Protein 8BAD (pdb70)

Secondary structure (DSSP, 8-state):
--PPTTEEEEEEETTT--EEEEGGG--STTPBEEEE---SS-GGG-EEEEE-GGG-EEEEETTT--EEEEGGG--STTPBEEEE---SS-GGG-EEEEEPTTS-EEEEETTTS-EEEEGGG--STTPBEEEE---SS-GGG-EEEEEEEE---------PPPPPP--SSTT----SBPPPEEEEEEEEEGGG---TTTTT-HHHHHHH-SEEEEEEEEEEEEEEEEEEPTT-EEEEEEEEB--HHHHHHHHHHHSEEEBTTSSEEE-GGGTT-HHHHHHHTT-PBPS-SPBP--EEEEEEEE--SSS-EEEEEEEEEEEEEEE-TTSPBSS--EEEEEEEEEEEEEES--/----TTEEEEEEETTT--EEEEGGG--STTPBEEEE---SS-GGG-EEEEE-GGG-EEEEETTT--EEEEGGG--STTPBEEEE---SS-GGG-EEEEEPTTS-EEEEETTTS-EEEEGGG--STTPBEEEE---SS-GGG-EEEEEEEE---------PPPPPP--SSTT----SBPPPEEEEEEEEEGGG---TTTTT-HHHHHHH-SEEEEEEEEEEEEEEEEEEPTT-EEEEEEEEB--HHHHHHHHHHHSEEEBTTSSEEE-GGGTT-HHHHHHHTT-PBPS-SPBP--EEEEEEEE--SSS-EEEEEEEEEEEEEEE-TTS-EEEEEEEEEEEEEEEEEEES---

Radius of gyration: 28.38 Å; Cα contacts (8 Å, |Δi|>4): 1875; chains: 2; bounding box: 90×85×58 Å

B-factor: mean 39.61, std 12.89, range [19.25, 109.05]

Structure (mmCIF, N/CA/C/O backbone):
data_8BAD
#
_entry.id   8BAD
#
_cell.length_a   133.827
_cell.length_b   63.853
_cell.length_c   107.292
_cell.angle_alpha   90.000
_cell.angle_beta   120.400
_cell.angle_gamma   90.000
#
_symmetry.space_group_name_H-M   'C 1 2 1'
#
loop_
_entity.id
_entity.type
_entity.pdbx_description
1 polymer 'Binary toxin A-like protein'
2 non-polymer 'CALCIUM ION'
3 non-polymer 2-[3-(2-HYDROXY-1,1-DIHYDROXYMETHYL-ETHYLAMINO)-PROPYLAMINO]-2-HYDROXYMETHYL-PROPANE-1,3-DIOL
4 non-polymer 'CITRIC ACID'
5 water water
#
loop_
_atom_site.group_PDB
_atom_site.id
_atom_site.type_symbol
_atom_site.label_atom_id
_atom_site.label_alt_id
_atom_site.label_comp_id
_atom_site.label_asym_id
_atom_site.label_entity_id
_atom_site.label_seq_id
_atom_site.pdbx_PDB_ins_code
_atom_site.Cartn_x
_atom_site.Cartn_y
_atom_site.Cartn_z
_atom_site.occupancy
_atom_site.B_iso_or_equiv
_atom_site.auth_seq_id
_atom_site.auth_comp_id
_atom_site.auth_asym_id
_atom_site.auth_atom_id
_atom_site.pdbx_PDB_model_num
ATOM 1 N N . MET A 1 5 ? 15.499 -33.124 29.107 1.00 93.03 5 MET A N 1
ATOM 2 C CA . MET A 1 5 ? 14.508 -32.251 28.432 1.00 89.28 5 MET A CA 1
ATOM 3 C C . MET A 1 5 ? 15.184 -31.459 27.302 1.00 89.05 5 MET A C 1
ATOM 4 O O . MET A 1 5 ? 14.441 -31.020 26.395 1.00 96.91 5 MET A O 1
ATOM 9 N N . THR A 1 6 ? 16.511 -31.234 27.371 1.00 82.24 6 THR A N 1
ATOM 10 C CA . THR A 1 6 ? 17.338 -30.679 26.250 1.00 73.53 6 THR A CA 1
ATOM 11 C C . THR A 1 6 ? 17.799 -31.843 25.346 1.00 63.40 6 THR A C 1
ATOM 12 O O . THR A 1 6 ? 18.859 -32.472 25.610 1.00 61.07 6 THR A O 1
ATOM 16 N N . PHE A 1 7 ? 16.965 -32.194 24.373 1.00 49.17 7 PHE A N 1
ATOM 17 C CA . PHE A 1 7 ? 17.253 -33.237 23.380 1.00 40.69 7 PHE A CA 1
ATOM 18 C C . PHE A 1 7 ? 18.192 -32.618 22.348 1.00 38.52 7 PHE A C 1
ATOM 19 O O . PHE A 1 7 ? 18.254 -31.392 22.289 1.00 36.05 7 PHE A O 1
ATOM 27 N N . LYS A 1 8 ? 18.883 -33.411 21.550 1.00 33.85 8 LYS A N 1
ATOM 28 C CA . LYS A 1 8 ? 19.938 -32.889 20.662 1.00 33.66 8 LYS A CA 1
ATOM 29 C C . LYS A 1 8 ? 19.398 -32.759 19.229 1.00 31.29 8 LYS A C 1
ATOM 30 O O . LYS A 1 8 ? 18.775 -33.724 18.715 1.00 29.55 8 LYS A O 1
ATOM 36 N N . VAL A 1 9 ? 19.650 -31.619 18.608 1.00 27.37 9 VAL A N 1
ATOM 37 C CA . VAL A 1 9 ? 19.312 -31.406 17.187 1.00 27.82 9 VAL A CA 1
ATOM 38 C C . VAL A 1 9 ? 20.211 -32.343 16.372 1.00 27.90 9 VAL A C 1
ATOM 39 O O . VAL A 1 9 ? 21.426 -32.388 16.643 1.00 27.63 9 VAL A O 1
ATOM 43 N N . GLY A 1 10 ? 19.628 -33.102 15.450 1.00 28.64 10 GLY A N 1
ATOM 44 C CA . GLY A 1 10 ? 20.398 -33.984 14.548 1.00 31.21 10 GLY A CA 1
ATOM 45 C C . GLY A 1 10 ? 20.687 -35.355 15.173 1.00 31.61 10 GLY A C 1
ATOM 46 O O . GLY A 1 10 ? 21.290 -36.169 14.493 1.00 32.63 10 GLY A O 1
ATOM 47 N N . MET A 1 11 ? 20.221 -35.605 16.413 1.00 30.49 11 MET A N 1
ATOM 48 C CA . MET A 1 11 ? 20.303 -36.943 17.051 1.00 30.25 11 MET A CA 1
ATOM 49 C C . MET A 1 11 ? 19.052 -37.740 16.637 1.00 28.64 11 MET A C 1
ATOM 50 O O . MET A 1 11 ? 17.924 -37.214 16.759 1.00 27.50 11 MET A O 1
ATOM 55 N N . LYS A 1 12 ? 19.239 -38.936 16.097 1.00 28.64 12 LYS A N 1
ATOM 56 C CA . LYS A 1 12 ? 18.130 -39.872 15.821 1.00 28.82 12 LYS A CA 1
ATOM 57 C C . LYS A 1 12 ? 17.692 -40.463 17.150 1.00 28.97 12 LYS A C 1
ATOM 58 O O . LYS A 1 12 ? 18.561 -40.829 17.950 1.00 29.49 12 LYS A O 1
ATOM 64 N N . TYR A 1 13 ? 16.400 -40.512 17.384 1.00 28.77 13 TYR A N 1
ATOM 65 C CA . TYR A 1 13 ? 15.830 -41.044 18.634 1.00 28.63 13 TYR A CA 1
ATOM 66 C C . TYR A 1 13 ? 14.863 -42.173 18.308 1.00 28.92 13 TYR A C 1
ATOM 67 O O . TYR A 1 13 ? 14.203 -42.138 17.248 1.00 29.69 13 TYR A O 1
ATOM 76 N N . MET A 1 14 ? 14.755 -43.119 19.238 1.00 30.35 14 MET A N 1
ATOM 77 C CA . MET A 1 14 ? 13.703 -44.161 19.247 1.00 31.06 14 MET A CA 1
ATOM 78 C C . MET A 1 14 ? 12.971 -44.079 20.581 1.00 31.35 14 MET A C 1
ATOM 79 O O . MET A 1 14 ? 13.563 -43.582 21.551 1.00 32.23 14 MET A O 1
ATOM 84 N N . PHE A 1 15 ? 11.705 -44.474 20.605 1.00 31.90 15 PHE A N 1
ATOM 85 C CA . PHE A 1 15 ? 10.825 -44.318 21.783 1.00 32.05 15 PHE A CA 1
ATOM 86 C C . PHE A 1 15 ? 10.352 -45.704 22.206 1.00 33.29 15 PHE A C 1
ATOM 87 O O . PHE A 1 15 ? 9.542 -46.303 21.490 1.00 33.17 15 PHE A O 1
ATOM 95 N N . LYS A 1 16 ? 10.929 -46.220 23.282 1.00 34.13 16 LYS A N 1
ATOM 96 C CA . LYS A 1 16 ? 10.696 -47.597 23.772 1.00 35.22 16 LYS A CA 1
ATOM 97 C C . LYS A 1 16 ? 9.629 -47.560 24.869 1.00 36.01 16 LYS A C 1
ATOM 98 O O . LYS A 1 16 ? 9.875 -46.951 25.926 1.00 35.87 16 LYS A O 1
ATOM 104 N N . ASN A 1 17 ? 8.498 -48.215 24.637 1.00 36.90 17 ASN A N 1
ATOM 105 C CA . ASN A 1 17 ? 7.370 -48.197 25.603 1.00 37.43 17 ASN A CA 1
ATOM 106 C C . ASN A 1 17 ? 7.782 -49.016 26.820 1.00 39.29 17 ASN A C 1
ATOM 107 O O . ASN A 1 17 ? 8.313 -50.109 26.646 1.00 41.48 17 ASN A O 1
ATOM 112 N N . LYS A 1 18 ? 7.568 -48.485 28.010 1.00 39.60 18 LYS A N 1
ATOM 113 C CA . LYS A 1 18 ? 7.963 -49.141 29.269 1.00 41.71 18 LYS A CA 1
ATOM 114 C C . LYS A 1 18 ? 7.232 -50.481 29.413 1.00 43.57 18 LYS A C 1
ATOM 115 O O . LYS A 1 18 ? 7.853 -51.443 29.882 1.00 44.23 18 LYS A O 1
ATOM 121 N N . ASN A 1 19 ? 5.943 -50.521 29.088 1.00 43.63 19 ASN A N 1
ATOM 122 C CA . ASN A 1 19 ? 5.102 -51.724 29.283 1.00 46.52 19 ASN A CA 1
ATOM 123 C C . ASN A 1 19 ? 5.465 -52.786 28.238 1.00 46.75 19 ASN A C 1
ATOM 124 O O . ASN A 1 19 ? 5.751 -53.912 28.641 1.00 47.77 19 ASN A O 1
ATOM 129 N N . SER A 1 20 ? 5.450 -52.437 26.956 1.00 44.49 20 SER A N 1
ATOM 130 C CA . SER A 1 20 ? 5.599 -53.391 25.829 1.00 46.00 20 SER A CA 1
ATOM 131 C C . SER A 1 20 ? 7.076 -53.636 25.497 1.00 46.49 20 SER A C 1
ATOM 132 O O . SER A 1 20 ? 7.358 -54.676 24.910 1.00 44.55 20 SER A O 1
ATOM 135 N N . ARG A 1 21 ? 7.963 -52.678 25.791 1.00 45.28 21 ARG A N 1
ATOM 136 C CA . ARG A 1 21 ? 9.390 -52.702 25.364 1.00 47.45 21 ARG A CA 1
ATOM 137 C C . ARG A 1 21 ? 9.460 -52.718 23.830 1.00 45.55 21 ARG A C 1
ATOM 138 O O . ARG A 1 21 ? 10.511 -53.083 23.285 1.00 46.04 21 ARG A O 1
ATOM 146 N N . LYS A 1 22 ? 8.418 -52.212 23.170 1.00 42.80 22 LYS A N 1
ATOM 147 C CA . LYS A 1 22 ? 8.386 -52.026 21.704 1.00 41.39 22 LYS A CA 1
ATOM 148 C C . LYS A 1 22 ? 8.402 -50.526 21.388 1.00 38.50 22 LYS A C 1
ATOM 149 O O . LYS A 1 22 ? 8.301 -49.718 22.328 1.00 38.75 22 LYS A O 1
ATOM 155 N N . TYR A 1 23 ? 8.610 -50.185 20.122 1.00 37.13 23 TYR A N 1
ATOM 156 C CA . TYR A 1 23 ? 9.054 -48.843 19.666 1.00 35.26 23 TYR A CA 1
ATOM 157 C C . TYR A 1 23 ? 7.950 -48.146 18.875 1.00 35.66 23 TYR A C 1
ATOM 158 O O . TYR A 1 23 ? 7.261 -48.782 18.096 1.00 36.68 23 TYR A O 1
ATOM 167 N N . LEU A 1 24 ? 7.822 -46.832 19.066 1.00 33.78 24 LEU A N 1
ATOM 168 C CA . LEU A 1 24 ? 7.013 -45.970 18.191 1.00 33.82 24 LEU A CA 1
ATOM 169 C C . LEU A 1 24 ? 7.471 -46.180 16.747 1.00 33.58 24 LEU A C 1
ATOM 170 O O . LEU A 1 24 ? 8.714 -46.209 16.475 1.00 30.21 24 LEU A O 1
ATOM 175 N N . ASP A 1 25 ? 6.497 -46.362 15.868 1.00 34.52 25 ASP A N 1
ATOM 176 C CA . ASP A 1 25 ? 6.742 -46.772 14.472 1.00 35.50 25 ASP A CA 1
ATOM 177 C C . ASP A 1 25 ? 5.585 -46.284 13.598 1.00 35.64 25 ASP A C 1
ATOM 178 O O . ASP A 1 25 ? 4.472 -46.037 14.122 1.00 35.24 25 ASP A O 1
ATOM 183 N N . ILE A 1 26 ? 5.858 -46.072 12.327 1.00 37.64 26 ILE A N 1
ATOM 184 C CA . ILE A 1 26 ? 4.816 -45.737 11.324 1.00 39.93 26 ILE A CA 1
ATOM 185 C C . ILE A 1 26 ? 4.407 -47.033 10.631 1.00 43.31 26 ILE A C 1
ATOM 186 O O . ILE A 1 26 ? 5.277 -47.702 10.014 1.00 42.74 26 ILE A O 1
ATOM 191 N N . SER A 1 27 ? 3.130 -47.387 10.756 1.00 44.19 27 SER A N 1
ATOM 192 C CA . SER A 1 27 ? 2.503 -48.534 10.062 1.00 47.39 27 SER A CA 1
ATOM 193 C C . SER A 1 27 ? 2.991 -48.585 8.609 1.00 48.81 27 SER A C 1
ATOM 194 O O . SER A 1 27 ? 2.895 -47.534 7.915 1.00 48.53 27 SER A O 1
ATOM 197 N N . GLY A 1 28 ? 3.537 -49.734 8.190 1.00 48.94 28 GLY A N 1
ATOM 198 C CA . GLY A 1 28 ? 3.815 -50.076 6.785 1.00 51.11 28 GLY A CA 1
ATOM 199 C C . GLY A 1 28 ? 4.894 -49.215 6.159 1.00 51.10 28 GLY A C 1
ATOM 200 O O . GLY A 1 28 ? 4.954 -49.195 4.926 1.00 55.79 28 GLY A O 1
ATOM 201 N N . ASN A 1 29 ? 5.741 -48.566 6.958 1.00 49.95 29 ASN A N 1
ATOM 202 C CA . ASN A 1 29 ? 6.769 -47.602 6.466 1.00 49.77 29 ASN A CA 1
ATOM 203 C C . ASN A 1 29 ? 6.103 -46.524 5.591 1.00 47.97 29 ASN A C 1
ATOM 204 O O . ASN A 1 29 ? 6.730 -46.084 4.605 1.00 45.22 29 ASN A O 1
ATOM 209 N N . GLN A 1 30 ? 4.877 -46.127 5.913 1.00 47.23 30 GLN A N 1
ATOM 210 C CA . GLN A 1 30 ? 4.099 -45.211 5.059 1.00 47.82 30 GLN A CA 1
ATOM 211 C C . GLN A 1 30 ? 4.687 -43.796 5.153 1.00 45.79 30 GLN A C 1
ATOM 212 O O . GLN A 1 30 ? 5.207 -43.404 6.209 1.00 41.57 30 GLN A O 1
ATOM 218 N N . THR A 1 31 ? 4.483 -43.047 4.087 1.00 47.42 31 THR A N 1
ATOM 219 C CA . THR A 1 31 ? 5.118 -41.756 3.763 1.00 46.79 31 THR A CA 1
ATOM 220 C C . THR A 1 31 ? 4.054 -40.648 3.869 1.00 45.85 31 THR A C 1
ATOM 221 O O . THR A 1 31 ? 4.425 -39.504 4.079 1.00 43.98 31 THR A O 1
ATOM 225 N N . GLY A 1 32 ? 2.771 -41.010 3.758 1.00 46.52 32 GLY A N 1
ATOM 226 C CA . GLY A 1 32 ? 1.666 -40.073 3.529 1.00 48.27 32 GLY A CA 1
ATOM 227 C C . GLY A 1 32 ? 1.073 -39.540 4.824 1.00 47.00 32 GLY A C 1
ATOM 228 O O . GLY A 1 32 ? 1.274 -40.152 5.918 1.00 45.60 32 GLY A O 1
ATOM 229 N N . ASN A 1 33 ? 0.327 -38.452 4.698 1.00 46.21 33 ASN A N 1
ATOM 230 C CA . ASN A 1 33 ? -0.528 -37.879 5.767 1.00 45.53 33 ASN A CA 1
ATOM 231 C C . ASN A 1 33 ? -1.491 -38.953 6.283 1.00 46.36 33 ASN A C 1
ATOM 232 O O . ASN A 1 33 ? -1.992 -39.745 5.472 1.00 46.42 33 ASN A O 1
ATOM 237 N N . ASN A 1 34 ? -1.701 -38.978 7.595 1.00 45.26 34 ASN A N 1
ATOM 238 C CA . ASN A 1 34 ? -2.738 -39.774 8.299 1.00 47.03 34 ASN A CA 1
ATOM 239 C C . ASN A 1 34 ? -2.288 -41.231 8.452 1.00 46.77 34 ASN A C 1
ATOM 240 O O . ASN A 1 34 ? -3.085 -42.002 8.977 1.00 47.38 34 ASN A O 1
ATOM 245 N N . ALA A 1 35 ? -1.049 -41.586 8.077 1.00 44.30 35 ALA A N 1
ATOM 246 C CA . ALA A 1 35 ? -0.513 -42.952 8.296 1.00 45.68 35 ALA A CA 1
ATOM 247 C C . ALA A 1 35 ? -0.510 -43.235 9.801 1.00 43.90 35 ALA A C 1
ATOM 248 O O . ALA A 1 35 ? -0.170 -42.343 10.576 1.00 41.83 35 ALA A O 1
ATOM 250 N N . ASN A 1 36 ? -0.879 -44.444 10.195 1.00 44.79 36 ASN A N 1
ATOM 251 C CA . ASN A 1 36 ? -1.037 -44.817 11.618 1.00 43.14 36 ASN A CA 1
ATOM 252 C C . ASN A 1 36 ? 0.319 -44.849 12.338 1.00 41.39 36 ASN A C 1
ATOM 253 O O . ASN A 1 36 ? 1.325 -45.296 11.743 1.00 38.98 36 ASN A O 1
ATOM 258 N N . VAL A 1 37 ? 0.339 -44.367 13.584 1.00 40.35 37 VAL A N 1
ATOM 259 C CA . VAL A 1 37 ? 1.461 -44.591 14.527 1.00 38.05 37 VAL A CA 1
ATOM 260 C C . VAL A 1 37 ? 1.119 -45.807 15.382 1.00 38.88 37 VAL A C 1
ATOM 261 O O . VAL A 1 37 ? 0.049 -45.837 15.993 1.00 39.24 37 VAL A O 1
ATOM 265 N N . GLN A 1 38 ? 2.016 -46.770 15.416 1.00 38.89 38 GLN A N 1
ATOM 266 C CA . GLN A 1 38 ? 1.847 -48.067 16.108 1.00 40.85 38 GLN A CA 1
ATOM 267 C C . GLN A 1 38 ? 3.109 -48.320 16.934 1.00 40.93 38 GLN A C 1
ATOM 268 O O . GLN A 1 38 ? 4.058 -47.483 16.846 1.00 41.27 38 GLN A O 1
ATOM 274 N N . GLN A 1 39 ? 3.164 -49.442 17.660 1.00 41.28 39 GLN A N 1
ATOM 275 C CA . GLN A 1 39 ? 4.441 -49.955 18.224 1.00 40.43 39 GLN A CA 1
ATOM 276 C C . GLN A 1 39 ? 4.903 -51.144 17.390 1.00 40.54 39 GLN A C 1
ATOM 277 O O . GLN A 1 39 ? 4.044 -51.852 16.784 1.00 40.76 39 GLN A O 1
ATOM 283 N N . TYR A 1 40 ? 6.206 -51.377 17.388 1.00 39.74 40 TYR A N 1
ATOM 284 C CA . TYR A 1 40 ? 6.842 -52.505 16.686 1.00 41.28 40 TYR A CA 1
ATOM 285 C C . TYR A 1 40 ? 8.147 -52.838 17.400 1.00 40.57 40 TYR A C 1
ATOM 286 O O . TYR A 1 40 ? 8.754 -51.934 17.941 1.00 38.54 40 TYR A O 1
ATOM 295 N N . GLU A 1 41 ? 8.535 -54.110 17.422 1.00 41.36 41 GLU A N 1
ATOM 296 C CA . GLU A 1 41 ? 9.796 -54.551 18.071 1.00 41.66 41 GLU A CA 1
ATOM 297 C C . GLU A 1 41 ? 10.975 -53.780 17.467 1.00 40.27 41 GLU A C 1
ATOM 298 O O . GLU A 1 41 ? 10.852 -53.251 16.328 1.00 39.42 41 GLU A O 1
ATOM 304 N N . TYR A 1 42 ? 12.069 -53.693 18.216 1.00 39.05 42 TYR A N 1
ATOM 305 C CA . TYR A 1 42 ? 13.320 -53.053 17.765 1.00 38.42 42 TYR A CA 1
ATOM 306 C C . TYR A 1 42 ? 13.711 -53.653 16.415 1.00 39.65 42 TYR A C 1
ATOM 307 O O . TYR A 1 42 ? 13.752 -54.899 16.309 1.00 38.87 42 TYR A O 1
ATOM 316 N N . LEU A 1 43 ? 14.015 -52.799 15.440 1.00 38.57 43 LEU A N 1
ATOM 317 C CA . LEU A 1 43 ? 14.702 -53.167 14.180 1.00 39.88 43 LEU A CA 1
ATOM 318 C C . LEU A 1 43 ? 16.037 -52.434 14.091 1.00 38.09 43 LEU A C 1
ATOM 319 O O . LEU A 1 43 ? 16.080 -51.267 14.430 1.00 36.68 43 LEU A O 1
ATOM 324 N N . ALA A 1 44 ? 17.081 -53.108 13.646 1.00 38.73 44 ALA A N 1
ATOM 325 C CA . ALA A 1 44 ? 18.473 -52.598 13.658 1.00 39.22 44 ALA A CA 1
ATOM 326 C C . ALA A 1 44 ? 18.598 -51.297 12.846 1.00 38.07 44 ALA A C 1
ATOM 327 O O . ALA A 1 44 ? 19.418 -50.433 13.253 1.00 37.80 44 ALA A O 1
ATOM 329 N N . ASP A 1 45 ? 17.879 -51.149 11.728 1.00 37.83 45 ASP A N 1
ATOM 330 C CA . ASP A 1 45 ? 18.161 -50.034 10.778 1.00 35.66 45 ASP A CA 1
ATOM 331 C C . ASP A 1 45 ? 16.936 -49.629 9.945 1.00 36.61 45 ASP A C 1
ATOM 332 O O . ASP A 1 45 ? 17.118 -48.890 8.960 1.00 37.68 45 ASP A O 1
ATOM 337 N N . ALA A 1 46 ? 15.726 -49.956 10.378 1.00 37.27 46 ALA A N 1
ATOM 338 C CA . ALA A 1 46 ? 14.460 -49.439 9.796 1.00 37.73 46 ALA A CA 1
ATOM 339 C C . ALA A 1 46 ? 14.256 -47.955 10.145 1.00 36.78 46 ALA A C 1
ATOM 340 O O . ALA A 1 46 ? 14.005 -47.592 11.320 1.00 34.54 46 ALA A O 1
ATOM 342 N N . PRO A 1 47 ? 14.311 -47.042 9.140 1.00 37.08 47 PRO A N 1
ATOM 343 C CA . PRO A 1 47 ? 14.139 -45.615 9.410 1.00 35.95 47 PRO A CA 1
ATOM 344 C C . PRO A 1 47 ? 12.761 -45.272 10.002 1.00 35.86 47 PRO A C 1
ATOM 345 O O . PRO A 1 47 ? 12.657 -44.212 10.616 1.00 34.77 47 PRO A O 1
ATOM 349 N N . SER A 1 48 ? 11.751 -46.129 9.823 1.00 35.43 48 SER A N 1
ATOM 350 C CA . SER A 1 48 ? 10.367 -45.854 10.304 1.00 35.27 48 SER A CA 1
ATOM 351 C C . SER A 1 48 ? 10.318 -45.768 11.840 1.00 34.16 48 SER A C 1
ATOM 352 O O . SER A 1 48 ? 9.326 -45.208 12.374 1.00 34.91 48 SER A O 1
ATOM 355 N N . GLU A 1 49 ? 11.307 -46.326 12.531 1.00 33.73 49 GLU A N 1
ATOM 356 C CA . GLU A 1 49 ? 11.345 -46.361 14.017 1.00 33.46 49 GLU A CA 1
ATOM 357 C C . GLU A 1 49 ? 12.217 -45.220 14.555 1.00 33.34 49 GLU A C 1
ATOM 358 O O . GLU A 1 49 ? 12.293 -45.100 15.771 1.00 33.71 49 GLU A O 1
ATOM 364 N N . ARG A 1 50 ? 12.855 -44.431 13.685 1.00 32.03 50 ARG A N 1
ATOM 365 C CA . ARG A 1 50 ? 13.734 -43.318 14.104 1.00 31.25 50 ARG A CA 1
ATOM 366 C C . ARG A 1 50 ? 13.024 -41.988 13.868 1.00 30.56 50 ARG A C 1
ATOM 367 O O . ARG A 1 50 ? 12.333 -41.836 12.830 1.00 30.94 50 ARG A O 1
ATOM 375 N N . PHE A 1 51 ? 13.230 -41.055 14.796 1.00 29.60 51 PHE A N 1
ATOM 376 C CA . PHE A 1 51 ? 12.691 -39.687 14.755 1.00 27.86 51 PHE A CA 1
ATOM 377 C C . PHE A 1 51 ? 13.783 -38.704 15.137 1.00 28.34 51 PHE A C 1
ATOM 378 O O . PHE A 1 51 ? 14.625 -39.017 16.016 1.00 29.41 51 PHE A O 1
ATOM 386 N N . PHE A 1 52 ? 13.758 -37.524 14.519 1.00 27.91 52 PHE A N 1
ATOM 387 C CA . PHE A 1 52 ? 14.454 -36.332 15.061 1.00 26.85 52 PHE A CA 1
ATOM 388 C C . PHE A 1 52 ? 13.502 -35.689 16.052 1.00 24.78 52 PHE A C 1
ATOM 389 O O . PHE A 1 52 ? 12.284 -35.813 15.887 1.00 25.99 52 PHE A O 1
ATOM 397 N N . LEU A 1 53 ? 14.048 -35.087 17.082 1.00 25.17 53 LEU A N 1
ATOM 398 C CA . LEU A 1 53 ? 13.300 -34.199 17.996 1.00 26.37 53 LEU A CA 1
ATOM 399 C C . LEU A 1 53 ? 13.797 -32.780 17.715 1.00 25.69 53 LEU A C 1
ATOM 400 O O . LEU A 1 53 ? 14.997 -32.554 17.762 1.00 24.83 53 LEU A O 1
ATOM 405 N N . HIS A 1 54 ? 12.916 -31.904 17.278 1.00 26.29 54 HIS A N 1
ATOM 406 C CA . HIS A 1 54 ? 13.282 -30.484 17.086 1.00 26.71 54 HIS A CA 1
ATOM 407 C C . HIS A 1 54 ? 12.567 -29.653 18.121 1.00 25.82 54 HIS A C 1
ATOM 408 O O . HIS A 1 54 ? 11.351 -29.756 18.273 1.00 26.91 54 HIS A O 1
ATOM 415 N N . PRO A 1 55 ? 13.326 -28.841 18.891 1.00 26.70 55 PRO A N 1
ATOM 416 C CA . PRO A 1 55 ? 12.748 -27.954 19.891 1.00 27.79 55 PRO A CA 1
ATOM 417 C C . PRO A 1 55 ? 11.839 -26.912 19.242 1.00 27.63 55 PRO A C 1
ATOM 418 O O . PRO A 1 55 ? 12.144 -26.453 18.138 1.00 28.86 55 PRO A O 1
ATOM 422 N N . LEU A 1 56 ? 10.739 -26.603 19.911 1.00 25.63 56 LEU A N 1
ATOM 423 C CA . LEU A 1 56 ? 9.730 -25.610 19.474 1.00 27.38 56 LEU A CA 1
ATOM 424 C C . LEU A 1 56 ? 9.556 -24.551 20.568 1.00 27.77 56 LEU A C 1
ATOM 425 O O . LEU A 1 56 ? 10.007 -24.774 21.685 1.00 29.58 56 LEU A O 1
ATOM 430 N N . ASP A 1 57 ? 8.870 -23.474 20.243 1.00 26.32 57 ASP A N 1
ATOM 431 C CA . ASP A 1 57 ? 8.479 -22.416 21.185 1.00 28.05 57 ASP A CA 1
ATOM 432 C C . ASP A 1 57 ? 7.863 -23.061 22.446 1.00 29.37 57 ASP A C 1
ATOM 433 O O . ASP A 1 57 ? 7.125 -24.060 22.306 1.00 28.17 57 ASP A O 1
ATOM 438 N N . ASN A 1 58 ? 8.208 -22.542 23.623 1.00 29.38 58 ASN A N 1
ATOM 439 C CA . ASN A 1 58 ? 7.599 -22.930 24.916 1.00 31.35 58 ASN A CA 1
ATOM 440 C C . ASN A 1 58 ? 7.954 -24.387 25.259 1.00 31.37 58 ASN A C 1
ATOM 441 O O . ASN A 1 58 ? 7.206 -25.008 26.053 1.00 30.62 58 ASN A O 1
ATOM 446 N N . ASN A 1 59 ? 9.099 -24.863 24.761 1.00 31.22 59 ASN A N 1
ATOM 447 C CA . ASN A 1 59 ? 9.773 -26.068 25.263 1.00 33.38 59 ASN A CA 1
ATOM 448 C C . ASN A 1 59 ? 8.975 -27.305 24.839 1.00 32.93 59 ASN A C 1
ATOM 449 O O . ASN A 1 59 ? 9.051 -28.331 25.532 1.00 33.47 59 ASN A O 1
ATOM 454 N N . TYR A 1 60 ? 8.233 -27.215 23.733 1.00 29.19 60 TYR A N 1
ATOM 455 C CA . TYR A 1 60 ? 7.627 -28.385 23.081 1.00 28.15 60 TYR A CA 1
ATOM 456 C C . TYR A 1 60 ? 8.639 -28.918 22.064 1.00 28.02 60 TYR A C 1
ATOM 457 O O . TYR A 1 60 ? 9.701 -28.276 21.840 1.00 25.56 60 TYR A O 1
ATOM 466 N N . TYR A 1 61 ? 8.336 -30.069 21.505 1.00 26.60 61 TYR A N 1
ATOM 467 C CA . TYR A 1 61 ? 9.141 -30.729 20.461 1.00 27.65 61 TYR A CA 1
ATOM 468 C C . TYR A 1 61 ? 8.233 -31.216 19.356 1.00 26.78 61 TYR A C 1
ATOM 469 O O . TYR A 1 61 ? 7.085 -31.612 19.644 1.00 28.29 61 TYR A O 1
ATOM 478 N N . ALA A 1 62 ? 8.750 -31.134 18.131 1.00 26.64 62 ALA A N 1
ATOM 479 C CA . ALA A 1 62 ? 8.265 -31.846 16.945 1.00 28.80 62 ALA A CA 1
ATOM 480 C C . ALA A 1 62 ? 8.941 -33.219 16.916 1.00 29.41 62 ALA A C 1
ATOM 481 O O . ALA A 1 62 ? 10.171 -33.294 17.146 1.00 27.89 62 ALA A O 1
ATOM 483 N N . MET A 1 63 ? 8.161 -34.266 16.686 1.00 29.68 63 MET A N 1
ATOM 484 C CA . MET A 1 63 ? 8.686 -35.646 16.557 1.00 29.11 63 MET A CA 1
ATOM 485 C C . MET A 1 63 ? 8.616 -36.020 15.091 1.00 28.65 63 MET A C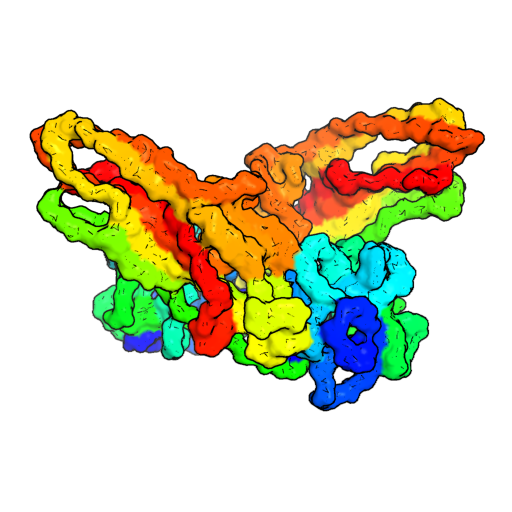 1
ATOM 486 O O . MET A 1 63 ? 7.504 -36.210 14.589 1.00 27.81 63 MET A O 1
ATOM 491 N N . ILE A 1 64 ? 9.764 -35.969 14.414 1.00 28.82 64 ILE A N 1
ATOM 492 C CA . ILE A 1 64 ? 9.876 -36.000 12.938 1.00 28.99 64 ILE A CA 1
ATOM 493 C C . ILE A 1 64 ? 10.387 -37.382 12.521 1.00 29.67 64 ILE A C 1
ATOM 494 O O . ILE A 1 64 ? 11.557 -37.687 12.798 1.00 27.98 64 ILE A O 1
ATOM 499 N N . ASN A 1 65 ? 9.592 -38.120 11.765 1.00 29.51 65 ASN A N 1
ATOM 500 C CA . ASN A 1 65 ? 9.932 -39.498 11.362 1.00 31.04 65 ASN A CA 1
ATOM 501 C C . ASN A 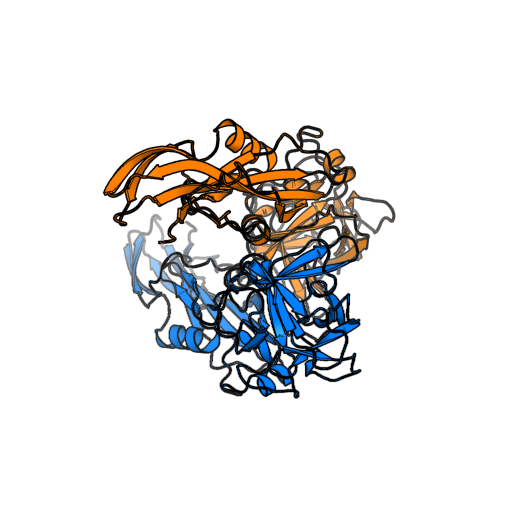1 65 ? 11.021 -39.469 10.282 1.00 31.62 65 ASN A C 1
ATOM 502 O O . ASN A 1 65 ? 10.853 -38.748 9.312 1.00 32.41 65 ASN A O 1
ATOM 507 N N . LEU A 1 66 ? 12.072 -40.269 10.431 1.00 31.30 66 LEU A N 1
ATOM 508 C CA . LEU A 1 66 ? 13.215 -40.264 9.477 1.00 31.94 66 LEU A CA 1
ATOM 509 C C . LEU A 1 66 ? 12.847 -40.908 8.157 1.00 34.22 66 LEU A C 1
ATOM 510 O O . LEU A 1 66 ? 13.586 -40.687 7.202 1.00 35.54 66 LEU A O 1
ATOM 515 N N . ASN A 1 67 ? 11.826 -41.764 8.125 1.00 34.10 67 ASN A N 1
ATOM 516 C CA . ASN A 1 67 ? 11.374 -42.372 6.858 1.00 34.75 67 ASN A CA 1
ATOM 517 C C . ASN A 1 67 ? 10.455 -41.400 6.117 1.00 34.93 67 ASN A C 1
ATOM 518 O O . ASN A 1 67 ? 10.739 -41.133 4.969 1.00 37.39 67 ASN A O 1
ATOM 523 N N . SER A 1 68 ? 9.435 -40.838 6.770 1.00 33.66 68 SER A N 1
ATOM 524 C CA . SER A 1 68 ? 8.345 -40.073 6.112 1.00 34.22 68 SER A CA 1
ATOM 525 C C . SER A 1 68 ? 8.674 -38.572 6.011 1.00 33.94 68 SER A C 1
ATOM 526 O O . SER A 1 68 ? 8.135 -37.930 5.106 1.00 34.60 68 SER A O 1
ATOM 529 N N . GLY A 1 69 ? 9.449 -38.021 6.955 1.00 32.62 69 GLY A N 1
ATOM 530 C CA . GLY A 1 69 ? 9.657 -36.571 7.105 1.00 32.22 69 GLY A CA 1
ATOM 531 C C . GLY A 1 69 ? 8.416 -35.879 7.641 1.00 32.00 69 GLY A C 1
ATOM 532 O O . GLY A 1 69 ? 8.380 -34.646 7.591 1.00 33.44 69 GLY A O 1
ATOM 533 N N . LYS A 1 70 ? 7.409 -36.649 8.082 1.00 32.44 70 LYS A N 1
ATOM 534 C CA . LYS A 1 70 ? 6.154 -36.133 8.666 1.00 31.93 70 LYS A CA 1
ATOM 535 C C . LYS A 1 70 ? 6.236 -36.339 10.183 1.00 30.53 70 LYS A C 1
ATOM 536 O O . LYS A 1 70 ? 7.198 -36.930 10.641 1.00 31.31 70 LYS A O 1
ATOM 542 N N . VAL A 1 71 ? 5.297 -35.796 10.939 1.00 30.96 71 VAL A N 1
ATOM 543 C CA . VAL A 1 71 ? 5.461 -35.596 12.398 1.00 29.48 71 VAL A CA 1
ATOM 544 C C . VAL A 1 71 ? 4.303 -36.260 13.113 1.00 30.12 71 VAL A C 1
ATOM 545 O O . VAL A 1 71 ? 3.196 -36.372 12.519 1.00 32.29 71 VAL A O 1
ATOM 549 N N . ILE A 1 72 ? 4.532 -36.618 14.364 1.00 30.37 72 ILE A N 1
ATOM 550 C CA . ILE A 1 72 ? 3.497 -37.222 15.236 1.00 31.69 72 ILE A CA 1
ATOM 551 C C . ILE A 1 72 ? 2.400 -36.177 15.481 1.00 32.08 72 ILE A C 1
ATOM 552 O O . ILE A 1 72 ? 2.728 -34.979 15.773 1.00 32.30 72 ILE A O 1
ATOM 557 N N . ASP A 1 73 ? 1.150 -36.628 15.399 1.00 34.09 73 ASP A N 1
ATOM 558 C CA . ASP A 1 73 ? -0.057 -35.774 15.262 1.00 34.85 73 ASP A CA 1
ATOM 559 C C . ASP A 1 73 ? -1.246 -36.518 15.869 1.00 35.81 73 ASP A C 1
ATOM 560 O O . ASP A 1 73 ? -1.158 -37.761 16.036 1.00 36.33 73 ASP A O 1
ATOM 565 N N . ILE A 1 74 ? -2.311 -35.800 16.202 1.00 36.88 74 ILE A N 1
ATOM 566 C CA . ILE A 1 74 ? -3.600 -36.395 16.669 1.00 39.04 74 ILE A CA 1
ATOM 567 C C . ILE A 1 74 ? -4.592 -36.376 15.514 1.00 42.14 74 ILE A C 1
ATOM 568 O O . ILE A 1 74 ? -4.898 -35.268 14.999 1.00 45.10 74 ILE A O 1
ATOM 573 N N . SER A 1 75 ? -5.120 -37.542 15.145 1.00 43.29 75 SER A N 1
ATOM 574 C CA . SER A 1 75 ? -6.196 -37.678 14.140 1.00 46.21 75 SER A CA 1
ATOM 575 C C . SER A 1 75 ? -7.357 -36.733 14.496 1.00 48.31 75 SER A C 1
ATOM 576 O O . SER A 1 75 ? -7.838 -36.773 15.656 1.00 45.47 75 SER A O 1
ATOM 579 N N . GLY A 1 76 ? -7.729 -35.862 13.544 1.00 51.07 76 GLY A N 1
ATOM 580 C CA . GLY A 1 76 ? -8.889 -34.950 13.615 1.00 53.00 76 GLY A CA 1
ATOM 581 C C . GLY A 1 76 ? -8.769 -33.935 14.749 1.00 53.30 76 GLY A C 1
ATOM 582 O O . GLY A 1 76 ? -9.781 -33.343 15.115 1.00 52.32 76 GLY A O 1
ATOM 583 N N . ASN A 1 77 ? -7.573 -33.738 15.305 1.00 54.21 77 ASN A N 1
ATOM 584 C CA . ASN A 1 77 ? -7.349 -32.668 16.304 1.00 55.53 77 ASN A CA 1
ATOM 585 C C . ASN A 1 77 ? -8.207 -32.913 17.546 1.00 52.97 77 ASN A C 1
ATOM 586 O O . ASN A 1 77 ? -8.608 -31.938 18.206 1.00 52.13 77 ASN A O 1
ATOM 591 N N . GLN A 1 78 ? -8.444 -34.178 17.868 1.00 51.14 78 GLN A N 1
ATOM 592 C CA . GLN A 1 78 ? -9.347 -34.606 18.959 1.00 49.10 78 GLN A CA 1
ATOM 593 C C . GLN A 1 78 ? -8.674 -34.373 20.308 1.00 46.29 78 GLN A C 1
ATOM 594 O O . GLN A 1 78 ? -7.427 -34.453 20.381 1.00 42.19 78 GLN A O 1
ATOM 600 N N . THR A 1 79 ? -9.473 -34.106 21.337 1.00 45.46 79 THR A N 1
ATOM 601 C CA . THR A 1 79 ? -9.003 -33.830 22.711 1.00 45.54 79 THR A CA 1
ATOM 602 C C . THR A 1 79 ? -9.389 -34.984 23.631 1.00 46.77 79 THR A C 1
ATOM 603 O O . THR A 1 79 ? -8.994 -34.933 24.795 1.00 46.87 79 THR A O 1
ATOM 607 N N . SER A 1 80 ? -10.096 -36.006 23.131 1.00 48.38 80 SER A N 1
ATOM 608 C CA . SER A 1 80 ? -10.699 -37.069 23.970 1.00 49.81 80 SER A CA 1
ATOM 609 C C . SER A 1 80 ? -9.714 -38.222 24.174 1.00 47.61 80 SER A C 1
ATOM 610 O O . SER A 1 80 ? -8.813 -38.461 23.299 1.00 43.36 80 SER A O 1
ATOM 613 N N . ASN A 1 81 ? -9.924 -38.946 25.265 1.00 46.50 81 ASN A N 1
ATOM 614 C CA . ASN A 1 81 ? -9.343 -40.284 25.500 1.00 45.95 81 ASN A CA 1
ATOM 615 C C . ASN A 1 81 ? -9.539 -41.152 24.255 1.00 45.71 81 ASN A C 1
ATOM 616 O O . ASN A 1 81 ? -10.636 -41.127 23.658 1.00 47.39 81 ASN A O 1
ATOM 621 N N . ASN A 1 82 ? -8.519 -41.927 23.923 1.00 43.63 82 ASN A N 1
ATOM 622 C CA . ASN A 1 82 ? -8.569 -42.996 22.904 1.00 44.69 82 ASN A CA 1
ATOM 623 C C . ASN A 1 82 ? -8.451 -42.395 21.510 1.00 43.97 82 ASN A C 1
ATOM 624 O O . ASN A 1 82 ? -8.485 -43.173 20.574 1.00 45.24 82 ASN A O 1
ATOM 629 N N . ALA A 1 83 ? -8.280 -41.080 21.374 1.00 42.65 83 ALA A N 1
ATOM 630 C CA . ALA A 1 83 ? -8.066 -40.442 20.056 1.00 41.74 83 ALA A CA 1
ATOM 631 C C . ALA A 1 83 ? -6.807 -41.029 19.437 1.00 40.39 83 ALA A C 1
ATOM 632 O O . ALA A 1 83 ? -5.793 -41.219 20.160 1.00 38.15 83 ALA A O 1
ATOM 634 N N . ASN A 1 84 ? -6.858 -41.300 18.142 1.00 41.29 84 ASN A N 1
ATOM 635 C CA . ASN A 1 84 ? -5.766 -41.999 17.427 1.00 41.14 84 ASN A CA 1
ATOM 636 C C . ASN A 1 84 ? -4.566 -41.066 17.254 1.00 40.22 84 ASN A C 1
ATOM 637 O O . ASN A 1 84 ? -4.781 -39.886 16.993 1.00 41.91 84 ASN A O 1
ATOM 642 N N . ILE A 1 85 ? -3.358 -41.613 17.315 1.00 39.47 85 ILE A N 1
ATOM 643 C CA . ILE A 1 85 ? -2.089 -40.911 16.967 1.00 37.91 85 ILE A CA 1
ATOM 644 C C . ILE A 1 85 ? -1.633 -41.390 15.580 1.00 38.82 85 ILE A C 1
ATOM 645 O O . ILE A 1 85 ? -1.658 -42.604 15.323 1.00 37.93 85 ILE A O 1
ATOM 650 N N . GLN A 1 86 ? -1.277 -40.439 14.721 1.00 37.34 86 GLN A N 1
ATOM 651 C CA . GLN A 1 86 ? -0.936 -40.647 13.298 1.00 38.41 86 GLN A CA 1
ATOM 652 C C . GLN A 1 86 ? 0.293 -39.812 12.992 1.00 36.81 86 GLN A C 1
ATOM 653 O O . GLN A 1 86 ? 0.793 -39.127 13.930 1.00 36.44 86 GLN A O 1
ATOM 659 N N . GLN A 1 87 ? 0.738 -39.807 11.742 1.00 36.17 87 GLN A N 1
ATOM 660 C CA . GLN A 1 87 ? 1.681 -38.776 11.262 1.00 35.20 87 GLN A CA 1
ATOM 661 C C . GLN A 1 87 ? 0.930 -37.806 10.351 1.00 36.26 87 GLN A C 1
ATOM 662 O O . GLN A 1 87 ? -0.127 -38.186 9.764 1.00 38.12 87 GLN A O 1
ATOM 668 N N . TYR A 1 88 ? 1.474 -36.615 10.215 1.00 34.84 88 TYR A N 1
ATOM 669 C CA . TYR A 1 88 ? 0.943 -35.546 9.352 1.00 36.47 88 TYR A CA 1
ATOM 670 C C . TYR A 1 88 ? 2.076 -34.576 9.030 1.00 34.93 88 TYR A C 1
ATOM 671 O O . TYR A 1 88 ? 3.002 -34.440 9.840 1.00 32.53 88 TYR A O 1
ATOM 680 N N . GLU A 1 89 ? 1.998 -33.917 7.887 1.00 36.60 89 GLU A N 1
ATOM 681 C CA . GLU A 1 89 ? 3.030 -32.917 7.505 1.00 38.50 89 GLU A CA 1
ATOM 682 C C . GLU A 1 89 ? 3.082 -31.850 8.594 1.00 35.06 89 GLU A C 1
ATOM 683 O O . GLU A 1 89 ? 2.020 -31.553 9.208 1.00 35.12 89 GLU A O 1
ATOM 689 N N . TRP A 1 90 ? 4.278 -31.351 8.884 1.00 32.64 90 TRP A N 1
ATOM 690 C CA . TRP A 1 90 ? 4.465 -30.196 9.798 1.00 30.63 90 TRP A CA 1
ATOM 691 C C . TRP A 1 90 ? 3.692 -28.997 9.253 1.00 31.19 90 TRP A C 1
ATOM 692 O O . TRP A 1 90 ? 3.951 -28.608 8.115 1.00 32.28 90 TRP A O 1
ATOM 703 N N . LEU A 1 91 ? 2.763 -28.442 10.028 1.00 31.93 91 LEU A N 1
ATOM 704 C CA . LEU A 1 91 ? 1.957 -27.263 9.596 1.00 34.71 91 LEU A CA 1
ATOM 705 C C . LEU A 1 91 ? 2.439 -25.966 10.275 1.00 34.65 91 LEU A C 1
ATOM 706 O O . LEU A 1 91 ? 2.122 -24.887 9.754 1.00 34.17 91 LEU A O 1
ATOM 711 N N . GLY A 1 92 ? 3.114 -26.065 11.419 1.00 34.70 92 GLY A N 1
ATOM 712 C CA . GLY A 1 92 ? 3.456 -24.907 12.279 1.00 35.76 92 GLY A CA 1
ATOM 713 C C . GLY A 1 92 ? 2.304 -24.516 13.199 1.00 36.58 92 GLY A C 1
ATOM 714 O O . GLY A 1 92 ? 2.494 -24.483 14.398 1.00 35.69 92 GLY A O 1
ATOM 715 N N . ASP A 1 93 ? 1.124 -24.256 12.656 1.00 39.72 93 ASP A N 1
ATOM 716 C CA . ASP A 1 93 ? -0.002 -23.692 13.442 1.00 42.16 93 ASP A CA 1
ATOM 717 C C . ASP A 1 93 ? -0.919 -24.825 13.906 1.00 39.59 93 ASP A C 1
ATOM 718 O O . ASP A 1 93 ? -2.073 -24.544 14.168 1.00 41.73 93 ASP A O 1
ATOM 723 N N . ALA A 1 94 ? -0.410 -26.054 14.028 1.00 37.82 94 ALA A N 1
ATOM 724 C CA . ALA A 1 94 ? -1.190 -27.244 14.467 1.00 37.75 94 ALA A CA 1
ATOM 725 C C . ALA A 1 94 ? -0.744 -27.677 15.857 1.00 34.56 94 ALA A C 1
ATOM 726 O O . ALA A 1 94 ? 0.236 -28.393 15.993 1.00 34.85 94 ALA A O 1
ATOM 728 N N . PRO A 1 95 ? -1.412 -27.245 16.945 1.00 34.02 95 PRO A N 1
ATOM 729 C CA . PRO A 1 95 ? -0.966 -27.602 18.287 1.00 33.50 95 PRO A CA 1
ATOM 730 C C . PRO A 1 95 ? -0.890 -29.111 18.547 1.00 32.52 95 PRO A C 1
ATOM 731 O O . PRO A 1 95 ? -0.172 -29.526 19.447 1.00 32.88 95 PRO A O 1
ATOM 735 N N A SER A 1 96 ? -1.604 -29.911 17.747 0.50 33.47 96 SER A N 1
ATOM 736 N N B SER A 1 96 ? -1.598 -29.915 17.754 0.50 33.00 96 SER A N 1
ATOM 737 C CA A SER A 1 96 ? -1.650 -31.393 17.868 0.50 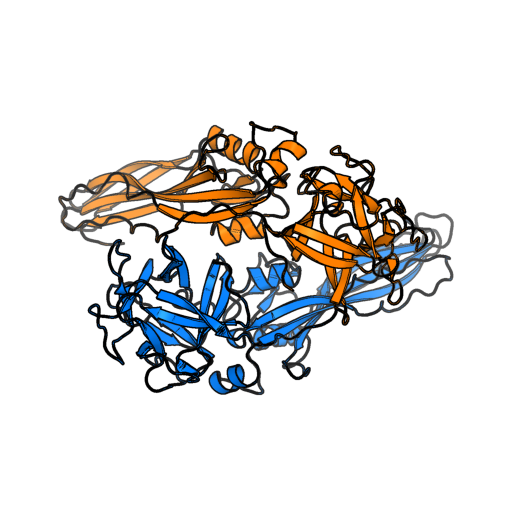34.00 96 SER A CA 1
ATOM 738 C CA B SER A 1 96 ? -1.629 -31.394 17.902 0.50 33.21 96 SER A CA 1
ATOM 739 C C A SER A 1 96 ? -0.319 -32.005 17.417 0.50 33.36 96 SER A C 1
ATOM 740 C C B SER A 1 96 ? -0.314 -32.008 17.418 0.50 32.91 96 SER A C 1
ATOM 741 O O A SER A 1 96 ? -0.124 -33.221 17.648 0.50 34.86 96 SER A O 1
ATOM 742 O O B SER A 1 96 ? -0.119 -33.225 17.643 0.50 34.39 96 SER A O 1
ATOM 747 N N . GLU A 1 97 ? 0.589 -31.189 16.869 1.00 32.97 97 GLU A N 1
ATOM 748 C CA . GLU A 1 97 ? 1.930 -31.628 16.402 1.00 31.78 97 GLU A CA 1
ATOM 749 C C . GLU A 1 97 ? 3.019 -31.219 17.421 1.00 31.17 97 GLU A C 1
ATOM 750 O O . GLU A 1 97 ? 4.201 -31.522 17.169 1.00 30.58 97 GLU A O 1
ATOM 756 N N . TYR A 1 98 ? 2.622 -30.642 18.559 1.00 29.68 98 TYR A N 1
ATOM 757 C CA . TYR A 1 98 ? 3.530 -30.149 19.616 1.00 30.01 98 TYR A CA 1
ATOM 758 C C . TYR A 1 98 ? 3.435 -31.074 20.838 1.00 31.10 98 TYR A C 1
ATOM 759 O O . TYR A 1 98 ? 2.326 -31.313 21.363 1.00 31.13 98 TYR A O 1
ATOM 768 N N . TRP A 1 99 ? 4.586 -31.533 21.315 1.00 30.32 99 TRP A N 1
ATOM 769 C CA . TRP A 1 99 ? 4.704 -32.568 22.368 1.00 30.96 99 TRP A CA 1
ATOM 770 C C . TRP A 1 99 ? 5.624 -32.069 23.486 1.00 30.89 99 TRP A C 1
ATOM 771 O O . TRP A 1 99 ? 6.738 -31.593 23.200 1.00 28.65 99 TRP A O 1
ATOM 782 N N . TYR A 1 100 ? 5.160 -32.169 24.722 1.00 30.46 100 TYR A N 1
ATOM 783 C CA . TYR A 1 100 ? 5.915 -31.795 25.938 1.00 31.68 100 TYR A CA 1
ATOM 784 C C . TYR A 1 100 ? 6.364 -33.084 26.640 1.00 31.71 100 TYR A C 1
ATOM 785 O O . TYR A 1 100 ? 5.503 -33.951 26.934 1.00 32.32 100 TYR A O 1
ATOM 794 N N . PHE A 1 101 ? 7.645 -33.163 26.955 1.00 30.83 101 PHE A N 1
ATOM 795 C CA . PHE A 1 101 ? 8.332 -34.348 27.499 1.00 30.78 101 PHE A CA 1
ATOM 796 C C . PHE A 1 101 ? 8.494 -34.190 28.998 1.00 32.11 101 PHE A C 1
ATOM 797 O O . PHE A 1 101 ? 9.331 -33.402 29.414 1.00 34.56 101 PHE A O 1
ATOM 805 N N . HIS A 1 102 ? 7.711 -34.932 29.788 1.00 33.03 102 HIS A N 1
ATOM 806 C CA . HIS A 1 102 ? 7.823 -34.982 31.264 1.00 34.02 102 HIS A CA 1
ATOM 807 C C . HIS A 1 102 ? 8.715 -36.157 31.671 1.00 35.72 102 HIS A C 1
ATOM 808 O O . HIS A 1 102 ? 8.343 -37.283 31.369 1.00 36.57 102 HIS A O 1
ATOM 815 N N . ARG A 1 103 ? 9.842 -35.899 32.329 1.00 37.63 103 ARG A N 1
ATOM 816 C CA . ARG A 1 103 ? 10.779 -36.934 32.820 1.00 40.38 103 ARG A CA 1
ATOM 817 C C . ARG A 1 103 ? 10.282 -37.463 34.161 1.00 41.37 103 ARG A C 1
ATOM 818 O O . ARG A 1 103 ? 10.035 -36.667 35.039 1.00 41.95 103 ARG A O 1
ATOM 826 N N . GLU A 1 104 ? 10.262 -38.774 34.325 1.00 42.09 104 GLU A N 1
ATOM 827 C CA . GLU A 1 104 ? 9.973 -39.420 35.621 1.00 45.01 104 GLU A CA 1
ATOM 828 C C . GLU A 1 104 ? 11.281 -39.889 36.245 1.00 46.50 104 GLU A C 1
ATOM 829 O O . GLU A 1 104 ? 12.325 -39.854 35.555 1.00 45.85 104 GLU A O 1
ATOM 835 N N . ALA A 1 105 ? 11.199 -40.292 37.516 1.00 49.10 105 ALA A N 1
ATOM 836 C CA . ALA A 1 105 ? 12.320 -40.584 38.429 1.00 50.54 105 ALA A CA 1
ATOM 837 C C . ALA A 1 105 ? 13.227 -41.656 37.816 1.00 50.46 105 ALA A C 1
ATOM 838 O O . ALA A 1 105 ? 14.452 -41.556 37.982 1.00 51.06 105 ALA A O 1
ATOM 840 N N . ASP A 1 106 ? 12.648 -42.622 37.094 1.00 48.76 106 ASP A N 1
ATOM 841 C CA . ASP A 1 106 ? 13.384 -43.789 36.544 1.00 48.23 106 ASP A CA 1
ATOM 842 C C . ASP A 1 106 ? 13.930 -43.468 35.135 1.00 46.29 106 ASP A C 1
ATOM 843 O O . ASP A 1 106 ? 14.512 -44.370 34.526 1.00 46.88 106 ASP A O 1
ATOM 848 N N . GLY A 1 107 ? 13.742 -42.245 34.623 1.00 44.10 107 GLY A N 1
ATOM 849 C CA . GLY A 1 107 ? 14.292 -41.822 33.316 1.00 41.59 107 GLY A CA 1
ATOM 850 C C . GLY A 1 107 ? 13.329 -42.03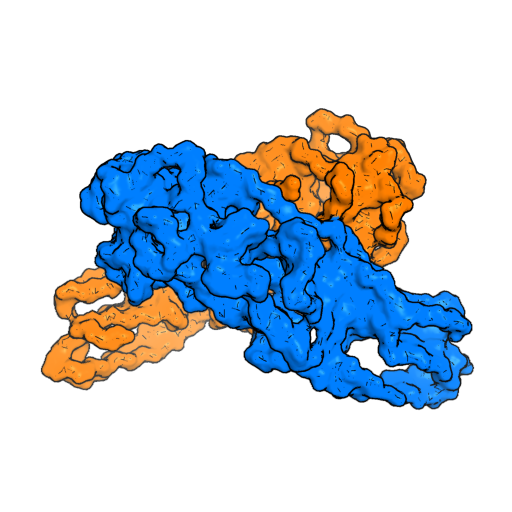9 32.154 1.00 39.36 107 GLY A C 1
ATOM 851 O O . GLY A 1 107 ? 13.632 -41.582 31.053 1.00 38.58 107 GLY A O 1
ATOM 852 N N . HIS A 1 108 ? 12.168 -42.657 32.371 1.00 40.13 108 HIS A N 1
ATOM 853 C CA . HIS A 1 108 ? 11.102 -42.717 31.333 1.00 38.68 108 HIS A CA 1
ATOM 854 C C . HIS A 1 108 ? 10.491 -41.326 31.174 1.00 37.19 108 HIS A C 1
ATOM 855 O O . HIS A 1 108 ? 10.548 -40.537 32.130 1.00 36.83 108 HIS A O 1
ATOM 862 N N . TYR A 1 109 ? 9.882 -41.066 30.031 1.00 34.79 109 TYR A N 1
ATOM 863 C CA . TYR A 1 109 ? 9.127 -39.820 29.770 1.00 33.74 109 TYR A CA 1
ATOM 864 C C . TYR A 1 109 ? 7.659 -40.130 29.559 1.00 32.64 109 TYR A C 1
ATOM 865 O O . TYR A 1 109 ? 7.302 -41.208 28.987 1.00 32.69 109 TYR A O 1
ATOM 874 N N . VAL A 1 110 ? 6.829 -39.192 29.968 1.00 31.75 110 VAL A N 1
ATOM 875 C CA . VAL A 1 110 ? 5.410 -39.116 29.573 1.00 32.49 110 VAL A CA 1
ATOM 876 C C . VAL A 1 110 ? 5.303 -37.960 28.580 1.00 33.53 110 VAL A C 1
ATOM 877 O O . VAL A 1 110 ? 5.905 -36.882 28.840 1.00 35.61 110 VAL A O 1
ATOM 881 N N . ILE A 1 111 ? 4.641 -38.186 27.460 1.00 31.54 111 ILE A N 1
ATOM 882 C CA . ILE A 1 111 ? 4.689 -37.283 26.293 1.00 30.72 111 ILE A CA 1
ATOM 883 C C . ILE A 1 111 ? 3.292 -36.693 26.093 1.00 31.93 111 ILE A C 1
ATOM 884 O O . ILE A 1 111 ? 2.405 -37.413 25.611 1.00 31.24 111 ILE A O 1
ATOM 889 N N . GLU A 1 112 ? 3.146 -35.406 26.437 1.00 33.75 112 GLU A N 1
ATOM 890 C CA . GLU A 1 112 ? 1.852 -34.697 26.597 1.00 35.42 112 GLU A CA 1
ATOM 891 C C . GLU A 1 112 ? 1.598 -33.814 25.370 1.00 34.78 112 GLU A C 1
ATOM 892 O O . GLU A 1 112 ? 2.509 -33.056 24.963 1.00 31.82 112 GLU A O 1
ATOM 898 N N . SER A 1 113 ? 0.396 -33.884 24.817 1.00 34.86 113 SER A N 1
ATOM 899 C CA . SER A 1 113 ? -0.051 -33.013 23.705 1.00 35.68 113 SER A CA 1
ATOM 900 C C . SER A 1 113 ? -0.240 -31.579 24.212 1.00 34.89 113 SER A C 1
ATOM 901 O O . SER A 1 113 ? -1.052 -31.351 25.131 1.00 35.92 113 SER A O 1
ATOM 904 N N . LYS A 1 114 ? 0.347 -30.624 23.526 1.00 34.60 114 LYS A N 1
ATOM 905 C CA . LYS A 1 114 ? 0.007 -29.197 23.719 1.00 35.11 114 LYS A CA 1
ATOM 906 C C . LYS A 1 114 ? -1.511 -29.000 23.558 1.00 37.15 114 LYS A C 1
ATOM 907 O O . LYS A 1 114 ? -2.086 -28.264 24.358 1.00 36.82 114 LYS A O 1
ATOM 913 N N . HIS A 1 115 ? -2.107 -29.598 22.523 1.00 35.64 115 HIS A N 1
ATOM 914 C CA . HIS A 1 115 ? -3.524 -29.411 22.150 1.00 37.87 115 HIS A CA 1
ATOM 915 C C . HIS A 1 115 ? -4.444 -30.018 23.217 1.00 38.52 115 HIS A C 1
ATOM 916 O O . HIS A 1 115 ? -5.286 -29.295 23.733 1.00 38.85 115 HIS A O 1
ATOM 923 N N . SER A 1 116 ? -4.299 -31.302 23.519 1.00 38.44 116 SER A N 1
ATOM 924 C CA . SER A 1 116 ? -5.315 -32.099 24.277 1.00 40.54 116 SER A CA 1
ATOM 925 C C . SER A 1 116 ? -5.007 -32.145 25.783 1.00 39.95 116 SER A C 1
ATOM 926 O O . SER A 1 116 ? -5.932 -32.374 26.549 1.00 40.50 116 SER A O 1
ATOM 929 N N . GLY A 1 117 ? -3.745 -32.061 26.187 1.00 38.87 117 GLY A N 1
ATOM 930 C CA . GLY A 1 117 ? -3.343 -32.283 27.587 1.00 39.64 117 GLY A CA 1
ATOM 931 C C . GLY A 1 117 ? -3.302 -33.763 27.933 1.00 40.82 117 GLY A C 1
ATOM 932 O O . GLY A 1 117 ? -2.991 -34.093 29.099 1.00 41.96 117 GLY A O 1
ATOM 933 N N . LYS A 1 118 ? -3.551 -34.632 26.951 1.00 39.70 118 LYS A N 1
ATOM 934 C CA . LYS A 1 118 ? -3.453 -36.099 27.109 1.00 40.55 118 LYS A CA 1
ATOM 935 C C . LYS A 1 118 ? -2.083 -36.538 26.609 1.00 38.17 118 LYS A C 1
ATOM 936 O O . LYS A 1 118 ? -1.332 -35.681 26.084 1.00 34.89 118 LYS A O 1
ATOM 942 N N . VAL A 1 119 ? -1.742 -37.797 26.827 1.00 37.30 119 VAL A N 1
ATOM 943 C CA . VAL A 1 119 ? -0.354 -38.287 26.639 1.00 36.04 119 VAL A CA 1
ATOM 944 C C . VAL A 1 119 ? -0.391 -39.485 25.699 1.00 36.58 119 VAL A C 1
ATOM 945 O O . VAL A 1 119 ? -1.438 -40.193 25.642 1.00 37.48 119 VAL A O 1
ATOM 949 N N . LEU A 1 120 ? 0.725 -39.730 25.030 1.00 34.50 120 LEU A N 1
ATOM 950 C CA . LEU A 1 120 ? 0.920 -40.907 24.172 1.00 34.36 120 LEU A CA 1
ATOM 951 C C . LEU A 1 120 ? 0.739 -42.158 25.020 1.00 35.46 120 LEU A C 1
ATOM 952 O O . LEU A 1 120 ? 1.175 -42.173 26.186 1.00 35.53 120 LEU A O 1
ATOM 957 N N . ASP A 1 121 ? 0.147 -43.179 24.427 1.00 36.04 121 ASP A N 1
ATOM 958 C CA . ASP A 1 121 ? -0.322 -44.374 25.153 1.00 39.74 121 ASP A CA 1
ATOM 959 C C . ASP A 1 121 ? -0.423 -45.531 24.159 1.00 40.29 121 ASP A C 1
ATOM 960 O O . ASP A 1 121 ? -0.683 -45.273 22.976 1.00 40.79 121 ASP A O 1
ATOM 965 N N . ILE A 1 122 ? -0.240 -46.763 24.628 1.00 41.62 122 ILE A N 1
ATOM 966 C CA . ILE A 1 122 ? -0.508 -47.971 23.810 1.00 43.21 122 ILE A CA 1
ATOM 967 C C . ILE A 1 122 ? -1.917 -48.456 24.161 1.00 47.33 122 ILE A C 1
ATOM 968 O O . ILE A 1 122 ? -2.175 -48.782 25.336 1.00 48.22 122 ILE A O 1
ATOM 973 N N . GLU A 1 123 ? -2.806 -48.425 23.181 1.00 50.32 123 GLU A N 1
ATOM 974 C CA . GLU A 1 123 ? -4.223 -48.837 23.336 1.00 55.65 123 GLU A CA 1
ATOM 975 C C . GLU A 1 123 ? -4.261 -50.179 24.082 1.00 56.19 123 GLU A C 1
ATOM 976 O O . GLU A 1 123 ? -3.529 -51.105 23.655 1.00 55.14 123 GLU A O 1
ATOM 982 N N . GLY A 1 124 ? -5.044 -50.258 25.171 1.00 56.81 124 GLY A N 1
ATOM 983 C CA . GLY A 1 124 ? -5.341 -51.499 25.910 1.00 58.28 124 GLY A CA 1
ATOM 984 C C . GLY A 1 124 ? -4.118 -52.110 26.582 1.00 57.87 124 GLY A C 1
ATOM 985 O O . GLY A 1 124 ? -4.145 -53.326 26.855 1.00 58.84 124 GLY A O 1
ATOM 986 N N . ASN A 1 125 ? -3.078 -51.316 26.852 1.00 57.82 125 ASN A N 1
ATOM 987 C CA . ASN A 1 125 ? -1.834 -51.800 27.514 1.00 58.82 125 ASN A CA 1
ATOM 988 C C . ASN A 1 125 ? -1.235 -52.946 26.688 1.00 56.76 125 ASN A C 1
ATOM 989 O O . ASN A 1 125 ? -0.608 -53.810 27.276 1.00 57.85 125 ASN A O 1
ATOM 994 N N . GLN A 1 126 ? -1.432 -52.956 25.374 1.00 55.43 126 GLN A N 1
ATOM 995 C CA . GLN A 1 126 ? -1.047 -54.096 24.512 1.00 56.42 126 GLN A CA 1
ATOM 996 C C . GLN A 1 126 ? 0.475 -54.181 24.394 1.00 54.88 126 GLN A C 1
ATOM 997 O O . GLN A 1 126 ? 1.146 -53.116 24.414 1.00 51.62 126 GLN A O 1
ATOM 1003 N N . THR A 1 127 ? 0.988 -55.408 24.265 1.00 54.45 127 THR A N 1
ATOM 1004 C CA . THR A 1 127 ? 2.433 -55.735 24.273 1.00 53.52 127 THR A CA 1
ATOM 1005 C C . THR A 1 127 ? 2.884 -56.228 22.890 1.00 53.21 127 THR A C 1
ATOM 1006 O O . THR A 1 127 ? 4.108 -56.324 22.677 1.00 53.07 127 THR A O 1
ATOM 1010 N N . GLY A 1 128 ? 1.946 -56.470 21.965 1.00 52.39 128 GLY A N 1
ATOM 1011 C CA . GLY A 1 128 ? 2.229 -57.110 20.666 1.00 51.22 128 GLY A CA 1
ATOM 1012 C C . GLY A 1 128 ? 2.673 -56.117 19.610 1.00 49.18 128 GLY A C 1
ATOM 1013 O O . GLY A 1 128 ? 2.383 -54.909 19.746 1.00 48.23 128 GLY A O 1
ATOM 1014 N N . ASN A 1 129 ? 3.358 -56.600 18.579 1.00 47.76 129 ASN A N 1
ATOM 1015 C CA . ASN A 1 129 ? 3.666 -55.828 17.357 1.00 46.55 129 ASN A CA 1
ATOM 1016 C C . ASN A 1 129 ? 2.374 -55.241 16.789 1.00 46.68 129 ASN A C 1
ATOM 1017 O O . ASN A 1 129 ? 1.344 -55.943 16.801 1.00 47.08 129 ASN A O 1
ATOM 1022 N N . ASN A 1 130 ? 2.425 -54.001 16.314 1.00 44.23 130 ASN A N 1
ATOM 1023 C CA . ASN A 1 130 ? 1.352 -53.349 15.515 1.00 44.99 130 ASN A CA 1
ATOM 1024 C C . ASN A 1 130 ? 0.207 -52.885 16.435 1.00 45.43 130 ASN A C 1
ATOM 1025 O O . ASN A 1 130 ? -0.793 -52.356 15.905 1.00 45.26 130 ASN A O 1
ATOM 1030 N N . ALA A 1 131 ? 0.353 -53.007 17.760 1.00 44.76 131 ALA A N 1
ATOM 1031 C CA . ALA A 1 131 ? -0.591 -52.398 18.724 1.00 44.65 131 ALA A CA 1
ATOM 1032 C C . ALA A 1 131 ? -0.609 -50.889 18.481 1.00 43.20 131 ALA A C 1
ATOM 1033 O O . ALA A 1 131 ? 0.470 -50.276 18.212 1.00 41.90 131 ALA A O 1
ATOM 1035 N N . ASN A 1 132 ? -1.802 -50.322 18.517 1.00 44.23 132 ASN A N 1
ATOM 1036 C CA . ASN A 1 132 ? -2.071 -48.924 18.138 1.00 44.56 132 ASN A CA 1
ATOM 1037 C C . ASN A 1 132 ? -1.498 -47.978 19.205 1.00 42.71 132 ASN A C 1
ATOM 1038 O O . ASN A 1 132 ? -1.640 -48.261 20.408 1.00 42.53 132 ASN A O 1
ATOM 1043 N N . VAL A 1 133 ? -0.958 -46.844 18.782 1.00 40.88 133 VAL A N 1
ATOM 1044 C CA . VAL A 1 133 ? -0.631 -45.715 19.695 1.00 39.53 133 VAL A CA 1
ATOM 1045 C C . VAL A 1 133 ? -1.795 -44.709 19.697 1.00 39.82 133 VAL A C 1
ATOM 1046 O O . VAL A 1 133 ? -2.222 -44.307 18.620 1.00 39.68 133 VAL A O 1
ATOM 1050 N N . GLN A 1 134 ? -2.293 -44.337 20.877 1.00 39.89 134 GLN A N 1
ATOM 1051 C CA . GLN A 1 134 ? -3.429 -43.385 21.061 1.00 40.81 134 GLN A CA 1
ATOM 1052 C C . GLN A 1 134 ? -2.980 -42.311 22.049 1.00 40.05 134 GLN A C 1
ATOM 1053 O O . GLN A 1 134 ? -1.815 -42.362 22.472 1.00 38.64 134 GLN A O 1
ATOM 1059 N N . GLN A 1 135 ? -3.878 -41.400 22.421 1.00 39.82 135 GLN A N 1
ATOM 1060 C CA . GLN A 1 135 ? -3.679 -40.514 23.587 1.00 38.76 135 GLN A CA 1
ATOM 1061 C C . GLN A 1 135 ? -4.645 -40.959 24.668 1.00 40.20 135 GLN A C 1
ATOM 1062 O O . GLN A 1 135 ? -5.752 -41.522 24.325 1.00 40.24 135 GLN A O 1
ATOM 1068 N N . TYR A 1 136 ? -4.233 -40.782 25.914 1.00 39.39 136 TYR A N 1
ATOM 1069 C CA . TYR A 1 136 ? -5.080 -41.054 27.092 1.00 42.18 136 TYR A CA 1
ATOM 1070 C C . TYR A 1 136 ? -4.748 -40.010 28.157 1.00 43.39 136 TYR A C 1
ATOM 1071 O O . TYR A 1 136 ? -3.600 -39.474 28.185 1.00 39.89 136 TYR A O 1
ATOM 1080 N N . GLU A 1 137 ? -5.724 -39.705 29.006 1.00 45.08 137 GLU A N 1
ATOM 1081 C CA . GLU A 1 137 ? -5.497 -38.825 30.167 1.00 46.40 137 GLU A CA 1
ATOM 1082 C C . GLU A 1 137 ? -4.288 -39.368 30.923 1.00 44.57 137 GLU A C 1
ATOM 1083 O O . GLU A 1 137 ? -4.100 -40.616 30.979 1.00 43.90 137 GLU A O 1
ATOM 1089 N N . TYR A 1 138 ? -3.496 -38.453 31.456 1.00 43.57 138 TYR A N 1
ATOM 1090 C CA . TYR A 1 138 ? -2.318 -38.722 32.307 1.00 43.00 138 TYR A CA 1
ATOM 1091 C C . TYR A 1 138 ? -2.728 -39.538 33.539 1.00 44.12 138 TYR A C 1
ATOM 1092 O O . TYR A 1 138 ? -3.661 -39.111 34.229 1.00 44.60 138 TYR A O 1
ATOM 1101 N N . LEU A 1 139 ? -2.022 -40.640 33.806 1.00 44.99 139 LEU A N 1
ATOM 1102 C CA . LEU A 1 139 ? -2.304 -41.576 34.942 1.00 48.68 139 LEU A CA 1
ATOM 1103 C C . LEU A 1 139 ? -1.002 -41.893 35.682 1.00 49.81 139 LEU A C 1
ATOM 1104 O O . LEU A 1 139 ? 0.008 -42.179 34.999 1.00 45.45 139 LEU A O 1
ATOM 1109 N N . ALA A 1 140 ? -1.041 -41.869 37.017 1.00 52.12 140 ALA A N 1
ATOM 1110 C CA . ALA A 1 140 ? 0.133 -42.031 37.910 1.00 56.29 140 ALA A CA 1
ATOM 1111 C C . ALA A 1 140 ? 0.776 -43.407 37.682 1.00 58.62 140 ALA A C 1
ATOM 1112 O O . ALA A 1 140 ? 2.047 -43.500 37.637 1.00 59.94 140 ALA A O 1
ATOM 1114 N N . ASP A 1 141 ? -0.042 -44.436 37.512 1.00 60.36 141 ASP A N 1
ATOM 1115 C CA . ASP A 1 141 ? 0.456 -45.814 37.270 1.00 63.92 141 ASP A CA 1
ATOM 1116 C C . ASP A 1 141 ? -0.199 -46.330 35.999 1.00 62.84 141 ASP A C 1
ATOM 1117 O O . ASP A 1 141 ? -1.403 -46.742 36.040 1.00 68.02 141 ASP A O 1
ATOM 1122 N N . ALA A 1 142 ? 0.530 -46.202 34.902 1.00 54.66 142 ALA A N 1
ATOM 1123 C CA . ALA A 1 142 ? 0.139 -46.655 33.556 1.00 52.26 142 ALA A CA 1
ATOM 1124 C C . ALA A 1 142 ? 1.402 -46.762 32.722 1.00 48.85 142 ALA A C 1
ATOM 1125 O O . ALA A 1 142 ? 1.768 -45.801 32.059 1.00 48.57 142 ALA A O 1
ATOM 1127 N N . PRO A 1 143 ? 2.171 -47.865 32.841 1.00 47.44 143 PRO A N 1
ATOM 1128 C CA . PRO A 1 143 ? 3.447 -47.987 32.135 1.00 45.30 143 PRO A CA 1
ATOM 1129 C C . PRO A 1 143 ? 3.291 -47.910 30.603 1.00 43.22 143 PRO A C 1
ATOM 1130 O O . PRO A 1 143 ? 4.244 -47.676 29.921 1.00 41.44 143 PRO A O 1
ATOM 1134 N N . SER A 1 144 ? 2.070 -48.045 30.110 1.00 44.18 144 SER A N 1
ATOM 1135 C CA . SER A 1 144 ? 1.709 -47.908 28.677 1.00 44.69 144 SER A CA 1
ATOM 1136 C C . SER A 1 144 ? 1.900 -46.452 28.215 1.00 41.40 144 SER A C 1
ATOM 1137 O O . SER A 1 144 ? 2.047 -46.248 27.001 1.00 39.51 144 SER A O 1
ATOM 1140 N N . GLU A 1 145 ? 1.873 -45.485 29.150 1.00 40.85 145 GLU A N 1
ATOM 1141 C CA . GLU A 1 145 ? 2.053 -44.025 28.879 1.00 39.15 145 GLU A CA 1
ATOM 1142 C C . GLU A 1 145 ? 3.534 -43.608 29.003 1.00 37.02 145 GLU A C 1
ATOM 1143 O O . GLU A 1 145 ? 3.804 -42.391 28.880 1.00 37.31 145 GLU A O 1
ATOM 1149 N N . ARG A 1 146 ? 4.444 -44.535 29.316 1.00 37.22 146 ARG A N 1
ATOM 1150 C CA . ARG A 1 146 ? 5.881 -44.210 29.577 1.00 36.02 146 ARG A CA 1
ATOM 1151 C C . ARG A 1 146 ? 6.741 -44.720 28.427 1.00 36.28 146 ARG A C 1
ATOM 1152 O O . ARG A 1 146 ? 6.557 -45.893 28.002 1.00 37.26 146 ARG A O 1
ATOM 1160 N N . PHE A 1 147 ? 7.651 -43.870 27.956 1.00 34.92 147 PHE A N 1
ATOM 1161 C CA . PHE A 1 147 ? 8.581 -44.141 26.836 1.00 34.15 147 PHE A CA 1
ATOM 1162 C C . PHE A 1 147 ? 9.977 -43.754 27.263 1.00 33.63 147 PHE A C 1
ATOM 1163 O O . PHE A 1 147 ? 10.153 -42.647 27.821 1.00 34.51 147 PHE A O 1
ATOM 1171 N N . ALA A 1 148 ? 10.922 -44.648 27.025 1.00 34.91 148 ALA A N 1
ATOM 1172 C CA . ALA A 1 148 ? 12.370 -44.382 27.109 1.00 34.93 148 ALA A CA 1
ATOM 1173 C C . ALA A 1 148 ? 12.777 -43.679 25.816 1.00 33.35 148 ALA A C 1
ATOM 1174 O O . ALA A 1 148 ? 12.396 -44.152 24.728 1.00 34.92 148 ALA A O 1
ATOM 1176 N N . VAL A 1 149 ? 13.447 -42.545 25.932 1.00 33.29 149 VAL A N 1
ATOM 1177 C CA . VAL A 1 149 ? 13.950 -41.796 24.754 1.00 32.43 149 VAL A CA 1
ATOM 1178 C C . VAL A 1 149 ? 15.393 -42.256 24.554 1.00 32.65 149 VAL A C 1
ATOM 1179 O O . VAL A 1 149 ? 16.228 -41.943 25.406 1.00 33.94 149 VAL A O 1
ATOM 1183 N N . GLU A 1 150 ? 15.653 -43.043 23.516 1.00 31.39 150 GLU A N 1
ATOM 1184 C CA . GLU A 1 150 ? 16.983 -43.667 23.299 1.00 32.38 150 GLU A CA 1
ATOM 1185 C C . GLU A 1 150 ? 17.659 -42.997 22.095 1.00 31.62 150 GLU A C 1
ATOM 1186 O O . GLU A 1 150 ? 17.047 -42.929 21.030 1.00 30.59 150 GLU A O 1
ATOM 1192 N N . GLU A 1 151 ? 18.878 -42.521 22.281 1.00 31.91 151 GLU A N 1
ATOM 1193 C CA . GLU A 1 151 ? 19.774 -42.060 21.200 1.00 32.60 151 GLU A CA 1
ATOM 1194 C C . GLU A 1 151 ? 20.072 -43.225 20.269 1.00 34.18 151 GLU A C 1
ATOM 1195 O O . GLU A 1 151 ? 20.421 -44.263 20.765 1.00 34.81 151 GLU A O 1
ATOM 1201 N N . ALA A 1 152 ? 19.952 -43.022 18.958 1.00 33.93 152 ALA A N 1
ATOM 1202 C CA . ALA A 1 152 ? 20.142 -44.084 17.952 1.00 34.78 152 ALA A CA 1
ATOM 1203 C C . ALA A 1 152 ? 21.127 -43.584 16.892 1.00 35.85 152 ALA A C 1
ATOM 1204 O O . ALA A 1 152 ? 21.108 -44.117 15.791 1.00 36.95 152 ALA A O 1
ATOM 1206 N N . GLY A 1 153 ? 21.965 -42.613 17.246 1.00 34.82 153 GLY A N 1
ATOM 1207 C CA . GLY A 1 153 ? 23.069 -42.163 16.395 1.00 35.63 153 GLY A CA 1
ATOM 1208 C C . GLY A 1 153 ? 22.778 -40.791 15.832 1.00 33.19 153 GLY A C 1
ATOM 1209 O O . GLY A 1 153 ? 21.613 -40.493 15.537 1.00 31.42 153 GLY A O 1
ATOM 1210 N N . SER A 1 154 ? 23.803 -39.971 15.714 1.00 33.59 154 SER A N 1
ATOM 1211 C CA . SER A 1 154 ? 23.627 -38.565 15.340 1.00 35.80 154 SER A CA 1
ATOM 1212 C C . SER A 1 154 ? 24.208 -38.312 13.966 1.00 36.66 154 SER A C 1
ATOM 1213 O O . SER A 1 154 ? 25.069 -39.075 13.487 1.00 36.04 154 SER A O 1
ATOM 1216 N N . VAL A 1 155 ? 23.661 -37.277 13.373 1.00 36.64 155 VAL A N 1
ATOM 1217 C CA . VAL A 1 155 ? 23.808 -36.857 11.96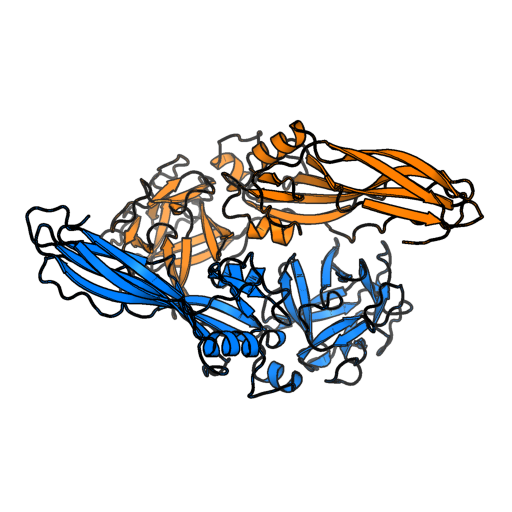1 1.00 39.68 155 VAL A CA 1
ATOM 1218 C C . VAL A 1 155 ? 24.583 -35.545 12.004 1.00 37.94 155 VAL A C 1
ATOM 1219 O O . VAL A 1 155 ? 24.278 -34.741 12.890 1.00 38.38 155 VAL A O 1
ATOM 1223 N N . SER A 1 156 ? 25.544 -35.360 11.123 1.00 33.98 156 SER A N 1
ATOM 1224 C CA . SER A 1 156 ? 26.315 -34.105 10.967 1.00 36.37 156 SER A CA 1
ATOM 1225 C C . SER A 1 156 ? 25.385 -32.974 10.554 1.00 33.11 156 SER A C 1
ATOM 1226 O O . SER A 1 156 ? 24.433 -33.213 9.789 1.00 34.11 156 SER A O 1
ATOM 1229 N N . LEU A 1 157 ? 25.609 -31.797 11.119 1.00 30.41 157 LEU A N 1
ATOM 1230 C CA . LEU A 1 157 ? 24.816 -30.595 10.813 1.00 29.74 157 LEU A CA 1
ATOM 1231 C C . LEU A 1 157 ? 25.652 -29.661 9.940 1.00 29.23 157 LEU A C 1
ATOM 1232 O O . LEU A 1 157 ? 26.862 -29.652 10.019 1.00 29.27 157 LEU A O 1
ATOM 1237 N N . PRO A 1 158 ? 25.027 -28.858 9.073 1.00 30.45 158 PRO A N 1
ATOM 1238 C CA . PRO A 1 158 ? 25.742 -27.848 8.319 1.00 31.90 158 PRO A CA 1
ATOM 1239 C C . PRO A 1 158 ? 26.313 -26.796 9.272 1.00 31.67 158 PRO A C 1
ATOM 1240 O O . PRO A 1 158 ? 25.869 -26.668 10.408 1.00 32.67 158 PRO A O 1
ATOM 1244 N N . SER A 1 159 ? 27.243 -26.042 8.772 1.00 31.98 159 SER A N 1
ATOM 1245 C CA . SER A 1 159 ? 28.059 -25.101 9.551 1.00 34.51 159 SER A CA 1
ATOM 1246 C C . SER A 1 159 ? 28.499 -23.976 8.628 1.00 33.38 159 SER A C 1
ATOM 1247 O O . SER A 1 159 ? 28.663 -24.229 7.435 1.00 32.34 159 SER A O 1
ATOM 1250 N N . ILE A 1 160 ? 28.755 -22.813 9.184 1.00 31.41 160 ILE A N 1
ATOM 1251 C CA . ILE A 1 160 ? 29.438 -21.704 8.472 1.00 33.54 160 ILE A CA 1
ATOM 1252 C C . ILE A 1 160 ? 30.190 -20.892 9.518 1.00 32.75 160 ILE A C 1
ATOM 1253 O O . ILE A 1 160 ? 29.728 -20.855 10.678 1.00 35.57 160 ILE A O 1
ATOM 1258 N N . ASN A 1 161 ? 31.268 -20.261 9.118 1.00 33.30 161 ASN A N 1
ATOM 1259 C CA . ASN A 1 161 ? 32.091 -19.391 9.988 1.00 36.26 161 ASN A CA 1
ATOM 1260 C C . ASN A 1 161 ? 31.400 -18.021 10.119 1.00 33.26 161 ASN A C 1
ATOM 1261 O O . ASN A 1 161 ? 30.970 -17.472 9.107 1.00 30.68 161 ASN A O 1
ATOM 1266 N N . THR A 1 162 ? 31.250 -17.539 11.339 1.00 32.81 162 THR A N 1
ATOM 1267 C CA . THR A 1 162 ? 30.693 -16.206 11.647 1.00 30.47 162 THR A CA 1
ATOM 1268 C C . THR A 1 162 ? 31.835 -15.295 12.101 1.00 29.41 162 THR A C 1
ATOM 1269 O O . THR A 1 162 ? 32.884 -15.798 12.534 1.00 27.85 162 THR A O 1
ATOM 1273 N N . GLN A 1 163 ? 31.611 -13.998 12.104 1.00 29.27 163 GLN A N 1
ATOM 1274 C CA . GLN A 1 163 ? 32.604 -13.048 12.623 1.00 30.87 163 GLN A CA 1
ATOM 1275 C C . GLN A 1 163 ? 31.901 -11.754 12.996 1.00 29.02 163 GLN A C 1
ATOM 1276 O O . GLN A 1 163 ? 30.717 -11.570 12.682 1.00 26.95 163 GLN A O 1
ATOM 1282 N N . PRO A 1 164 ? 32.585 -10.851 13.715 1.00 28.84 164 PRO A N 1
ATOM 1283 C CA . PRO A 1 164 ? 32.032 -9.538 14.008 1.00 28.33 164 PRO A CA 1
ATOM 1284 C C . PRO A 1 164 ? 31.703 -8.746 12.734 1.00 28.50 164 PRO A C 1
ATOM 1285 O O . PRO A 1 164 ? 32.393 -8.844 11.727 1.00 27.54 164 PRO A O 1
ATOM 1289 N N . LEU A 1 165 ? 30.642 -7.967 12.810 1.00 28.14 165 LEU A N 1
ATOM 1290 C CA . LEU A 1 165 ? 30.311 -6.942 11.802 1.00 28.69 165 LEU A CA 1
ATOM 1291 C C . LEU A 1 165 ? 31.508 -5.997 11.618 1.00 29.77 165 LEU A C 1
ATOM 1292 O O . LEU A 1 165 ? 32.161 -5.655 12.606 1.00 28.49 165 LEU A O 1
ATOM 1297 N N . SER A 1 166 ? 31.790 -5.567 10.393 1.00 29.98 166 SER A N 1
ATOM 1298 C CA . SER A 1 166 ? 32.791 -4.499 10.132 1.00 32.79 166 SER A CA 1
ATOM 1299 C C . SER A 1 166 ? 32.337 -3.238 10.866 1.00 31.47 166 SER A C 1
ATOM 1300 O O . SER A 1 166 ? 31.148 -3.020 11.067 1.00 28.25 166 SER A O 1
ATOM 1303 N N . PRO A 1 167 ? 33.267 -2.407 11.341 1.00 33.22 167 PRO A N 1
ATOM 1304 C CA . PRO A 1 167 ? 32.904 -1.101 11.877 1.00 34.69 167 PRO A CA 1
ATOM 1305 C C . PRO A 1 167 ? 32.442 -0.164 10.752 1.00 32.58 167 PRO A C 1
ATOM 1306 O O . PRO A 1 167 ? 32.770 -0.401 9.604 1.00 30.71 167 PRO A O 1
ATOM 1310 N N . VAL A 1 168 ? 31.678 0.862 11.097 1.00 32.41 168 VAL A N 1
ATOM 1311 C CA . VAL A 1 168 ? 31.304 1.937 10.146 1.00 31.73 168 VAL A CA 1
ATOM 1312 C C . VAL A 1 168 ? 32.583 2.664 9.768 1.00 32.38 168 VAL A C 1
ATOM 1313 O O . VAL A 1 168 ? 33.342 3.049 10.641 1.00 31.97 168 VAL A O 1
ATOM 1317 N N . PRO A 1 169 ? 32.888 2.834 8.460 1.00 31.46 169 PRO A N 1
ATOM 1318 C CA . PRO A 1 169 ? 34.065 3.599 8.047 1.00 32.16 169 PRO A CA 1
ATOM 1319 C C . PRO A 1 169 ? 34.045 5.031 8.607 1.00 32.31 169 PRO A C 1
ATOM 1320 O O . PRO A 1 169 ? 32.996 5.552 8.823 1.00 31.75 169 PRO A O 1
ATOM 1324 N N . GLN A 1 170 ? 35.217 5.565 8.916 1.00 33.53 170 GLN A N 1
ATOM 1325 C CA . GLN A 1 170 ? 35.435 6.916 9.489 1.00 36.21 170 GLN A CA 1
ATOM 1326 C C . GLN A 1 170 ? 36.413 7.699 8.615 1.00 35.21 170 GLN A C 1
ATOM 1327 O O . GLN A 1 170 ? 37.340 7.090 8.078 1.00 33.94 170 GLN A O 1
ATOM 1333 N N . TYR A 1 171 ? 36.258 9.019 8.553 1.00 34.27 171 TYR A N 1
ATOM 1334 C CA . TYR A 1 171 ? 37.247 9.940 7.949 1.00 35.04 171 TYR A CA 1
ATOM 1335 C C . TYR A 1 171 ? 38.442 10.067 8.889 1.00 36.19 171 TYR A C 1
ATOM 1336 O O . TYR A 1 171 ? 38.224 10.188 10.095 1.00 37.27 171 TYR A O 1
ATOM 1345 N N . GLU A 1 172 ? 39.643 10.004 8.344 1.00 36.11 172 GLU A N 1
ATOM 1346 C CA . GLU A 1 172 ? 40.897 10.428 9.010 1.00 38.35 172 GLU A CA 1
ATOM 1347 C C . GLU A 1 172 ? 41.223 11.857 8.591 1.00 37.92 172 GLU A C 1
ATOM 1348 O O . GLU A 1 172 ? 41.883 12.513 9.355 1.00 40.31 172 GLU A O 1
ATOM 1354 N N . THR A 1 173 ? 40.889 12.238 7.352 1.00 37.47 173 THR A N 1
ATOM 1355 C CA . THR A 1 173 ? 41.055 13.605 6.793 1.00 36.95 173 THR A CA 1
ATOM 1356 C C . THR A 1 173 ? 39.817 13.973 5.974 1.00 36.07 173 THR A C 1
ATOM 1357 O O . THR A 1 173 ? 39.061 13.051 5.585 1.00 33.88 173 THR A O 1
ATOM 1361 N N . ILE A 1 174 ? 39.669 15.263 5.653 1.00 35.80 174 ILE A N 1
ATOM 1362 C CA . ILE A 1 174 ? 38.549 15.775 4.814 1.00 36.32 174 ILE A CA 1
ATOM 1363 C C . ILE A 1 174 ? 38.635 15.200 3.385 1.00 36.69 174 ILE A C 1
ATOM 1364 O O . ILE A 1 174 ? 37.583 15.231 2.683 1.00 35.86 174 ILE A O 1
ATOM 1369 N N . ASN A 1 175 ? 39.809 14.716 2.950 1.00 35.15 175 ASN A N 1
ATOM 1370 C CA . ASN A 1 175 ? 40.015 14.227 1.548 1.00 35.54 175 ASN A CA 1
ATOM 1371 C C . ASN A 1 175 ? 39.744 12.721 1.409 1.00 35.45 175 ASN A C 1
ATOM 1372 O O . ASN A 1 175 ? 39.755 12.235 0.291 1.00 36.51 175 ASN A O 1
ATOM 1377 N N . ASP A 1 176 ? 39.547 11.986 2.497 1.00 34.21 176 ASP A N 1
ATOM 1378 C CA . ASP A 1 176 ? 39.393 10.510 2.461 1.00 33.83 176 ASP A CA 1
ATOM 1379 C C . ASP A 1 176 ? 38.192 10.158 1.575 1.00 33.86 176 ASP A C 1
ATOM 1380 O O . ASP A 1 176 ? 37.182 10.832 1.663 1.00 34.35 176 ASP A O 1
ATOM 1385 N N . GLN A 1 177 ? 38.324 9.112 0.775 1.00 35.46 177 GLN A N 1
ATOM 1386 C CA . GLN A 1 177 ? 37.240 8.502 -0.042 1.00 36.92 177 GLN A CA 1
ATOM 1387 C C . GLN A 1 177 ? 36.771 7.245 0.678 1.00 33.95 177 GLN A C 1
ATOM 1388 O O . GLN A 1 177 ? 37.461 6.251 0.597 1.00 34.46 177 GLN A O 1
ATOM 1394 N N . LEU A 1 178 ? 35.686 7.323 1.439 1.00 32.44 178 LEU A N 1
ATOM 1395 C CA . LEU A 1 178 ? 35.198 6.191 2.253 1.00 31.66 178 LEU A CA 1
ATOM 1396 C C . LEU A 1 178 ? 34.548 5.158 1.324 1.00 32.12 178 LEU A C 1
ATOM 1397 O O . LEU A 1 178 ? 33.963 5.519 0.310 1.00 32.66 178 LEU A O 1
ATOM 1402 N N . PRO A 1 179 ? 34.679 3.848 1.608 1.00 32.90 179 PRO A N 1
ATOM 1403 C CA . PRO A 1 179 ? 34.224 2.815 0.673 1.00 32.56 179 PRO A CA 1
ATOM 1404 C C . PRO A 1 179 ? 32.698 2.809 0.510 1.00 32.75 179 PRO A C 1
ATOM 1405 O O . PRO A 1 179 ? 31.975 3.160 1.460 1.00 28.91 179 PRO A O 1
ATOM 1409 N N . GLU A 1 180 ? 32.242 2.388 -0.673 1.00 33.17 180 GLU A N 1
ATOM 1410 C CA . GLU A 1 180 ? 30.803 2.211 -0.994 1.00 36.30 180 GLU A CA 1
ATOM 1411 C C . GLU A 1 180 ? 30.188 1.172 -0.047 1.00 32.95 180 GLU A C 1
ATOM 1412 O O . GLU A 1 180 ? 29.042 1.353 0.318 1.00 32.12 180 GLU A O 1
ATOM 1418 N N . GLU A 1 181 ? 30.946 0.147 0.350 1.00 33.22 181 GLU A N 1
ATOM 1419 C CA . GLU A 1 181 ? 30.462 -0.966 1.211 1.00 34.09 181 GLU A CA 1
ATOM 1420 C C . GLU A 1 181 ? 31.617 -1.485 2.037 1.00 34.20 181 GLU A C 1
ATOM 1421 O O . GLU A 1 181 ? 32.746 -1.426 1.556 1.00 34.82 181 GLU A O 1
ATOM 1427 N N . THR A 1 182 ? 31.327 -1.979 3.233 1.00 32.92 182 THR A N 1
ATOM 1428 C CA . THR A 1 182 ? 32.258 -2.792 4.033 1.00 33.04 182 THR A CA 1
ATOM 1429 C C . THR A 1 182 ? 32.156 -4.219 3.519 1.00 34.56 182 THR A C 1
ATOM 1430 O O . THR A 1 182 ? 31.200 -4.518 2.783 1.00 32.27 182 THR A O 1
ATOM 1434 N N . GLU A 1 183 ? 33.133 -5.032 3.896 1.00 37.79 183 GLU A N 1
ATOM 1435 C CA . GLU A 1 183 ? 33.156 -6.494 3.736 1.00 37.53 183 GLU A CA 1
ATOM 1436 C C . GLU A 1 183 ? 31.810 -7.053 4.211 1.00 35.92 183 GLU A C 1
ATOM 1437 O O . GLU A 1 183 ? 31.322 -6.630 5.276 1.00 33.10 183 GLU A O 1
ATOM 1443 N N . ARG A 1 184 ? 31.248 -7.994 3.457 1.00 33.39 184 ARG A N 1
ATOM 1444 C CA . ARG A 1 184 ? 30.023 -8.719 3.850 1.00 31.66 184 ARG A CA 1
ATOM 1445 C C . ARG A 1 184 ? 30.429 -9.922 4.698 1.00 31.18 184 ARG A C 1
ATOM 1446 O O . ARG A 1 184 ? 31.181 -10.752 4.212 1.00 30.53 184 ARG A O 1
ATOM 1454 N N . VAL A 1 185 ? 29.909 -10.017 5.916 1.00 28.50 185 VAL A N 1
ATOM 1455 C CA . VAL A 1 185 ? 30.307 -11.073 6.877 1.00 28.65 185 VAL A CA 1
ATOM 1456 C C . VAL A 1 185 ? 29.046 -11.743 7.403 1.00 27.75 185 VAL A C 1
ATOM 1457 O O . VAL A 1 185 ? 28.009 -11.107 7.475 1.00 27.30 185 VAL A O 1
ATOM 1461 N N . VAL A 1 186 ? 29.150 -13.013 7.707 1.00 26.78 186 VAL A N 1
ATOM 1462 C CA . VAL A 1 186 ? 28.091 -13.791 8.378 1.00 27.53 186 VAL A CA 1
ATOM 1463 C C . VAL A 1 186 ? 28.199 -13.474 9.871 1.00 27.43 186 VAL A C 1
ATOM 1464 O O . VAL A 1 186 ? 29.246 -13.771 10.464 1.00 28.84 186 VAL A O 1
ATOM 1468 N N . THR A 1 187 ? 27.168 -12.877 10.436 1.00 26.51 187 THR A N 1
ATOM 1469 C CA . THR A 1 187 ? 27.104 -12.518 11.865 1.00 26.18 187 THR A CA 1
ATOM 1470 C C . THR A 1 187 ? 26.268 -13.545 12.635 1.00 25.47 187 THR A C 1
ATOM 1471 O O . THR A 1 187 ? 26.333 -13.508 13.852 1.00 25.17 187 THR A O 1
ATOM 1475 N N . ALA A 1 188 ? 25.500 -14.413 11.964 1.00 23.98 188 ALA A N 1
ATOM 1476 C CA . ALA A 1 188 ? 24.639 -15.397 12.659 1.00 23.60 188 ALA A CA 1
ATOM 1477 C C . ALA A 1 188 ? 24.158 -16.444 11.675 1.00 24.51 188 ALA A C 1
ATOM 1478 O O . ALA A 1 188 ? 24.024 -16.128 10.458 1.00 23.72 188 ALA A O 1
ATOM 1480 N N . PHE A 1 189 ? 23.897 -17.655 12.169 1.00 23.70 189 PHE A N 1
ATOM 1481 C CA . PHE A 1 189 ? 23.156 -18.673 11.412 1.00 24.49 189 PHE A CA 1
ATOM 1482 C C . PHE A 1 189 ? 22.366 -19.540 12.393 1.00 24.58 189 PHE A C 1
ATOM 1483 O O . PHE A 1 189 ? 22.655 -19.531 13.597 1.00 24.89 189 PHE A O 1
ATOM 1491 N N . THR A 1 190 ? 21.403 -20.271 11.868 1.00 23.45 190 THR A N 1
ATOM 1492 C CA . THR A 1 190 ? 20.603 -21.224 12.637 1.00 24.17 190 THR A CA 1
ATOM 1493 C C . THR A 1 190 ? 20.352 -22.438 11.768 1.00 23.73 190 THR A C 1
ATOM 1494 O O . THR A 1 190 ? 20.195 -22.292 10.543 1.00 22.92 190 THR A O 1
ATOM 1498 N N . ILE A 1 191 ? 20.321 -23.599 12.400 1.00 24.69 191 ILE A N 1
ATOM 1499 C CA . ILE A 1 191 ? 20.109 -24.904 11.744 1.00 24.15 191 ILE A CA 1
ATOM 1500 C C . ILE A 1 191 ? 18.650 -25.286 11.952 1.00 24.36 191 ILE A C 1
ATOM 1501 O O . ILE A 1 191 ? 18.232 -25.435 13.089 1.00 24.27 191 ILE A O 1
ATOM 1506 N N . VAL A 1 192 ? 17.929 -25.473 10.878 1.00 24.54 192 VAL A N 1
ATOM 1507 C CA . VAL A 1 192 ? 16.482 -25.760 10.923 1.00 26.29 192 VAL A CA 1
ATOM 1508 C C . VAL A 1 192 ? 16.252 -27.117 10.257 1.00 28.13 192 VAL A C 1
ATOM 1509 O O . VAL A 1 192 ? 16.967 -27.505 9.329 1.00 26.69 192 VAL A O 1
ATOM 1513 N N . PRO A 1 193 ? 15.284 -27.895 10.767 1.00 28.91 193 PRO A N 1
ATOM 1514 C CA . PRO A 1 193 ? 14.912 -29.150 10.126 1.00 28.20 193 PRO A CA 1
ATOM 1515 C C . PRO A 1 193 ? 14.210 -28.926 8.777 1.00 28.74 193 PRO A C 1
ATOM 1516 O O . PRO A 1 193 ? 13.686 -27.838 8.524 1.00 29.00 193 PRO A O 1
ATOM 1520 N N . ALA A 1 194 ? 14.181 -29.963 7.949 1.00 28.57 194 ALA A N 1
ATOM 1521 C CA . ALA A 1 194 ? 13.536 -29.969 6.625 1.00 28.40 194 ALA A CA 1
ATOM 1522 C C . ALA A 1 194 ? 12.082 -29.526 6.763 1.00 27.89 194 ALA A C 1
ATOM 1523 O O . ALA A 1 194 ? 11.565 -28.932 5.790 1.00 27.44 194 ALA A O 1
ATOM 1525 N N . ILE A 1 195 ? 11.427 -29.804 7.905 1.00 26.95 195 ILE A N 1
ATOM 1526 C CA . ILE A 1 195 ? 9.992 -29.449 8.069 1.00 28.65 195 ILE A CA 1
ATOM 1527 C C . ILE A 1 195 ? 9.835 -27.919 7.956 1.00 28.88 195 ILE A C 1
ATOM 1528 O O . ILE A 1 195 ? 8.724 -27.490 7.624 1.00 32.25 195 ILE A O 1
ATOM 1533 N N . SER A 1 196 ? 10.910 -27.165 8.210 1.00 29.20 196 SER A N 1
ATOM 1534 C CA . SER A 1 196 ? 10.975 -25.673 8.262 1.00 29.35 196 SER A CA 1
ATOM 1535 C C . SER A 1 196 ? 11.189 -25.047 6.879 1.00 29.90 196 SER A C 1
ATOM 1536 O O . SER A 1 196 ? 11.092 -23.802 6.794 1.00 29.07 196 SER A O 1
ATOM 1539 N N . VAL A 1 197 ? 11.548 -25.835 5.859 1.00 29.31 197 VAL A N 1
ATOM 1540 C CA . VAL A 1 197 ? 11.966 -25.315 4.522 1.00 28.65 197 VAL A CA 1
ATOM 1541 C C . VAL A 1 197 ? 11.136 -25.955 3.407 1.00 31.79 197 VAL A C 1
ATOM 1542 O O . VAL A 1 197 ? 11.141 -27.202 3.262 1.00 29.36 197 VAL A O 1
ATOM 1546 N N . LYS A 1 198 ? 10.498 -25.108 2.603 1.00 33.08 198 LYS A N 1
ATOM 1547 C CA . LYS A 1 198 ? 9.840 -25.498 1.348 1.00 36.16 198 LYS A CA 1
ATOM 1548 C C . LYS A 1 198 ? 10.902 -25.374 0.253 1.00 36.59 198 LYS A C 1
ATOM 1549 O O . LYS A 1 198 ? 11.312 -24.248 -0.048 1.00 35.19 198 LYS A O 1
ATOM 1555 N N . ASP A 1 199 ? 11.443 -26.505 -0.173 1.00 35.36 199 ASP A N 1
ATOM 1556 C CA . ASP A 1 199 ? 12.588 -26.586 -1.113 1.00 35.19 199 ASP A CA 1
ATOM 1557 C C . ASP A 1 199 ? 12.044 -27.074 -2.454 1.00 37.44 199 ASP A C 1
ATOM 1558 O O . ASP A 1 199 ? 11.579 -28.224 -2.572 1.00 35.90 199 ASP A O 1
ATOM 1563 N N . PRO A 1 200 ? 12.105 -26.244 -3.519 1.00 38.28 200 PRO A N 1
ATOM 1564 C CA . PRO A 1 200 ? 11.573 -26.651 -4.826 1.00 40.48 200 PRO A CA 1
ATOM 1565 C C . PRO A 1 200 ? 12.267 -27.887 -5.435 1.00 41.10 200 PRO A C 1
ATOM 1566 O O . PRO A 1 200 ? 11.685 -28.509 -6.274 1.00 40.14 200 PRO A O 1
ATOM 1570 N N . HIS A 1 201 ? 13.456 -28.258 -4.959 1.00 42.74 201 HIS A N 1
ATOM 1571 C CA . HIS A 1 201 ? 14.141 -29.499 -5.411 1.00 43.58 201 HIS A CA 1
ATOM 1572 C C . HIS A 1 201 ? 13.371 -30.728 -4.928 1.00 43.88 201 HIS A C 1
ATOM 1573 O O . HIS A 1 201 ? 13.560 -31.759 -5.544 1.00 43.90 201 HIS A O 1
ATOM 1580 N N . TYR A 1 202 ? 12.495 -30.607 -3.916 1.00 41.79 202 TYR A N 1
ATOM 1581 C CA . TYR A 1 202 ? 11.736 -31.757 -3.337 1.00 41.26 202 TYR A CA 1
ATOM 1582 C C . TYR A 1 202 ? 10.223 -31.560 -3.429 1.00 44.02 202 TYR A C 1
ATOM 1583 O O . TYR A 1 202 ? 9.505 -32.565 -3.281 1.00 44.89 202 TYR A O 1
ATOM 1592 N N . GLY A 1 203 ? 9.748 -30.318 -3.603 1.00 44.58 203 GLY A N 1
ATOM 1593 C CA . GLY A 1 203 ? 8.316 -29.983 -3.501 1.00 44.67 203 GLY A CA 1
ATOM 1594 C C . GLY A 1 203 ? 7.708 -30.570 -2.237 1.00 44.19 203 GLY A C 1
ATOM 1595 O O . GLY A 1 203 ? 8.331 -30.462 -1.183 1.00 42.14 203 GLY A O 1
ATOM 1596 N N . GLY A 1 204 ? 6.592 -31.287 -2.369 1.00 47.60 204 GLY A N 1
ATOM 1597 C CA . GLY A 1 204 ? 5.857 -31.879 -1.235 1.00 45.90 204 GLY A CA 1
ATOM 1598 C C . GLY A 1 204 ? 6.375 -33.260 -0.856 1.00 44.65 204 GLY A C 1
ATOM 1599 O O . GLY A 1 204 ? 5.715 -33.913 -0.024 1.00 44.18 204 GLY A O 1
ATOM 1600 N N . ASP A 1 205 ? 7.489 -33.711 -1.460 1.00 43.83 205 ASP A N 1
ATOM 1601 C CA . ASP A 1 205 ? 8.111 -35.029 -1.157 1.00 44.03 205 ASP A CA 1
ATOM 1602 C C . ASP A 1 205 ? 8.934 -34.957 0.137 1.00 40.07 205 ASP A C 1
ATOM 1603 O O . ASP A 1 205 ? 10.164 -34.836 0.053 1.00 36.25 205 ASP A O 1
ATOM 1608 N N . THR A 1 206 ? 8.276 -35.095 1.284 1.00 38.87 206 THR A N 1
ATOM 1609 C CA . THR A 1 206 ? 8.892 -34.893 2.608 1.00 38.33 206 THR A CA 1
ATOM 1610 C C . THR A 1 206 ? 9.882 -36.033 2.881 1.00 37.52 206 THR A C 1
ATOM 1611 O O . THR A 1 206 ? 10.925 -35.784 3.530 1.00 35.82 206 THR A O 1
ATOM 1615 N N . ALA A 1 207 ? 9.580 -37.237 2.397 1.00 38.10 207 ALA A N 1
ATOM 1616 C CA . ALA A 1 207 ? 10.415 -38.440 2.596 1.00 37.13 207 ALA A CA 1
ATOM 1617 C C . ALA A 1 207 ? 11.744 -38.243 1.885 1.00 36.37 207 ALA A C 1
ATOM 1618 O O . ALA A 1 207 ? 12.768 -38.466 2.504 1.00 36.41 207 ALA A O 1
ATOM 1620 N N . LYS A 1 208 ? 11.734 -37.845 0.628 1.00 37.03 208 LYS A N 1
ATOM 1621 C CA . LYS A 1 208 ? 12.999 -37.677 -0.125 1.00 38.92 208 LYS A CA 1
ATOM 1622 C C . LYS A 1 208 ? 13.775 -36.496 0.486 1.00 36.92 208 LYS A C 1
ATOM 1623 O O . LYS A 1 208 ? 14.997 -36.576 0.585 1.00 36.12 208 LYS A O 1
ATOM 1629 N N . GLN A 1 209 ? 13.084 -35.423 0.856 1.00 36.36 209 GLN A N 1
ATOM 1630 C CA . GLN A 1 209 ? 13.735 -34.212 1.419 1.00 35.18 209 GLN A CA 1
ATOM 1631 C C . GLN A 1 209 ? 14.481 -34.572 2.713 1.00 32.86 209 GLN A C 1
ATOM 1632 O O . GLN A 1 209 ? 15.654 -34.213 2.837 1.00 31.02 209 GLN A O 1
ATOM 1638 N N . ILE A 1 210 ? 13.848 -35.281 3.641 1.00 33.12 210 ILE A N 1
ATOM 1639 C CA . ILE A 1 210 ? 14.519 -35.602 4.934 1.00 33.86 210 ILE A CA 1
ATOM 1640 C C . ILE A 1 210 ? 15.676 -36.585 4.706 1.00 33.61 210 ILE A C 1
ATOM 1641 O O . ILE A 1 210 ? 16.694 -36.427 5.371 1.00 34.29 210 ILE A O 1
ATOM 1646 N N . LYS A 1 211 ? 15.571 -37.492 3.737 1.00 36.11 211 LYS A N 1
ATOM 1647 C CA . LYS A 1 211 ? 16.655 -38.490 3.459 1.00 38.40 211 LYS A CA 1
ATOM 1648 C C . LYS A 1 211 ? 17.892 -37.769 2.923 1.00 36.25 211 LYS A C 1
ATOM 1649 O O . LYS A 1 211 ? 19.009 -38.088 3.365 1.00 36.61 211 LYS A O 1
ATOM 1655 N N . GLU A 1 212 ? 17.704 -36.798 2.048 1.00 35.97 212 GLU A N 1
ATOM 1656 C CA . GLU A 1 212 ? 18.816 -36.114 1.343 1.00 36.54 212 GLU A CA 1
ATOM 1657 C C . GLU A 1 212 ? 19.253 -34.862 2.104 1.00 33.41 212 GLU A C 1
ATOM 1658 O O . GLU A 1 212 ? 20.416 -34.514 2.020 1.00 31.50 212 GLU A O 1
ATOM 1664 N N . ASN A 1 213 ? 18.344 -34.195 2.796 1.00 33.27 213 ASN A N 1
ATOM 1665 C CA . ASN A 1 213 ? 18.633 -32.856 3.372 1.00 31.17 213 ASN A CA 1
ATOM 1666 C C . ASN A 1 213 ? 17.834 -32.660 4.656 1.00 30.01 213 ASN A C 1
ATOM 1667 O O . ASN A 1 213 ? 16.926 -31.830 4.691 1.00 30.86 213 ASN A O 1
ATOM 1672 N N . PRO A 1 214 ? 18.114 -33.437 5.733 1.00 28.61 214 PRO A N 1
ATOM 1673 C CA . PRO A 1 214 ? 17.307 -33.359 6.955 1.00 27.24 214 PRO A CA 1
ATOM 1674 C C . PRO A 1 214 ? 17.433 -31.991 7.653 1.00 27.01 214 PRO A C 1
ATOM 1675 O O . PRO A 1 214 ? 16.561 -31.629 8.421 1.00 26.46 214 PRO A O 1
ATOM 1679 N N . TYR A 1 215 ? 18.521 -31.270 7.403 1.00 26.05 215 TYR A N 1
ATOM 1680 C CA . TYR A 1 215 ? 18.795 -29.971 8.073 1.00 25.48 215 TYR A CA 1
ATOM 1681 C C . TYR A 1 215 ? 19.318 -28.968 7.061 1.00 27.38 215 TYR A C 1
ATOM 1682 O O . TYR A 1 215 ? 20.222 -29.304 6.227 1.00 27.34 215 TYR A O 1
ATOM 1691 N N . TYR A 1 216 ? 18.773 -27.754 7.157 1.00 28.43 216 TYR A N 1
ATOM 1692 C CA . TYR A 1 216 ? 19.172 -26.590 6.354 1.00 27.35 216 TYR A CA 1
ATOM 1693 C C . TYR A 1 216 ? 19.806 -25.569 7.281 1.00 26.78 216 TYR A C 1
ATOM 1694 O O . TYR A 1 216 ? 19.608 -25.614 8.525 1.00 26.86 216 TYR A O 1
ATOM 1703 N N . MET A 1 217 ? 20.513 -24.634 6.681 1.00 26.22 217 MET A N 1
ATOM 1704 C CA . MET A 1 217 ? 21.158 -23.553 7.432 1.00 27.07 217 MET A CA 1
ATOM 1705 C C . MET A 1 217 ? 20.590 -22.223 6.944 1.00 26.13 217 MET A C 1
ATOM 1706 O O . MET A 1 217 ? 20.626 -21.993 5.745 1.00 27.73 217 MET A O 1
ATOM 1711 N N . VAL A 1 218 ? 19.992 -21.432 7.826 1.00 25.60 218 VAL A N 1
ATOM 1712 C CA . VAL A 1 218 ? 19.576 -20.050 7.481 1.00 25.15 218 VAL A CA 1
ATOM 1713 C C . VAL A 1 218 ? 20.693 -19.106 7.939 1.00 25.17 218 VAL A C 1
ATOM 1714 O O . VAL A 1 218 ? 21.085 -19.146 9.114 1.00 24.60 218 VAL A O 1
ATOM 1718 N N . VAL A 1 219 ? 21.265 -18.387 6.984 1.00 24.99 219 VAL A N 1
ATOM 1719 C CA . VAL A 1 219 ? 22.502 -17.572 7.145 1.00 24.16 219 VAL A CA 1
ATOM 1720 C C . VAL A 1 219 ? 22.099 -16.110 7.117 1.00 23.92 219 VAL A C 1
ATOM 1721 O O . VAL A 1 219 ? 21.238 -15.767 6.332 1.00 25.19 219 VAL A O 1
ATOM 1725 N N . LYS A 1 220 ? 22.693 -15.302 7.982 1.00 24.33 220 LYS A N 1
ATOM 1726 C CA . LYS A 1 220 ? 22.490 -13.842 8.081 1.00 23.85 220 LYS A CA 1
ATOM 1727 C C . LYS A 1 220 ? 23.824 -13.163 7.823 1.00 24.85 220 LYS A C 1
ATOM 1728 O O . LYS A 1 220 ? 24.752 -13.328 8.628 1.00 24.14 220 LYS A O 1
ATOM 1734 N N . LYS A 1 221 ? 23.904 -12.443 6.727 1.00 26.70 221 LYS A N 1
ATOM 1735 C CA . LYS A 1 221 ? 25.133 -11.773 6.249 1.00 27.87 221 LYS A CA 1
ATOM 1736 C C . LYS A 1 221 ? 24.859 -10.263 6.273 1.00 27.83 221 LYS A C 1
ATOM 1737 O O . LYS A 1 221 ? 23.744 -9.862 5.928 1.00 27.02 221 LYS A O 1
ATOM 1743 N N . GLN A 1 222 ? 25.792 -9.479 6.782 1.00 25.99 222 GLN A N 1
ATOM 1744 C CA . GLN A 1 222 ? 25.575 -8.037 7.025 1.00 26.05 222 GLN A CA 1
ATOM 1745 C C . GLN A 1 222 ? 26.795 -7.246 6.571 1.00 26.27 222 GLN A C 1
ATOM 1746 O O . GLN A 1 222 ? 27.918 -7.775 6.547 1.00 25.28 222 GLN A O 1
ATOM 1752 N N . TRP A 1 223 ? 26.546 -6.000 6.237 1.00 28.66 223 TRP A N 1
ATOM 1753 C CA . TRP A 1 223 ? 27.571 -5.030 5.818 1.00 27.87 223 TRP A CA 1
ATOM 1754 C C . TRP A 1 223 ? 26.974 -3.625 5.882 1.00 27.69 223 TRP A C 1
ATOM 1755 O O . TRP A 1 223 ? 25.707 -3.497 5.930 1.00 27.96 223 TRP A O 1
ATOM 1766 N N . TRP A 1 224 ? 27.840 -2.628 5.907 1.00 28.91 224 TRP A N 1
ATOM 1767 C CA . TRP A 1 224 ? 27.466 -1.196 5.821 1.00 29.22 224 TRP A CA 1
ATOM 1768 C C . TRP A 1 224 ? 27.529 -0.758 4.361 1.00 31.15 224 TRP A C 1
ATOM 1769 O O . TRP A 1 224 ? 28.496 -1.165 3.660 1.00 30.20 224 TRP A O 1
ATOM 1780 N N . LYS A 1 225 ? 26.483 -0.071 3.901 1.00 30.70 225 LYS A N 1
ATOM 1781 C CA . LYS A 1 225 ? 26.398 0.482 2.539 1.00 32.84 225 LYS A CA 1
ATOM 1782 C C . LYS A 1 225 ? 26.365 2.001 2.654 1.00 31.50 225 LYS A C 1
ATOM 1783 O O . LYS A 1 225 ? 25.545 2.521 3.455 1.00 29.20 225 LYS A O 1
ATOM 1789 N N . LYS A 1 226 ? 27.194 2.675 1.877 1.00 30.90 226 LYS A N 1
ATOM 1790 C CA . LYS A 1 226 ? 27.210 4.158 1.818 1.00 32.18 226 LYS A CA 1
ATOM 1791 C C . LYS A 1 226 ? 25.987 4.630 1.033 1.00 33.36 226 LYS A C 1
ATOM 1792 O O . LYS A 1 226 ? 25.830 4.195 -0.110 1.00 33.19 226 LYS A O 1
ATOM 1798 N N . GLN A 1 227 ? 25.143 5.455 1.651 1.00 32.73 227 GLN A N 1
ATOM 1799 C CA . GLN A 1 227 ? 23.928 6.035 1.023 1.00 34.22 227 GLN A CA 1
ATOM 1800 C C . GLN A 1 227 ? 24.284 7.353 0.330 1.00 35.94 227 GLN A C 1
ATOM 1801 O O . GLN A 1 227 ? 23.667 7.664 -0.699 1.00 34.89 227 GLN A O 1
ATOM 1807 N N . GLU A 1 228 ? 25.239 8.103 0.900 1.00 37.52 228 GLU A N 1
ATOM 1808 C CA . GLU A 1 228 ? 25.505 9.528 0.590 1.00 39.57 228 GLU A CA 1
ATOM 1809 C C . GLU A 1 228 ? 26.955 9.858 0.928 1.00 37.54 228 GLU A C 1
ATOM 1810 O O . GLU A 1 228 ? 27.394 9.460 1.992 1.00 34.02 228 GLU A O 1
ATOM 1816 N N . SER A 1 229 ? 27.612 10.669 0.099 1.00 38.99 229 SER A N 1
ATOM 1817 C CA . SER A 1 229 ? 28.893 11.382 0.398 1.00 38.34 229 SER A CA 1
ATOM 1818 C C . SER A 1 229 ? 28.780 12.805 -0.129 1.00 37.94 229 SER A C 1
ATOM 1819 O O . SER A 1 229 ? 28.351 12.961 -1.266 1.00 37.32 229 SER A O 1
ATOM 1822 N N . TYR A 1 230 ? 29.116 13.797 0.686 1.00 35.46 230 TYR A N 1
ATOM 1823 C CA . TYR A 1 230 ? 29.058 15.229 0.286 1.00 36.25 230 TYR A CA 1
ATOM 1824 C C . TYR A 1 230 ? 30.044 15.998 1.148 1.00 36.01 230 TYR A C 1
ATOM 1825 O O . TYR A 1 230 ? 30.201 15.671 2.336 1.00 36.12 230 TYR A O 1
ATOM 1834 N N . VAL A 1 231 ? 30.653 17.030 0.596 1.00 37.36 231 VAL A N 1
ATOM 1835 C CA . VAL A 1 231 ? 31.465 17.981 1.395 1.00 37.32 231 VAL A CA 1
ATOM 1836 C C . VAL A 1 231 ? 30.703 19.298 1.462 1.00 36.98 231 VAL A C 1
ATOM 1837 O O . VAL A 1 231 ? 30.541 19.913 0.438 1.00 36.87 231 VAL A O 1
ATOM 1841 N N . LEU A 1 232 ? 30.192 19.628 2.640 1.00 36.32 232 LEU A N 1
ATOM 1842 C CA . LEU A 1 232 ? 29.460 20.874 2.924 1.00 36.88 232 LEU A CA 1
ATOM 1843 C C . LEU A 1 232 ? 30.470 22.025 3.029 1.00 38.89 232 LEU A C 1
ATOM 1844 O O . LEU A 1 232 ? 31.434 21.939 3.847 1.00 37.62 232 LEU A O 1
ATOM 1849 N N . ALA A 1 233 ? 30.203 23.102 2.307 1.00 40.47 233 ALA A N 1
ATOM 1850 C CA . ALA A 1 233 ? 30.797 24.428 2.558 1.00 43.13 233 ALA A CA 1
ATOM 1851 C C . ALA A 1 233 ? 30.390 24.897 3.955 1.00 44.61 233 ALA A C 1
ATOM 1852 O O . ALA A 1 233 ? 29.350 24.492 4.465 1.00 43.47 233 ALA A O 1
ATOM 1854 N N . PRO A 1 234 ? 31.163 25.800 4.607 1.00 44.92 234 PRO A N 1
ATOM 1855 C CA . PRO A 1 234 ? 30.709 26.450 5.830 1.00 47.08 234 PRO A CA 1
ATOM 1856 C C . PRO A 1 234 ? 29.343 27.081 5.549 1.00 49.28 234 PRO A C 1
ATOM 1857 O O . PRO A 1 234 ? 29.179 27.632 4.474 1.00 49.12 234 PRO A O 1
ATOM 1861 N N . SER A 1 235 ? 28.384 26.933 6.455 1.00 49.52 235 SER A N 1
ATOM 1862 C CA . SER A 1 235 ? 27.056 27.596 6.343 1.00 51.48 235 SER A CA 1
ATOM 1863 C C . SER A 1 235 ? 26.102 26.772 5.470 1.00 48.55 235 SER A C 1
ATOM 1864 O O . SER A 1 235 ? 24.921 27.191 5.343 1.00 50.48 235 SER A O 1
ATOM 1867 N N . GLU A 1 236 ? 26.577 25.691 4.851 1.00 44.35 236 GLU A N 1
ATOM 1868 C CA . GLU A 1 236 ? 25.753 24.913 3.891 1.00 43.55 236 GLU A CA 1
ATOM 1869 C C . GLU A 1 236 ? 24.804 23.990 4.668 1.00 41.43 236 GLU A C 1
ATOM 1870 O O . GLU A 1 236 ? 25.209 23.434 5.703 1.00 39.78 236 GLU A O 1
ATOM 1876 N N . ARG A 1 237 ? 23.569 23.904 4.204 1.00 40.22 237 ARG A N 1
ATOM 1877 C CA . ARG A 1 237 ? 22.609 22.843 4.558 1.00 39.15 237 ARG A CA 1
ATOM 1878 C C . ARG A 1 237 ? 22.475 21.952 3.333 1.00 39.06 237 ARG A C 1
ATOM 1879 O O . ARG A 1 237 ? 22.279 22.484 2.253 1.00 38.81 237 ARG A O 1
ATOM 1887 N N . TYR A 1 238 ? 22.624 20.657 3.526 1.00 38.90 238 TYR A N 1
ATOM 1888 C CA . TYR A 1 238 ? 22.459 19.614 2.491 1.00 40.49 238 TYR A CA 1
ATOM 1889 C C . TYR A 1 238 ? 21.263 18.718 2.839 1.00 40.44 238 TYR A C 1
ATOM 1890 O O . TYR A 1 238 ? 21.280 18.075 3.902 1.00 38.29 238 TYR A O 1
ATOM 1899 N N . ASP A 1 239 ? 20.250 18.706 1.969 1.00 41.70 239 ASP A N 1
ATOM 1900 C CA . ASP A 1 239 ? 19.034 17.857 2.075 1.00 41.61 239 ASP A CA 1
ATOM 1901 C C . ASP A 1 239 ? 19.071 16.798 0.969 1.00 41.65 239 ASP A C 1
ATOM 1902 O O . ASP A 1 239 ? 19.523 17.108 -0.143 1.00 40.88 239 ASP A O 1
ATOM 1907 N N . PHE A 1 240 ? 18.669 15.576 1.299 1.00 39.36 240 PHE A N 1
ATOM 1908 C CA . PHE A 1 240 ? 18.635 14.421 0.377 1.00 39.72 240 PHE A CA 1
ATOM 1909 C C . PHE A 1 240 ? 17.622 13.407 0.884 1.00 39.59 240 PHE A C 1
ATOM 1910 O O . PHE A 1 240 ? 17.095 13.519 2.012 1.00 36.82 240 PHE A O 1
ATOM 1918 N N . VAL A 1 241 ? 17.410 12.396 0.060 1.00 41.80 241 VAL A N 1
ATOM 1919 C CA . VAL A 1 241 ? 16.361 11.366 0.226 1.00 42.30 241 VAL A CA 1
ATOM 1920 C C . VAL A 1 241 ? 17.045 10.009 0.122 1.00 40.73 241 VAL A C 1
ATOM 1921 O O . VAL A 1 241 ? 18.085 9.911 -0.579 1.00 42.06 241 VAL A O 1
ATOM 1925 N N . THR A 1 242 ? 16.581 9.037 0.893 1.00 38.85 242 THR A N 1
ATOM 1926 C CA . THR A 1 242 ? 17.042 7.630 0.808 1.00 37.27 242 THR A CA 1
ATOM 1927 C C . THR A 1 242 ? 15.827 6.732 0.657 1.00 38.51 242 THR A C 1
ATOM 1928 O O . THR A 1 242 ? 14.699 7.141 1.082 1.00 38.66 242 THR A O 1
ATOM 1932 N N . THR A 1 243 ? 16.036 5.596 0.005 1.00 39.52 243 THR A N 1
ATOM 1933 C CA . THR A 1 243 ? 15.043 4.512 -0.098 1.00 41.00 243 THR A CA 1
ATOM 1934 C C . THR A 1 243 ? 15.571 3.333 0.687 1.00 38.77 243 THR A C 1
ATOM 1935 O O . THR A 1 243 ? 16.764 3.007 0.547 1.00 37.44 243 THR A O 1
ATOM 1939 N N . THR A 1 244 ? 14.758 2.823 1.601 1.00 38.67 244 THR A N 1
ATOM 1940 C CA . THR A 1 244 ? 15.167 1.762 2.549 1.00 36.31 244 THR A CA 1
ATOM 1941 C C . THR A 1 244 ? 14.068 0.719 2.619 1.00 35.77 244 THR A C 1
ATOM 1942 O O . THR A 1 244 ? 12.961 1.010 2.168 1.00 34.77 244 THR A O 1
ATOM 1946 N N . GLY A 1 245 ? 14.375 -0.434 3.212 1.00 33.59 245 GLY A N 1
ATOM 1947 C CA . GLY A 1 245 ? 13.402 -1.509 3.427 1.00 34.76 245 GLY A CA 1
ATOM 1948 C C . GLY A 1 245 ? 13.732 -2.721 2.580 1.00 34.34 245 GLY A C 1
ATOM 1949 O O . GLY A 1 245 ? 14.908 -3.105 2.524 1.00 32.58 245 GLY A O 1
ATOM 1950 N N . ILE A 1 246 ? 12.740 -3.278 1.905 1.00 35.24 246 ILE A N 1
ATOM 1951 C CA . ILE A 1 246 ? 12.863 -4.605 1.253 1.00 35.31 246 ILE A CA 1
ATOM 1952 C C . ILE A 1 246 ? 11.882 -4.643 0.099 1.00 36.85 246 ILE A C 1
ATOM 1953 O O . ILE A 1 246 ? 10.784 -4.104 0.257 1.00 35.50 246 ILE A O 1
ATOM 1958 N N . ARG A 1 247 ? 12.292 -5.235 -1.016 1.00 39.12 247 ARG A N 1
ATOM 1959 C CA . ARG A 1 247 ? 11.451 -5.458 -2.222 1.00 42.57 247 ARG A CA 1
ATOM 1960 C C . ARG A 1 247 ? 10.333 -6.459 -1.907 1.00 39.26 247 ARG A C 1
ATOM 1961 O O . ARG A 1 247 ? 10.577 -7.401 -1.139 1.00 34.91 247 ARG A O 1
ATOM 1969 N N . VAL A 1 248 ? 9.157 -6.271 -2.502 1.00 40.35 248 VAL A N 1
ATOM 1970 C CA . VAL A 1 248 ? 8.026 -7.238 -2.389 1.00 42.49 248 VAL A CA 1
ATOM 1971 C C . VAL A 1 248 ? 8.534 -8.631 -2.810 1.00 42.68 248 VAL A C 1
ATOM 1972 O O . VAL A 1 248 ? 8.233 -9.602 -2.096 1.00 39.03 248 VAL A O 1
ATOM 1976 N N . THR A 1 249 ? 9.333 -8.700 -3.892 1.00 43.41 249 THR A N 1
ATOM 1977 C CA . THR A 1 249 ? 9.969 -9.933 -4.428 1.00 45.02 249 THR A CA 1
ATOM 1978 C C . THR A 1 249 ? 10.682 -10.681 -3.302 1.00 39.75 249 THR A C 1
ATOM 1979 O O . THR A 1 249 ? 10.554 -11.943 -3.230 1.00 37.03 249 THR A O 1
ATOM 1983 N N . ASP A 1 250 ? 11.475 -9.951 -2.522 1.00 36.54 250 ASP A N 1
ATOM 1984 C CA . ASP A 1 250 ? 12.334 -10.531 -1.455 1.00 34.24 250 ASP A CA 1
ATOM 1985 C C . ASP A 1 250 ? 11.456 -11.025 -0.298 1.00 33.58 250 ASP A C 1
ATOM 1986 O O . ASP A 1 250 ? 11.710 -12.122 0.168 1.00 33.53 250 ASP A O 1
ATOM 1991 N N . GLN A 1 251 ? 10.421 -10.285 0.099 1.00 34.26 251 GLN A N 1
ATOM 1992 C CA . GLN A 1 251 ? 9.441 -10.743 1.118 1.00 33.89 251 GLN A CA 1
ATOM 1993 C C . GLN A 1 251 ? 8.796 -12.050 0.633 1.00 34.13 251 GLN A C 1
ATOM 1994 O O . GLN A 1 251 ? 8.637 -12.984 1.457 1.00 33.69 251 GLN A O 1
ATOM 2000 N N . GLU A 1 252 ? 8.450 -12.133 -0.652 1.00 35.74 252 GLU A N 1
ATOM 2001 C CA . GLU A 1 252 ? 7.803 -13.339 -1.249 1.00 37.69 252 GLU A CA 1
ATOM 2002 C C . GLU A 1 252 ? 8.785 -14.516 -1.216 1.00 35.51 252 GLU A C 1
ATOM 2003 O O . GLU A 1 252 ? 8.341 -15.629 -0.934 1.00 34.80 252 GLU A O 1
ATOM 2009 N N . THR A 1 253 ? 10.075 -14.271 -1.417 1.00 33.15 253 THR A N 1
ATOM 2010 C CA . THR A 1 253 ? 11.090 -15.347 -1.385 1.00 33.53 253 THR A CA 1
ATOM 2011 C C . THR A 1 253 ? 11.181 -15.892 0.040 1.00 32.28 253 THR A C 1
ATOM 2012 O O . THR A 1 253 ? 11.197 -17.112 0.208 1.00 32.12 253 THR A O 1
ATOM 2016 N N . ALA A 1 254 ? 11.259 -15.008 1.031 1.00 32.37 254 ALA A N 1
ATOM 2017 C CA . ALA A 1 254 ? 11.325 -15.407 2.453 1.00 31.55 254 ALA A CA 1
ATOM 2018 C C . ALA A 1 254 ? 10.091 -16.245 2.769 1.00 30.47 254 ALA A C 1
ATOM 2019 O O . ALA A 1 254 ? 10.234 -17.341 3.295 1.00 30.30 254 ALA A O 1
ATOM 2021 N N . THR A 1 255 ? 8.920 -15.725 2.448 1.00 31.80 255 THR A N 1
ATOM 2022 C CA . THR A 1 255 ? 7.612 -16.338 2.790 1.00 32.57 255 THR A CA 1
ATOM 2023 C C . THR A 1 255 ? 7.549 -17.741 2.190 1.00 33.11 255 THR A C 1
ATOM 2024 O O . THR A 1 255 ? 7.142 -18.667 2.916 1.00 31.87 255 THR A O 1
ATOM 2028 N N . LYS A 1 256 ? 7.885 -17.892 0.909 1.00 34.07 256 LYS A N 1
ATOM 2029 C CA . LYS A 1 256 ? 7.714 -19.200 0.233 1.00 37.39 256 LYS A CA 1
ATOM 2030 C C . LYS A 1 256 ? 8.832 -20.161 0.681 1.00 34.74 256 LYS A C 1
ATOM 2031 O O . LYS A 1 256 ? 8.597 -21.388 0.592 1.00 36.94 256 LYS A O 1
ATOM 2037 N N . THR A 1 257 ? 9.965 -19.672 1.220 1.00 31.95 257 THR A N 1
ATOM 2038 C CA . THR A 1 257 ? 11.117 -20.560 1.574 1.00 30.52 257 THR A CA 1
ATOM 2039 C C . THR A 1 257 ? 11.040 -20.993 3.040 1.00 30.05 257 THR A C 1
ATOM 2040 O O . THR A 1 257 ? 11.112 -22.223 3.297 1.00 29.67 257 THR A O 1
ATOM 2044 N N . VAL A 1 258 ? 10.837 -20.047 3.965 1.00 29.52 258 VAL A N 1
ATOM 2045 C CA . VAL A 1 258 ? 10.856 -20.324 5.429 1.00 27.41 258 VAL A CA 1
ATOM 2046 C C . VAL A 1 258 ? 9.567 -19.863 6.125 1.00 27.57 258 VAL A C 1
ATOM 2047 O O . VAL A 1 258 ? 9.500 -20.028 7.347 1.00 27.26 258 VAL A O 1
ATOM 2051 N N . SER A 1 259 ? 8.591 -19.331 5.399 1.00 27.81 259 SER A N 1
ATOM 2052 C CA . SER A 1 259 ? 7.248 -18.979 5.935 1.00 29.43 259 SER A CA 1
ATOM 2053 C C . SER A 1 259 ? 7.387 -17.906 7.023 1.00 29.40 259 SER A C 1
ATOM 2054 O O . SER A 1 259 ? 6.613 -17.933 7.985 1.00 30.36 259 SER A O 1
ATOM 2057 N N . TRP A 1 260 ? 8.356 -17.005 6.880 1.00 29.02 260 TRP A N 1
ATOM 2058 C CA . TRP A 1 260 ? 8.386 -15.730 7.633 1.00 28.68 260 TRP A CA 1
ATOM 2059 C C . TRP A 1 260 ? 8.859 -14.627 6.720 1.00 29.02 260 TRP A C 1
ATOM 2060 O O . TRP A 1 260 ? 9.427 -14.917 5.640 1.00 29.36 260 TRP A O 1
ATOM 2071 N N . SER A 1 261 ? 8.587 -13.411 7.140 1.00 29.31 261 SER A N 1
ATOM 2072 C CA . SER A 1 261 ? 8.921 -12.185 6.413 1.00 30.29 261 SER A CA 1
ATOM 2073 C C . SER A 1 261 ? 9.363 -11.128 7.432 1.00 30.23 261 SER A C 1
ATOM 2074 O O . SER A 1 261 ? 9.373 -11.415 8.658 1.00 29.39 261 SER A O 1
ATOM 2077 N N . ILE A 1 262 ? 9.723 -9.956 6.949 1.00 31.00 262 ILE A N 1
ATOM 2078 C CA . ILE A 1 262 ? 10.155 -8.813 7.805 1.00 31.20 262 ILE A CA 1
ATOM 2079 C C . ILE A 1 262 ? 8.948 -7.905 8.085 1.00 33.00 262 ILE A C 1
ATOM 2080 O O . ILE A 1 262 ? 8.370 -7.344 7.120 1.00 33.58 262 ILE A O 1
ATOM 2085 N N . GLY A 1 263 ? 8.594 -7.755 9.356 1.00 33.11 263 GLY A N 1
ATOM 2086 C CA . GLY A 1 263 ? 7.558 -6.808 9.789 1.00 33.50 263 GLY A CA 1
ATOM 2087 C C . GLY A 1 263 ? 8.023 -5.373 9.628 1.00 34.12 263 GLY A C 1
ATOM 2088 O O . GLY A 1 263 ? 9.261 -5.139 9.518 1.00 31.61 263 GLY A O 1
ATOM 2089 N N . ALA A 1 264 ? 7.075 -4.442 9.593 1.00 35.29 264 ALA A N 1
ATOM 2090 C CA . ALA A 1 264 ? 7.318 -2.985 9.417 1.00 37.28 264 ALA A CA 1
ATOM 2091 C C . ALA A 1 264 ? 8.208 -2.449 10.558 1.00 36.62 264 ALA A C 1
ATOM 2092 O O . ALA A 1 264 ? 8.862 -1.425 10.346 1.00 36.10 264 ALA A O 1
ATOM 2094 N N . ASP A 1 265 ? 8.267 -3.146 11.700 1.00 35.85 265 ASP A N 1
ATOM 2095 C CA . ASP A 1 265 ? 9.085 -2.754 12.879 1.00 35.62 265 ASP A CA 1
ATOM 2096 C C . ASP A 1 265 ? 10.461 -3.436 12.821 1.00 34.97 265 ASP A C 1
ATOM 2097 O O . ASP A 1 265 ? 11.155 -3.386 13.819 1.00 33.94 265 ASP A O 1
ATOM 2102 N N . MET A 1 266 ? 10.809 -4.084 11.704 1.00 34.55 266 MET A N 1
ATOM 2103 C CA . MET A 1 266 ? 12.130 -4.750 11.450 1.00 33.77 266 MET A CA 1
ATOM 2104 C C . MET A 1 266 ? 12.218 -6.113 12.158 1.00 32.21 266 MET A C 1
ATOM 2105 O O . MET A 1 266 ? 13.241 -6.732 12.043 1.00 31.58 266 MET A O 1
ATOM 2110 N N . GLY A 1 267 ? 11.171 -6.539 12.865 1.00 33.01 267 GLY A N 1
ATOM 2111 C CA . GLY A 1 267 ? 11.121 -7.868 13.508 1.00 33.07 267 GLY A CA 1
ATOM 2112 C C . GLY A 1 267 ? 10.762 -8.969 12.508 1.00 31.54 267 GLY A C 1
ATOM 2113 O O . GLY A 1 267 ? 10.267 -8.651 11.401 1.00 31.09 267 GLY A O 1
ATOM 2114 N N . PHE A 1 268 ? 10.949 -10.229 12.889 1.00 30.18 268 PHE A N 1
ATOM 2115 C CA . PHE A 1 268 ? 10.491 -11.386 12.095 1.00 29.57 268 PHE A CA 1
ATOM 2116 C C . PHE A 1 268 ? 8.989 -11.522 12.280 1.00 30.01 268 PHE A C 1
ATOM 2117 O O . PHE A 1 268 ? 8.506 -11.509 13.433 1.00 29.16 268 PHE A O 1
ATOM 2125 N N . SER A 1 269 ? 8.287 -11.683 11.167 1.00 30.50 269 SER A N 1
ATOM 2126 C CA . SER A 1 269 ? 6.830 -11.901 11.110 1.00 32.15 269 SER A CA 1
ATOM 2127 C C . SER A 1 269 ? 6.556 -13.371 10.750 1.00 32.31 269 SER A C 1
ATOM 2128 O O . SER A 1 269 ? 6.874 -13.782 9.613 1.00 32.08 269 SER A O 1
ATOM 2131 N N . PHE A 1 270 ? 6.122 -14.173 11.727 1.00 31.46 270 PHE A N 1
ATOM 2132 C CA . PHE A 1 270 ? 5.987 -15.637 11.578 1.00 31.88 270 PHE A CA 1
ATOM 2133 C C . PHE A 1 270 ? 4.539 -15.993 11.231 1.00 34.50 270 PHE A C 1
ATOM 2134 O O . PHE A 1 270 ? 3.594 -15.335 11.702 1.00 34.53 270 PHE A O 1
ATOM 2142 N N . LYS A 1 271 ? 4.381 -17.047 10.448 1.00 34.22 271 LYS A N 1
ATOM 2143 C CA . LYS A 1 271 ? 3.067 -17.610 10.075 1.00 37.26 271 LYS A CA 1
ATOM 2144 C C . LYS A 1 271 ? 3.310 -18.997 9.505 1.00 34.16 271 LYS A C 1
ATOM 2145 O O . LYS A 1 271 ? 4.449 -19.302 9.186 1.00 30.43 271 LYS A O 1
ATOM 2151 N N . GLY A 1 272 ? 2.253 -19.794 9.397 1.00 34.61 272 GLY A N 1
ATOM 2152 C CA . GLY A 1 272 ? 2.306 -21.114 8.758 1.00 34.19 272 GLY A CA 1
ATOM 2153 C C . GLY A 1 272 ? 3.419 -21.941 9.351 1.00 32.39 272 GLY A C 1
ATOM 2154 O O . GLY A 1 272 ? 3.501 -22.011 10.593 1.00 32.99 272 GLY A O 1
ATOM 2155 N N . PHE A 1 273 ? 4.261 -22.545 8.520 1.00 30.97 273 PHE A N 1
ATOM 2156 C CA . PHE A 1 273 ? 5.177 -23.631 8.955 1.00 30.67 273 PHE A CA 1
ATOM 2157 C C . PHE A 1 273 ? 6.395 -23.064 9.710 1.00 29.55 273 PHE A C 1
ATOM 2158 O O . PHE A 1 273 ? 7.204 -23.876 10.159 1.00 28.71 273 PHE A O 1
ATOM 2166 N N . SER A 1 274 ? 6.482 -21.735 9.926 1.00 29.39 274 SER A N 1
ATOM 2167 C CA . SER A 1 274 ? 7.493 -21.125 10.831 1.00 29.02 274 SER A CA 1
ATOM 2168 C C . SER A 1 274 ? 6.944 -20.937 12.262 1.00 29.07 274 SER A C 1
ATOM 2169 O O . SER A 1 274 ? 7.742 -20.734 13.159 1.00 28.59 274 SER A O 1
ATOM 2172 N N A MET A 1 275 ? 5.625 -20.989 12.458 0.50 30.13 275 MET A N 1
ATOM 2173 N N B MET A 1 275 ? 5.632 -20.994 12.459 0.50 30.11 275 MET A N 1
ATOM 2174 C CA A MET A 1 275 ? 5.022 -20.958 13.820 0.50 31.32 275 MET A CA 1
ATOM 2175 C CA B MET A 1 275 ? 5.040 -20.930 13.820 0.50 31.29 275 MET A CA 1
ATOM 2176 C C A MET A 1 275 ? 5.591 -22.134 14.621 0.50 31.36 275 MET A C 1
ATOM 2177 C C B MET A 1 275 ? 5.565 -22.128 14.627 0.50 31.37 275 MET A C 1
ATOM 2178 O O A MET A 1 275 ? 5.700 -23.258 14.052 0.50 30.62 275 MET A O 1
ATOM 2179 O O B MET A 1 275 ? 5.676 -23.244 14.052 0.50 30.66 275 MET A O 1
ATOM 2188 N N . GLY A 1 276 ? 5.970 -21.889 15.877 1.00 30.77 276 GLY A N 1
ATOM 2189 C CA . GLY A 1 276 ? 6.689 -22.876 16.698 1.00 29.48 276 GLY A CA 1
ATOM 2190 C C . GLY A 1 276 ? 8.199 -22.664 16.669 1.00 29.24 276 GLY A C 1
ATOM 2191 O O . GLY A 1 276 ? 8.895 -23.235 17.529 1.00 29.71 276 GLY A O 1
ATOM 2192 N N A MET A 1 277 ? 8.705 -21.881 15.712 0.50 28.62 277 MET A N 1
ATOM 2193 N N B MET A 1 277 ? 8.707 -21.889 15.707 0.50 29.08 277 MET A N 1
ATOM 2194 C CA A MET A 1 277 ? 10.162 -21.654 15.523 0.50 28.50 277 MET A CA 1
ATOM 2195 C CA B MET A 1 277 ? 10.165 -21.667 15.522 0.50 29.26 277 MET A CA 1
ATOM 2196 C C A MET A 1 277 ? 10.511 -20.184 15.735 0.50 27.68 277 MET A C 1
ATOM 2197 C C B MET A 1 277 ? 10.509 -20.187 15.726 0.50 28.11 277 MET A C 1
ATOM 2198 O O A MET A 1 277 ? 11.648 -19.807 15.424 0.50 27.04 277 MET A O 1
ATOM 2199 O O B MET A 1 277 ? 11.648 -19.810 15.421 0.50 27.42 277 MET A O 1
ATOM 2208 N N . SER A 1 278 ? 9.578 -19.391 16.249 1.00 28.41 278 SER A N 1
ATOM 2209 C CA . SER A 1 278 ? 9.747 -17.925 16.423 1.00 27.18 278 SER A CA 1
ATOM 2210 C C . SER A 1 278 ? 10.891 -17.637 17.396 1.00 27.00 278 SER A C 1
ATOM 2211 O O . SER A 1 278 ? 11.711 -16.718 17.102 1.00 25.41 278 SER A O 1
ATOM 2214 N N . SER A 1 279 ? 10.978 -18.399 18.493 1.00 26.89 279 SER A N 1
ATOM 2215 C CA . SER A 1 279 ? 12.068 -18.250 19.500 1.00 26.78 279 SER A CA 1
ATOM 2216 C C . SER A 1 279 ? 13.421 -18.607 18.863 1.00 25.36 279 SER A C 1
ATOM 2217 O O . SER A 1 279 ? 14.323 -17.814 18.956 1.00 26.19 279 SER A O 1
ATOM 2220 N N . GLN A 1 280 ? 13.547 -19.749 18.226 1.00 23.24 280 GLN A N 1
ATOM 2221 C CA . GLN A 1 280 ? 14.846 -20.172 17.638 1.00 24.36 280 GLN A CA 1
ATOM 2222 C C . GLN A 1 280 ? 15.292 -19.140 16.584 1.00 23.87 280 GLN A C 1
ATOM 2223 O O . GLN A 1 280 ? 16.453 -18.688 16.613 1.00 23.99 280 GLN A O 1
ATOM 2229 N N . TYR A 1 281 ? 14.415 -18.784 15.668 1.00 24.09 281 TYR A N 1
ATOM 2230 C CA . TYR A 1 281 ? 14.761 -17.833 14.576 1.00 24.36 281 TYR A CA 1
ATOM 2231 C C . TYR A 1 281 ? 15.189 -16.482 15.154 1.00 24.60 281 TYR A C 1
ATOM 2232 O O . TYR A 1 281 ? 16.290 -15.990 14.794 1.00 24.24 281 TYR A O 1
ATOM 2241 N N . SER A 1 282 ? 14.377 -15.899 16.045 1.00 25.33 282 SER A N 1
ATOM 2242 C CA . SER A 1 282 ? 14.639 -14.552 16.604 1.00 24.74 282 SER A CA 1
ATOM 2243 C C . SER A 1 282 ? 15.934 -14.566 17.437 1.00 25.08 282 SER A C 1
ATOM 2244 O O . SER A 1 282 ? 16.722 -13.597 17.333 1.00 24.12 282 SER A O 1
ATOM 2247 N N . GLN A 1 283 ? 16.139 -15.599 18.263 1.00 23.63 283 GLN A N 1
ATOM 2248 C CA . GLN A 1 283 ? 17.292 -15.688 19.196 1.00 23.78 283 GLN A CA 1
ATOM 2249 C C . GLN A 1 283 ? 18.593 -15.951 18.405 1.00 24.67 283 GLN A C 1
ATOM 2250 O O . GLN A 1 283 ? 19.600 -15.261 18.659 1.00 23.72 283 GLN A O 1
ATOM 2256 N N . GLU A 1 284 ? 18.584 -16.919 17.509 1.00 23.71 284 GLU A N 1
ATOM 2257 C CA . GLU A 1 284 ? 19.830 -17.414 16.881 1.00 25.12 284 GLU A CA 1
ATOM 2258 C C . GLU A 1 284 ? 20.210 -16.499 15.730 1.00 23.80 284 GLU A C 1
ATOM 2259 O O . GLU A 1 284 ? 21.420 -16.368 15.465 1.00 23.30 284 GLU A O 1
ATOM 2265 N N . LEU A 1 285 ? 19.244 -15.863 15.077 1.00 23.40 285 LEU A N 1
ATOM 2266 C CA . LEU A 1 285 ? 19.580 -14.873 14.012 1.00 25.05 285 LEU A CA 1
ATOM 2267 C C . LEU A 1 285 ? 19.611 -13.456 14.595 1.00 25.58 285 LEU A C 1
ATOM 2268 O O . LEU A 1 285 ? 19.900 -12.504 13.816 1.00 27.44 285 LEU A O 1
ATOM 2273 N N . GLN A 1 286 ? 19.418 -13.313 15.912 1.00 25.67 286 GLN A N 1
ATOM 2274 C CA . GLN A 1 286 ? 19.637 -12.029 16.655 1.00 27.53 286 GLN A CA 1
ATOM 2275 C C . GLN A 1 286 ? 18.765 -10.934 16.024 1.00 28.95 286 GLN A C 1
ATOM 2276 O O . GLN A 1 286 ? 19.292 -9.868 15.670 1.00 27.33 286 GLN A O 1
ATOM 2282 N N . THR A 1 287 ? 17.488 -11.220 15.848 1.00 28.83 287 THR A N 1
ATOM 2283 C CA . THR A 1 287 ? 16.453 -10.307 15.294 1.00 29.94 287 THR A CA 1
ATOM 2284 C C . THR A 1 287 ? 15.184 -10.476 16.137 1.00 31.60 287 THR A C 1
ATOM 2285 O O . THR A 1 287 ? 14.790 -11.602 16.369 1.00 37.21 287 THR A O 1
ATOM 2289 N N . SER A 1 288 ? 14.599 -9.398 16.581 1.00 32.32 288 SER A N 1
ATOM 2290 C CA . SER A 1 288 ? 13.350 -9.356 17.373 1.00 34.26 288 SER A CA 1
ATOM 2291 C C . SER A 1 288 ? 12.204 -10.069 16.644 1.00 33.62 288 SER A C 1
ATOM 2292 O O . SER A 1 288 ? 12.192 -10.097 15.418 1.00 33.22 288 SER A O 1
ATOM 2295 N N . ILE A 1 289 ? 11.231 -10.549 17.403 1.00 31.75 289 ILE A N 1
ATOM 2296 C CA . ILE A 1 289 ? 9.911 -10.958 16.874 1.00 31.26 289 ILE A CA 1
ATOM 2297 C C . ILE A 1 289 ? 9.124 -9.682 16.592 1.00 33.51 289 ILE A C 1
ATOM 2298 O O . ILE A 1 289 ? 9.114 -8.793 17.446 1.00 33.93 289 ILE A O 1
ATOM 2303 N N . SER A 1 290 ? 8.504 -9.587 15.419 1.00 35.05 290 SER A N 1
ATOM 2304 C CA . SER A 1 290 ? 7.693 -8.415 15.019 1.00 37.99 290 SER A CA 1
ATOM 2305 C C . SER A 1 290 ? 6.493 -8.299 15.972 1.00 40.14 290 SER A C 1
ATOM 2306 O O . SER A 1 290 ? 6.005 -9.320 16.410 1.00 37.92 290 SER A O 1
ATOM 2309 N N . HIS A 1 291 ? 6.109 -7.085 16.340 1.00 45.99 291 HIS A N 1
ATOM 2310 C CA . HIS A 1 291 ? 4.881 -6.801 17.137 1.00 52.38 291 HIS A CA 1
ATOM 2311 C C . HIS A 1 291 ? 3.792 -6.269 16.206 1.00 54.69 291 HIS A C 1
ATOM 2312 O O . HIS A 1 291 ? 2.890 -5.599 16.704 1.00 53.28 291 HIS A O 1
ATOM 2319 N N . THR A 1 292 ? 3.909 -6.507 14.895 1.00 54.14 292 THR A N 1
ATOM 2320 C CA . THR A 1 292 ? 2.959 -5.986 13.881 1.00 55.79 292 THR A CA 1
ATOM 2321 C C . THR A 1 292 ? 2.740 -7.031 12.785 1.00 53.23 292 THR A C 1
ATOM 2322 O O . THR A 1 292 ? 3.674 -7.790 12.493 1.00 51.78 292 THR A O 1
ATOM 2326 N N . THR A 1 293 ? 1.526 -7.060 12.223 1.00 53.13 293 THR A N 1
ATOM 2327 C CA . THR A 1 293 ? 1.172 -7.827 10.999 1.00 52.46 293 THR A CA 1
ATOM 2328 C C . THR A 1 293 ? 1.630 -7.044 9.761 1.00 50.76 293 THR A C 1
ATOM 2329 O O . THR A 1 293 ? 1.824 -7.655 8.718 1.00 51.36 293 THR A O 1
ATOM 2333 N N . GLU A 1 294 ? 1.827 -5.744 9.897 1.00 52.17 294 GLU A N 1
ATOM 2334 C CA . GLU A 1 294 ? 2.286 -4.865 8.802 1.00 52.87 294 GLU A CA 1
ATOM 2335 C C . GLU A 1 294 ? 3.693 -5.300 8.372 1.00 49.67 294 GLU A C 1
ATOM 2336 O O . GLU A 1 294 ? 4.569 -5.498 9.240 1.00 46.86 294 GLU A O 1
ATOM 2342 N N . GLN A 1 295 ? 3.871 -5.464 7.071 1.00 47.83 295 GLN A N 1
ATOM 2343 C CA . GLN A 1 295 ? 5.113 -5.929 6.418 1.00 43.93 295 GLN A CA 1
ATOM 2344 C C . GLN 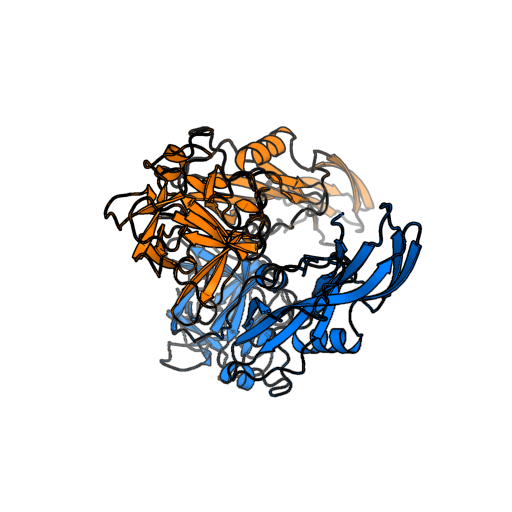A 1 295 ? 5.951 -4.717 6.053 1.00 41.21 295 GLN A C 1
ATOM 2345 O O . GLN A 1 295 ? 5.377 -3.706 5.684 1.00 41.51 295 GLN A O 1
ATOM 2351 N N . LEU A 1 296 ? 7.261 -4.819 6.214 1.00 37.48 296 LEU A N 1
ATOM 2352 C CA . LEU A 1 296 ? 8.226 -3.819 5.719 1.00 38.00 296 LEU A CA 1
ATOM 2353 C C . LEU A 1 296 ? 8.075 -3.695 4.211 1.00 39.93 296 LEU A C 1
ATOM 2354 O O . LEU A 1 296 ? 7.917 -4.719 3.549 1.00 40.11 296 LEU A O 1
ATOM 2359 N N . LYS A 1 297 ? 8.150 -2.478 3.706 1.00 43.96 297 LYS A N 1
ATOM 2360 C CA . LYS A 1 297 ? 8.161 -2.145 2.262 1.00 48.56 297 LYS A CA 1
ATOM 2361 C C . LYS A 1 297 ? 9.356 -1.247 1.991 1.00 46.06 297 LYS A C 1
ATOM 2362 O O . LYS A 1 297 ? 10.016 -0.863 2.943 1.00 43.25 297 LYS A O 1
ATOM 2368 N N . GLU A 1 298 ? 9.531 -0.842 0.738 1.00 46.43 298 GLU A N 1
ATOM 2369 C CA . GLU A 1 298 ? 10.454 0.252 0.361 1.00 48.43 298 GLU A CA 1
ATOM 2370 C C . GLU A 1 298 ? 9.795 1.569 0.766 1.00 47.93 298 GLU A C 1
ATOM 2371 O O . GLU A 1 298 ? 8.647 1.782 0.376 1.00 48.73 298 GLU A O 1
ATOM 2377 N N . GLU A 1 299 ? 10.466 2.370 1.589 1.00 47.00 299 GLU A N 1
ATOM 2378 C CA . GLU A 1 299 ? 9.982 3.713 1.982 1.00 51.20 299 GLU A CA 1
ATOM 2379 C C . GLU A 1 299 ? 11.079 4.727 1.689 1.00 47.92 299 GLU A C 1
ATOM 2380 O O . GLU A 1 299 ? 12.264 4.362 1.679 1.00 45.02 299 GLU A O 1
ATOM 2386 N N . THR A 1 300 ? 10.659 5.950 1.426 1.00 48.53 300 THR A N 1
ATOM 2387 C CA . THR A 1 300 ? 11.536 7.109 1.192 1.00 50.15 300 THR A CA 1
ATOM 2388 C C . THR A 1 300 ? 11.612 7.915 2.489 1.00 50.41 300 THR A C 1
ATOM 2389 O O . THR A 1 300 ? 10.581 8.068 3.135 1.00 51.57 300 THR A O 1
ATOM 2393 N N . GLN A 1 301 ? 12.818 8.277 2.910 1.00 52.01 301 GLN A N 1
ATOM 2394 C CA . GLN A 1 301 ? 13.066 9.164 4.081 1.00 52.21 301 GLN A CA 1
ATOM 2395 C C . GLN A 1 301 ? 13.696 10.460 3.588 1.00 46.15 301 GLN A C 1
ATOM 2396 O O . GLN A 1 301 ? 14.518 10.390 2.659 1.00 41.48 301 GLN A O 1
ATOM 2402 N N . GLU A 1 302 ? 13.338 11.575 4.218 1.00 45.36 302 GLU A N 1
ATOM 2403 C CA . GLU A 1 302 ? 13.973 12.900 3.992 1.00 46.15 302 GLU A CA 1
ATOM 2404 C C . GLU A 1 302 ? 15.003 13.142 5.091 1.00 43.25 302 GLU A C 1
ATOM 2405 O O . GLU A 1 302 ? 14.734 12.789 6.261 1.00 42.59 302 GLU A O 1
ATOM 2411 N N . HIS A 1 303 ? 16.180 13.612 4.700 1.00 40.73 303 HIS A N 1
ATOM 2412 C CA . HIS A 1 303 ? 17.350 13.858 5.584 1.00 39.07 303 HIS A CA 1
ATOM 2413 C C . HIS A 1 303 ? 17.835 15.295 5.385 1.00 38.81 303 HIS A C 1
ATOM 2414 O O . HIS A 1 303 ? 17.729 15.821 4.236 1.00 39.03 303 HIS A O 1
ATOM 2421 N N . HIS A 1 304 ? 18.335 15.921 6.449 1.00 37.75 304 HIS A N 1
ATOM 2422 C CA . HIS A 1 304 ? 19.083 17.211 6.391 1.00 37.61 304 HIS A CA 1
ATOM 2423 C C . HIS A 1 304 ? 20.398 17.068 7.164 1.00 37.06 304 HIS A C 1
ATOM 2424 O O . HIS A 1 304 ? 20.465 16.223 8.131 1.00 36.05 304 HIS A O 1
ATOM 2431 N N . VAL A 1 305 ? 21.414 17.777 6.708 1.00 36.31 305 VAL A N 1
ATOM 2432 C CA . VAL A 1 305 ? 22.726 17.959 7.382 1.00 37.06 305 VAL A CA 1
ATOM 2433 C C . VAL A 1 305 ? 23.093 19.430 7.278 1.00 37.68 305 VAL A C 1
ATOM 2434 O O . VAL A 1 305 ? 23.069 19.953 6.158 1.00 38.47 305 VAL A O 1
ATOM 2438 N N . THR A 1 306 ? 23.452 20.060 8.389 1.00 37.05 306 THR A N 1
ATOM 2439 C CA . THR A 1 306 ? 23.954 21.450 8.441 1.00 38.11 306 THR A CA 1
ATOM 2440 C C . THR A 1 306 ? 25.403 21.382 8.909 1.00 37.69 306 THR A C 1
ATOM 2441 O O . THR A 1 306 ? 25.757 20.406 9.535 1.00 36.50 306 THR A O 1
ATOM 2445 N N . ASN A 1 307 ? 26.232 22.300 8.477 1.00 38.47 307 ASN A N 1
ATOM 2446 C CA . ASN A 1 307 ? 27.667 22.334 8.837 1.00 38.99 307 ASN A CA 1
ATOM 2447 C C . ASN A 1 307 ? 27.830 23.259 10.041 1.00 40.83 307 ASN A C 1
ATOM 2448 O O . ASN A 1 307 ? 27.658 24.461 9.908 1.00 40.76 307 ASN A O 1
ATOM 2453 N N . PRO A 1 308 ? 28.147 22.744 11.253 1.00 41.80 308 PRO A N 1
ATOM 2454 C CA . PRO A 1 308 ? 28.275 23.597 12.443 1.00 44.75 308 PRO A CA 1
ATOM 2455 C C . PRO A 1 308 ? 29.624 24.332 12.510 1.00 46.41 308 PRO A C 1
ATOM 2456 O O . PRO A 1 308 ? 29.746 25.183 13.322 1.00 48.09 308 PRO A O 1
ATOM 2460 N N . PHE A 1 309 ? 30.558 24.026 11.604 1.00 46.19 309 PHE A N 1
ATOM 2461 C CA . PHE A 1 309 ? 31.963 24.500 11.646 1.00 46.91 309 PHE A CA 1
ATOM 2462 C C . PHE A 1 309 ? 32.157 25.727 10.763 1.00 47.51 309 PHE A C 1
ATOM 2463 O O . PHE A 1 309 ? 31.363 25.993 9.846 1.00 46.12 309 PHE A O 1
ATOM 2471 N N . LEU A 1 310 ? 33.244 26.436 11.034 1.00 49.07 310 LEU A N 1
ATOM 2472 C CA . LEU A 1 310 ? 33.739 27.565 10.224 1.00 51.14 310 LEU A CA 1
ATOM 2473 C C . LEU A 1 310 ? 34.658 27.035 9.116 1.00 49.49 310 LEU A C 1
ATOM 2474 O O . LEU A 1 310 ? 35.315 27.853 8.469 1.00 50.88 310 LEU A O 1
ATOM 2479 N N . GLU A 1 311 ? 34.613 25.737 8.829 1.00 46.34 311 GLU A N 1
ATOM 2480 C CA . GLU A 1 311 ? 35.404 25.120 7.727 1.00 45.37 311 GLU A CA 1
ATOM 2481 C C . GLU A 1 311 ? 34.525 24.109 6.979 1.00 42.78 311 GLU A C 1
ATOM 2482 O O . GLU A 1 311 ? 33.399 23.804 7.456 1.00 40.84 311 GLU A O 1
ATOM 2488 N N . ARG A 1 312 ? 35.031 23.585 5.867 1.00 40.63 312 ARG A N 1
ATOM 2489 C CA . ARG A 1 312 ? 34.339 22.541 5.078 1.00 40.28 312 ARG A CA 1
ATOM 2490 C C . ARG A 1 312 ? 34.165 21.298 5.969 1.00 39.06 312 ARG A C 1
ATOM 2491 O O . ARG A 1 312 ? 35.091 20.992 6.791 1.00 39.44 312 ARG A O 1
ATOM 2499 N N . MET A 1 313 ? 33.033 20.613 5.831 1.00 37.96 313 MET A N 1
ATOM 2500 C CA . MET A 1 313 ? 32.726 19.361 6.586 1.00 36.29 313 MET A CA 1
ATOM 2501 C C . MET A 1 313 ? 32.361 18.259 5.594 1.00 34.09 313 MET A C 1
ATOM 2502 O O . MET A 1 313 ? 31.309 18.389 4.910 1.00 34.29 313 MET A O 1
ATOM 2507 N N . ALA A 1 314 ? 33.182 17.219 5.535 1.00 33.65 314 ALA A N 1
ATOM 2508 C CA . ALA A 1 314 ? 32.892 15.953 4.822 1.00 32.63 314 ALA A CA 1
ATOM 2509 C C . ALA A 1 314 ? 31.814 15.200 5.591 1.00 32.21 314 ALA A C 1
ATOM 2510 O O . ALA A 1 314 ? 31.840 15.202 6.848 1.00 30.35 314 ALA A O 1
ATOM 2512 N N . TYR A 1 315 ? 30.884 14.604 4.856 1.00 31.63 315 TYR A N 1
ATOM 2513 C CA . TYR A 1 315 ? 29.723 13.871 5.421 1.00 31.83 315 TYR A CA 1
ATOM 2514 C C . TYR A 1 315 ? 29.479 12.628 4.583 1.00 30.62 315 TYR A C 1
ATOM 2515 O O . TYR A 1 315 ? 29.348 12.768 3.348 1.00 30.77 315 TYR A O 1
ATOM 2524 N N . SER A 1 316 ? 29.453 11.469 5.228 1.00 29.85 316 SER A N 1
ATOM 2525 C CA . SER A 1 316 ? 28.958 10.213 4.646 1.00 29.61 316 SER A CA 1
ATOM 2526 C C . SER A 1 316 ? 27.875 9.639 5.531 1.00 29.59 316 SER A C 1
ATOM 2527 O O . SER A 1 316 ? 27.923 9.877 6.758 1.00 28.91 316 SER A O 1
ATOM 2530 N N . ARG A 1 317 ? 26.919 8.926 4.928 1.00 29.76 317 ARG A N 1
ATOM 2531 C CA . ARG A 1 317 ? 25.860 8.211 5.669 1.00 30.08 317 ARG A CA 1
ATOM 2532 C C . ARG A 1 317 ? 25.868 6.760 5.241 1.00 30.38 317 ARG A C 1
ATOM 2533 O O . ARG A 1 317 ? 25.895 6.510 4.028 1.00 31.06 317 ARG A O 1
ATOM 2541 N N . TYR A 1 318 ? 25.874 5.859 6.225 1.00 29.09 318 TYR A N 1
ATOM 2542 C CA . TYR A 1 318 ? 25.945 4.406 6.051 1.00 28.47 318 TYR A CA 1
ATOM 2543 C C . TYR A 1 318 ? 24.676 3.815 6.663 1.00 29.26 318 TYR A C 1
ATOM 2544 O O . TYR A 1 318 ? 24.203 4.302 7.734 1.00 29.51 318 TYR A O 1
ATOM 2553 N N . ILE A 1 319 ? 24.150 2.802 6.003 1.00 29.70 319 ILE A N 1
ATOM 2554 C CA . ILE A 1 319 ? 22.978 2.023 6.477 1.00 31.08 319 ILE A CA 1
ATOM 2555 C C . ILE A 1 319 ? 23.363 0.539 6.539 1.00 29.32 319 ILE A C 1
ATOM 2556 O O . ILE A 1 319 ? 24.203 0.055 5.686 1.00 28.63 319 ILE A O 1
ATOM 2561 N N . LEU A 1 320 ? 22.803 -0.154 7.521 1.00 28.12 320 LEU A N 1
ATOM 2562 C CA . LEU A 1 320 ? 23.053 -1.581 7.742 1.00 28.59 320 LEU A CA 1
ATOM 2563 C C . LEU A 1 320 ? 22.234 -2.401 6.739 1.00 27.68 320 LEU A C 1
ATOM 2564 O O . LEU A 1 320 ? 21.001 -2.256 6.708 1.00 28.62 320 LEU A O 1
ATOM 2569 N N . VAL A 1 321 ? 22.914 -3.209 5.940 1.00 26.79 321 VAL A N 1
ATOM 2570 C CA . VAL A 1 321 ? 22.290 -4.161 4.991 1.00 26.32 321 VAL A CA 1
ATOM 2571 C C . VAL A 1 321 ? 22.317 -5.567 5.619 1.00 27.22 321 VAL A C 1
ATOM 2572 O O . VAL A 1 321 ? 23.353 -5.964 6.202 1.00 24.79 321 VAL A O 1
ATOM 2576 N N . THR A 1 322 ? 21.194 -6.269 5.567 1.00 25.94 322 THR A N 1
ATOM 2577 C CA . THR A 1 322 ? 21.062 -7.656 6.044 1.00 25.40 322 THR A CA 1
ATOM 2578 C C . THR A 1 322 ? 20.547 -8.526 4.906 1.00 26.00 322 THR A C 1
ATOM 2579 O O . THR A 1 322 ? 19.447 -8.240 4.362 1.00 25.22 322 THR A O 1
ATOM 2583 N N . GLU A 1 323 ? 21.288 -9.587 4.604 1.00 27.03 323 GLU A N 1
ATOM 2584 C CA . GLU A 1 323 ? 20.925 -10.583 3.593 1.00 26.34 323 GLU A CA 1
ATOM 2585 C C . GLU A 1 323 ? 20.737 -11.912 4.305 1.00 27.75 323 GLU A C 1
ATOM 2586 O O . GLU A 1 323 ? 21.601 -12.269 5.105 1.00 27.85 323 GLU A O 1
ATOM 2592 N N . TYR A 1 324 ? 19.600 -12.559 4.086 1.00 26.79 324 TYR A N 1
ATOM 2593 C CA . TYR A 1 324 ? 19.281 -13.901 4.595 1.00 25.77 324 TYR A CA 1
ATOM 2594 C C . TYR A 1 324 ? 19.250 -14.833 3.402 1.00 26.24 324 TYR A C 1
ATOM 2595 O O . TYR A 1 324 ? 18.747 -14.437 2.343 1.00 27.54 324 TYR A O 1
ATOM 2604 N N . TYR A 1 325 ? 19.799 -16.038 3.568 1.00 26.94 325 TYR A N 1
ATOM 2605 C CA . TYR A 1 325 ? 19.599 -17.144 2.623 1.00 26.80 325 TYR A CA 1
ATOM 2606 C C . TYR A 1 325 ? 19.580 -18.493 3.354 1.00 25.49 325 TYR A C 1
ATOM 2607 O O . TYR A 1 325 ? 19.988 -18.599 4.498 1.00 25.38 325 TYR A O 1
ATOM 2616 N N . VAL A 1 326 ? 19.081 -19.499 2.647 1.00 26.15 326 VAL A N 1
ATOM 2617 C CA . VAL A 1 326 ? 18.939 -20.889 3.111 1.00 25.34 326 VAL A CA 1
ATOM 2618 C C . VAL A 1 326 ? 19.910 -21.755 2.320 1.00 26.66 326 VAL A C 1
ATOM 2619 O O . VAL A 1 326 ? 19.812 -21.803 1.086 1.00 28.76 326 VAL A O 1
ATOM 2623 N N . GLN A 1 327 ? 20.797 -22.434 3.024 1.00 26.62 327 GLN A N 1
ATOM 2624 C CA . GLN A 1 327 ? 21.867 -23.258 2.437 1.00 29.02 327 GLN A CA 1
ATOM 2625 C C . GLN A 1 327 ? 21.514 -24.716 2.689 1.00 30.10 327 GLN A C 1
ATOM 2626 O O . GLN A 1 327 ? 21.045 -25.045 3.779 1.00 29.74 327 GLN A O 1
ATOM 2632 N N . ARG A 1 328 ? 21.647 -25.520 1.652 1.00 31.39 328 ARG A N 1
ATOM 2633 C CA . ARG A 1 328 ? 21.486 -26.981 1.692 1.00 32.16 328 ARG A CA 1
ATOM 2634 C C . ARG A 1 328 ? 22.754 -27.610 2.267 1.00 33.63 328 ARG A C 1
ATOM 2635 O O . ARG A 1 328 ? 23.816 -26.963 2.255 1.00 30.17 328 ARG A O 1
ATOM 2643 N N . LYS A 1 329 ? 22.637 -28.854 2.733 1.00 35.25 329 LYS A N 1
ATOM 2644 C CA . LYS A 1 329 ? 23.769 -29.725 3.098 1.00 36.84 329 LYS A CA 1
ATOM 2645 C C . LYS A 1 329 ? 24.880 -29.609 2.042 1.00 35.15 329 LYS A C 1
ATOM 2646 O O . LYS A 1 329 ? 26.035 -29.538 2.416 1.00 34.56 329 LYS A O 1
ATOM 2652 N N . ASN A 1 330 ? 24.540 -29.677 0.766 1.00 35.48 330 ASN A N 1
ATOM 2653 C CA . ASN A 1 330 ? 25.561 -29.737 -0.328 1.00 36.61 330 ASN A CA 1
ATOM 2654 C C . ASN A 1 330 ? 26.115 -28.342 -0.664 1.00 35.51 330 ASN A C 1
ATOM 2655 O O . ASN A 1 330 ? 26.903 -28.271 -1.569 1.00 35.49 330 ASN A O 1
ATOM 2660 N N . GLY A 1 331 ? 25.717 -27.280 0.054 1.00 33.22 331 GLY A N 1
ATOM 2661 C CA . GLY A 1 331 ? 26.306 -25.933 -0.093 1.00 33.20 331 GLY A CA 1
ATOM 2662 C C . GLY A 1 331 ? 25.538 -25.053 -1.085 1.00 32.21 331 GLY A C 1
ATOM 2663 O O . GLY A 1 331 ? 25.892 -23.897 -1.236 1.00 31.30 331 GLY A O 1
ATOM 2664 N N . THR A 1 332 ? 24.524 -25.580 -1.761 1.00 32.74 332 THR A N 1
ATOM 2665 C CA . THR A 1 332 ? 23.724 -24.780 -2.734 1.00 35.06 332 THR A CA 1
ATOM 2666 C C . THR A 1 332 ? 22.680 -23.967 -1.963 1.00 33.82 332 THR A C 1
ATOM 2667 O O . THR A 1 332 ? 22.446 -24.244 -0.771 1.00 31.71 332 THR A O 1
ATOM 2671 N N . ILE A 1 333 ? 22.082 -22.984 -2.620 1.00 34.88 333 ILE A N 1
ATOM 2672 C CA . ILE A 1 333 ? 21.085 -22.068 -2.012 1.00 32.49 333 ILE A CA 1
ATOM 2673 C C . ILE A 1 333 ? 19.676 -22.465 -2.478 1.00 31.57 333 ILE A C 1
ATOM 2674 O O . ILE A 1 333 ? 19.477 -22.640 -3.662 1.00 32.30 333 ILE A O 1
ATOM 2679 N N . VAL A 1 334 ? 18.725 -22.532 -1.553 1.00 30.50 334 VAL A N 1
ATOM 2680 C CA . VAL A 1 334 ? 17.267 -22.727 -1.829 1.00 30.74 334 VAL A CA 1
ATOM 2681 C C . VAL A 1 334 ? 16.673 -21.422 -2.326 1.00 31.35 334 VAL A C 1
ATOM 2682 O O . VAL A 1 334 ? 16.773 -20.447 -1.590 1.00 30.65 334 VAL A O 1
ATOM 2686 N N . ASN A 1 335 ? 16.073 -21.424 -3.512 1.00 33.74 335 ASN A N 1
ATOM 2687 C CA . ASN A 1 335 ? 15.489 -20.205 -4.145 1.00 35.34 335 ASN A CA 1
ATOM 2688 C C . ASN A 1 335 ? 16.595 -19.150 -4.270 1.00 35.14 335 ASN A C 1
ATOM 2689 O O . ASN A 1 335 ? 17.500 -19.359 -5.068 1.00 39.13 335 ASN A O 1
ATOM 2694 N N . ALA A 1 336 ? 16.526 -18.061 -3.528 1.00 33.32 336 ALA A N 1
ATOM 2695 C CA . ALA A 1 336 ? 17.499 -16.954 -3.601 1.00 32.60 336 ALA A CA 1
ATOM 2696 C C . ALA A 1 336 ? 17.530 -16.255 -2.257 1.00 31.41 336 ALA A C 1
ATOM 2697 O O . ALA A 1 336 ? 16.635 -16.442 -1.429 1.00 30.09 336 ALA A O 1
ATOM 2699 N N . PRO A 1 337 ? 18.558 -15.415 -2.004 1.00 30.40 337 PRO A N 1
ATOM 2700 C CA . PRO A 1 337 ? 18.588 -14.594 -0.814 1.00 29.76 337 PRO A CA 1
ATOM 2701 C C . PRO A 1 337 ? 17.471 -13.547 -0.825 1.00 29.55 337 PRO A C 1
ATOM 2702 O O . PRO A 1 337 ? 16.970 -13.224 -1.853 1.00 31.30 337 PRO A O 1
ATOM 2706 N N . TRP A 1 338 ? 17.138 -13.034 0.350 1.00 30.45 338 TRP A N 1
ATOM 2707 C CA . TRP A 1 338 ? 16.349 -11.798 0.516 1.00 29.96 338 TRP A CA 1
ATOM 2708 C C . TRP A 1 338 ? 17.151 -10.776 1.323 1.00 29.41 338 TRP A C 1
ATOM 2709 O O . TRP A 1 338 ? 17.832 -11.164 2.278 1.00 27.66 338 TRP A O 1
ATOM 2720 N N . THR A 1 339 ? 17.084 -9.511 0.924 1.00 29.19 339 THR A N 1
ATOM 2721 C CA . THR A 1 339 ? 18.008 -8.454 1.374 1.00 29.26 339 THR A CA 1
ATOM 2722 C C . THR A 1 339 ? 17.178 -7.257 1.842 1.00 30.00 339 THR A C 1
ATOM 2723 O O . THR A 1 339 ? 16.180 -6.905 1.149 1.00 31.24 339 THR A O 1
ATOM 2727 N N . MET A 1 340 ? 17.518 -6.702 2.991 1.00 30.15 340 MET A N 1
ATOM 2728 C CA . MET A 1 340 ? 16.827 -5.501 3.527 1.00 31.98 340 MET A CA 1
ATOM 2729 C C . MET A 1 340 ? 17.849 -4.442 3.942 1.00 30.57 340 MET A C 1
ATOM 2730 O O . MET A 1 340 ? 18.987 -4.787 4.311 1.00 29.59 340 MET A O 1
ATOM 2735 N N . THR A 1 341 ? 17.449 -3.178 3.896 1.00 33.36 341 THR A N 1
ATOM 2736 C CA . THR A 1 341 ? 18.166 -2.075 4.593 1.00 32.33 341 THR A CA 1
ATOM 2737 C C . THR A 1 341 ? 17.310 -1.617 5.753 1.00 32.11 341 THR A C 1
ATOM 2738 O O . THR A 1 341 ? 16.068 -1.567 5.603 1.00 33.52 341 THR A O 1
ATOM 2742 N N . ASP A 1 342 ? 17.957 -1.332 6.870 1.00 32.53 342 ASP A N 1
ATOM 2743 C CA . ASP A 1 342 ? 17.278 -0.968 8.133 1.00 34.98 342 ASP A CA 1
ATOM 2744 C C . ASP A 1 342 ? 17.463 0.537 8.385 1.00 34.04 342 ASP A C 1
ATOM 2745 O O . ASP A 1 342 ? 18.531 0.935 8.815 1.00 32.28 342 ASP A O 1
ATOM 2750 N N . LYS A 1 343 ? 16.421 1.325 8.150 1.00 36.31 343 LYS A N 1
ATOM 2751 C CA . LYS A 1 343 ? 16.429 2.793 8.348 1.00 38.54 343 LYS A CA 1
ATOM 2752 C C . LYS A 1 343 ? 16.724 3.136 9.818 1.00 37.34 343 LYS A C 1
ATOM 2753 O O . LYS A 1 343 ? 17.148 4.244 10.032 1.00 37.10 343 LYS A O 1
ATOM 2759 N N . THR A 1 344 ? 16.521 2.220 10.770 1.00 35.87 344 THR A N 1
ATOM 2760 C CA . THR A 1 344 ? 16.713 2.494 12.220 1.00 37.85 344 THR A CA 1
ATOM 2761 C C . THR A 1 344 ? 18.158 2.196 12.612 1.00 37.38 344 THR A C 1
ATOM 2762 O O . THR A 1 344 ? 18.497 2.490 13.742 1.00 38.25 344 THR A O 1
ATOM 2766 N N . ASN A 1 345 ? 18.968 1.674 11.683 1.00 34.46 345 ASN A N 1
ATOM 2767 C CA . ASN A 1 345 ? 20.405 1.387 11.890 1.00 34.21 345 ASN A CA 1
ATOM 2768 C C . ASN A 1 345 ? 21.209 2.070 10.802 1.00 33.12 345 ASN A C 1
ATOM 2769 O O . ASN A 1 345 ? 21.808 1.373 9.992 1.00 29.08 345 ASN A O 1
ATOM 2774 N N . ALA A 1 346 ? 21.217 3.400 10.815 1.00 33.68 346 ALA A N 1
ATOM 2775 C CA . ALA A 1 346 ? 21.999 4.243 9.895 1.00 32.97 346 ALA A CA 1
ATOM 2776 C C . ALA A 1 346 ? 22.911 5.131 10.729 1.00 32.89 346 ALA A C 1
ATOM 2777 O O . ALA A 1 346 ? 22.481 5.508 11.826 1.00 33.88 346 ALA A O 1
ATOM 2779 N N . HIS A 1 347 ? 24.110 5.452 10.234 1.00 31.41 347 HIS A N 1
ATOM 2780 C CA . HIS A 1 347 ? 25.100 6.292 10.946 1.00 33.34 347 HIS A CA 1
ATOM 2781 C C . HIS A 1 347 ? 25.684 7.328 9.983 1.00 32.66 347 HIS A C 1
ATOM 2782 O O . HIS A 1 347 ? 26.088 6.946 8.879 1.00 32.15 347 HIS A O 1
ATOM 2789 N N . ALA A 1 348 ? 25.743 8.582 10.418 1.00 31.28 348 ALA A N 1
ATOM 2790 C CA . ALA A 1 348 ? 26.427 9.695 9.736 1.00 32.30 348 ALA A CA 1
ATOM 2791 C C . ALA A 1 348 ? 27.849 9.767 10.287 1.00 33.26 348 ALA A C 1
ATOM 2792 O O . ALA A 1 348 ? 27.987 9.548 11.457 1.00 32.92 348 ALA A O 1
ATOM 2794 N N . VAL A 1 349 ? 28.864 9.900 9.431 1.00 32.82 349 VAL A N 1
ATOM 2795 C CA . VAL A 1 349 ? 30.277 10.134 9.842 1.00 33.73 349 VAL A CA 1
ATOM 2796 C C . VAL A 1 349 ? 30.760 11.399 9.137 1.00 33.98 349 VAL A C 1
ATOM 2797 O O . VAL A 1 349 ? 30.421 11.584 7.960 1.00 32.29 349 VAL A O 1
ATOM 2801 N N . THR A 1 350 ? 31.441 12.274 9.859 1.00 34.13 350 THR A N 1
ATOM 2802 C CA . THR A 1 350 ? 31.854 13.605 9.380 1.00 34.60 350 THR A CA 1
ATOM 2803 C C . THR A 1 350 ? 33.362 13.802 9.596 1.00 34.37 350 THR A C 1
ATOM 2804 O O . THR A 1 350 ? 33.965 13.105 10.401 1.00 34.82 350 THR A O 1
ATOM 2808 N N . PHE A 1 351 ? 33.929 14.743 8.884 1.00 35.11 351 PHE A N 1
ATOM 2809 C CA . PHE A 1 351 ? 35.239 15.338 9.188 1.00 35.49 351 PHE A CA 1
ATOM 2810 C C . PHE A 1 351 ? 35.153 16.849 8.973 1.00 36.44 351 PHE A C 1
ATOM 2811 O O . PHE A 1 351 ? 34.872 17.296 7.861 1.00 33.87 351 PHE A O 1
ATOM 2819 N N . PRO A 1 352 ? 35.420 17.674 10.007 1.00 37.07 352 PRO A N 1
ATOM 2820 C CA . PRO A 1 352 ? 35.732 17.201 11.358 1.00 39.26 352 PRO A CA 1
ATOM 2821 C C . PRO A 1 352 ? 34.648 16.336 12.022 1.00 40.53 352 PRO A C 1
ATOM 2822 O O . PRO A 1 352 ? 33.498 16.434 11.649 1.00 39.13 352 PRO A O 1
ATOM 2826 N N . LYS A 1 353 ? 35.043 15.534 13.010 1.00 45.69 353 LYS A N 1
ATOM 2827 C CA . LYS A 1 353 ? 34.156 14.534 13.669 1.00 51.60 353 LYS A CA 1
ATOM 2828 C C . LYS A 1 353 ? 33.151 15.251 14.583 1.00 57.56 353 LYS A C 1
ATOM 2829 O O . LYS A 1 353 ? 33.527 16.261 15.186 1.00 56.05 353 LYS A O 1
ATOM 2835 N N . SER A 1 354 ? 31.894 14.773 14.603 1.00 65.90 354 SER A N 1
ATOM 2836 C CA . SER A 1 354 ? 30.723 15.441 15.245 1.00 74.63 354 SER A CA 1
ATOM 2837 C C . SER A 1 354 ? 30.356 14.725 16.552 1.00 75.78 354 SER A C 1
ATOM 2838 O O . SER A 1 354 ? 30.084 13.524 16.535 1.00 79.57 354 SER A O 1
ATOM 2841 N N . MET B 1 5 ? 30.937 -29.082 19.126 1.00 83.50 5 MET B N 1
ATOM 2842 C CA . MET B 1 5 ? 30.730 -28.783 20.589 1.00 82.40 5 MET B CA 1
ATOM 2843 C C . MET B 1 5 ? 29.546 -27.820 20.751 1.00 79.94 5 MET B C 1
ATOM 2844 O O . MET B 1 5 ? 29.459 -26.840 19.956 1.00 80.59 5 MET B O 1
ATOM 2849 N N . THR B 1 6 ? 28.652 -28.116 21.710 1.00 72.83 6 THR B N 1
ATOM 2850 C CA . THR B 1 6 ? 27.566 -27.218 22.215 1.00 65.35 6 THR B CA 1
ATOM 2851 C C . THR B 1 6 ? 27.877 -26.878 23.671 1.00 57.78 6 THR B C 1
ATOM 2852 O O . THR B 1 6 ? 28.265 -27.837 24.403 1.00 58.27 6 THR B O 1
ATOM 2856 N N . PHE B 1 7 ? 27.758 -25.608 24.084 1.00 46.75 7 PHE B N 1
ATOM 2857 C CA . PHE B 1 7 ? 28.109 -25.216 25.470 1.00 40.62 7 PHE B CA 1
ATOM 2858 C C . PHE B 1 7 ? 27.036 -25.731 26.431 1.00 38.26 7 PHE B C 1
ATOM 2859 O O . PHE B 1 7 ? 25.901 -25.709 26.092 1.00 38.22 7 PHE B O 1
ATOM 2867 N N . LYS B 1 8 ? 27.466 -26.333 27.521 1.00 37.83 8 LYS B N 1
ATOM 2868 C CA . LYS B 1 8 ? 26.589 -27.063 28.464 1.00 38.13 8 LYS B CA 1
ATOM 2869 C C . LYS B 1 8 ? 26.455 -26.265 29.743 1.00 34.80 8 LYS B C 1
ATOM 2870 O O . LYS B 1 8 ? 27.471 -25.801 30.309 1.00 34.35 8 LYS B O 1
ATOM 2876 N N . VAL B 1 9 ? 25.239 -26.113 30.188 1.00 34.30 9 VAL B N 1
ATOM 2877 C CA . VAL B 1 9 ? 24.929 -25.549 31.525 1.00 34.07 9 VAL B CA 1
ATOM 2878 C C . VAL B 1 9 ? 25.518 -26.501 32.566 1.00 34.57 9 VAL B C 1
ATOM 2879 O O . VAL B 1 9 ? 25.348 -27.701 32.415 1.00 34.25 9 VAL B O 1
ATOM 2883 N N . GLY B 1 10 ? 26.275 -25.971 33.522 1.00 33.91 10 GLY B N 1
ATOM 2884 C CA . GLY B 1 10 ? 26.861 -26.763 34.618 1.00 35.66 10 GLY B CA 1
ATOM 2885 C C . GLY B 1 10 ? 28.232 -27.328 34.278 1.00 35.89 10 GLY B C 1
ATOM 2886 O O . GLY B 1 10 ? 28.824 -27.960 35.163 1.00 37.91 10 GLY B O 1
ATOM 2887 N N . MET B 1 11 ? 28.717 -27.147 33.046 1.00 35.56 11 MET B N 1
ATOM 2888 C CA . MET B 1 11 ? 30.057 -27.609 32.625 1.00 35.73 11 MET B CA 1
ATOM 2889 C C . MET B 1 11 ? 31.082 -26.502 32.927 1.00 33.13 11 MET B C 1
ATOM 2890 O O . MET B 1 11 ? 30.830 -25.353 32.569 1.00 31.53 11 MET B O 1
ATOM 2895 N N . LYS B 1 12 ? 32.162 -26.836 33.616 1.00 32.57 12 LYS B N 1
ATOM 2896 C CA . LYS B 1 12 ? 33.294 -25.911 33.844 1.00 32.97 12 LYS B CA 1
ATOM 2897 C C . LYS B 1 12 ? 34.147 -25.871 32.591 1.00 32.57 12 LYS B C 1
ATOM 2898 O O . LYS B 1 12 ? 34.409 -26.926 32.020 1.00 34.43 12 LYS B O 1
ATOM 2904 N N . TYR B 1 13 ? 34.501 -24.677 32.154 1.00 30.50 13 TYR B N 1
ATOM 2905 C CA . TYR B 1 13 ? 35.297 -24.457 30.929 1.00 31.09 13 TYR B CA 1
ATOM 2906 C C . TYR B 1 13 ? 36.584 -23.716 31.282 1.00 30.29 13 TYR B C 1
ATOM 2907 O O . TYR B 1 13 ? 36.604 -22.931 32.258 1.00 29.40 13 TYR B O 1
ATOM 2916 N N . MET B 1 14 ? 37.623 -23.976 30.504 1.00 30.26 14 MET B N 1
ATOM 2917 C CA . MET B 1 14 ? 38.885 -23.210 30.514 1.00 30.19 14 MET B CA 1
ATOM 2918 C C . MET B 1 14 ? 39.143 -22.729 29.090 1.00 31.39 14 MET B C 1
ATOM 2919 O O . MET B 1 14 ? 38.631 -23.343 28.153 1.00 31.34 14 MET B O 1
ATOM 2924 N N . PHE B 1 15 ? 39.841 -21.617 28.950 1.00 32.13 15 PHE B N 1
ATOM 2925 C CA . PHE B 1 15 ? 39.990 -20.882 27.682 1.00 31.61 15 PHE B CA 1
ATOM 2926 C C . PHE B 1 15 ? 41.479 -20.751 27.395 1.00 32.61 15 PHE B C 1
ATOM 2927 O O . PHE B 1 15 ? 42.143 -19.936 28.063 1.00 30.42 15 PHE B O 1
ATOM 2935 N N . LYS B 1 16 ? 41.981 -21.563 26.471 1.00 33.72 16 LYS B N 1
ATOM 2936 C CA . LYS B 1 16 ? 43.431 -21.672 26.172 1.00 35.20 16 LYS B CA 1
ATOM 2937 C C . LYS B 1 16 ? 43.753 -20.823 24.947 1.00 34.65 16 LYS B C 1
ATOM 2938 O O . LYS B 1 16 ? 43.244 -21.121 23.867 1.00 33.09 16 LYS B O 1
ATOM 2944 N N . ASN B 1 17 ? 44.577 -19.799 25.121 1.00 33.80 17 ASN B N 1
ATOM 2945 C CA . ASN B 1 17 ? 44.991 -18.899 24.019 1.00 33.55 17 ASN B CA 1
ATOM 2946 C C . ASN B 1 17 ? 45.821 -19.686 23.000 1.00 34.42 17 ASN B C 1
ATOM 2947 O O . ASN B 1 17 ? 46.709 -20.423 23.395 1.00 34.21 17 ASN B O 1
ATOM 2952 N N . LYS B 1 18 ? 45.488 -19.553 21.730 1.00 35.22 18 LYS B N 1
ATOM 2953 C CA . LYS B 1 18 ? 46.140 -20.291 20.638 1.00 36.42 18 LYS B CA 1
ATOM 2954 C C . LYS B 1 18 ? 47.616 -19.875 20.578 1.00 37.51 18 LYS B C 1
ATOM 2955 O O . LYS B 1 18 ? 48.463 -20.745 20.341 1.00 38.39 18 LYS B O 1
ATOM 2961 N N . ASN B 1 19 ? 47.907 -18.587 20.732 1.00 36.42 19 ASN B N 1
ATOM 2962 C CA . ASN B 1 19 ? 49.287 -18.046 20.600 1.00 37.96 19 ASN B CA 1
ATOM 2963 C C . ASN B 1 19 ? 50.130 -18.456 21.821 1.00 37.59 19 ASN B C 1
ATOM 2964 O O . ASN B 1 19 ? 51.191 -19.004 21.622 1.00 37.15 19 ASN B O 1
ATOM 2969 N N . SER B 1 20 ? 49.654 -18.183 23.043 1.00 36.07 20 SER B N 1
ATOM 2970 C CA . SER B 1 20 ? 50.445 -18.304 24.297 1.00 37.17 20 SER B CA 1
ATOM 2971 C C . SER B 1 20 ? 50.335 -19.723 24.871 1.00 39.30 20 SER B C 1
ATOM 2972 O O . SER B 1 20 ? 51.219 -20.101 25.639 1.00 38.07 20 SER B O 1
ATOM 2975 N N . ARG B 1 21 ? 49.246 -20.438 24.576 1.00 39.77 21 ARG B N 1
ATOM 2976 C CA . ARG B 1 21 ? 48.910 -21.735 25.217 1.00 42.20 21 ARG B CA 1
ATOM 2977 C C . ARG B 1 21 ? 48.687 -21.508 26.717 1.00 39.40 21 ARG B C 1
ATOM 2978 O O . ARG B 1 21 ? 48.764 -22.488 27.477 1.00 41.71 21 ARG B O 1
ATOM 2986 N N . LYS B 1 22 ? 48.335 -20.289 27.123 1.00 36.44 22 LYS B N 1
ATOM 2987 C CA . LYS B 1 22 ? 47.995 -19.987 28.529 1.00 35.67 22 LYS B CA 1
ATOM 2988 C C . LYS B 1 22 ? 46.497 -19.665 28.616 1.00 34.11 22 LYS B C 1
ATOM 2989 O O . LYS B 1 22 ? 45.861 -19.479 27.559 1.00 33.49 22 LYS B O 1
ATOM 2995 N N . TYR B 1 23 ? 45.969 -19.628 29.835 1.00 32.34 23 TYR B N 1
ATOM 2996 C CA . TYR B 1 23 ? 44.517 -19.684 30.134 1.00 30.23 23 TYR B CA 1
ATOM 2997 C C . TYR B 1 23 ? 44.031 -18.353 30.677 1.00 28.96 23 TYR B C 1
ATOM 2998 O O . TYR B 1 23 ? 44.719 -17.705 31.489 1.00 28.58 23 TYR B O 1
ATOM 3007 N N . LEU B 1 24 ? 42.818 -17.992 30.304 1.00 28.26 24 LEU B N 1
ATOM 3008 C CA . LEU B 1 24 ? 42.063 -16.911 30.972 1.00 28.05 24 LEU B CA 1
ATOM 3009 C C . LEU B 1 24 ? 42.030 -17.194 32.473 1.00 27.14 24 LEU B C 1
ATOM 3010 O O . LEU B 1 24 ? 41.771 -18.337 32.858 1.00 26.29 24 LEU B O 1
ATOM 3015 N N . ASP B 1 25 ? 42.331 -16.165 33.267 1.00 26.99 25 ASP B N 1
ATOM 3016 C CA . ASP B 1 25 ? 42.574 -16.280 34.715 1.00 28.01 25 ASP B CA 1
ATOM 3017 C C . ASP B 1 25 ? 42.266 -14.935 35.370 1.00 27.24 25 ASP B C 1
ATOM 3018 O O . ASP B 1 25 ? 42.310 -13.907 34.679 1.00 26.41 25 ASP B O 1
ATOM 3023 N N . ILE B 1 26 ? 41.897 -14.961 36.638 1.00 26.73 26 ILE B N 1
ATOM 3024 C CA . ILE B 1 26 ? 41.700 -13.734 37.448 1.00 26.94 26 ILE B CA 1
ATOM 3025 C C . ILE B 1 26 ? 42.990 -13.463 38.243 1.00 27.77 26 ILE B C 1
ATOM 3026 O O . ILE B 1 26 ? 43.398 -14.297 39.073 1.00 29.59 26 ILE B O 1
ATOM 3031 N N . SER B 1 27 ? 43.596 -12.316 38.001 1.00 28.41 27 SER B N 1
ATOM 3032 C CA . SER B 1 27 ? 44.775 -11.807 38.750 1.00 29.75 27 SER B CA 1
ATOM 3033 C C . SER B 1 27 ? 44.557 -11.977 40.253 1.00 29.36 27 SER B C 1
ATOM 3034 O O . SER B 1 27 ? 43.470 -11.594 40.749 1.00 29.79 27 SER B O 1
ATOM 3037 N N . GLY B 1 28 ? 45.528 -12.594 40.936 1.00 28.95 28 GLY B N 1
ATOM 3038 C CA . GLY B 1 28 ? 45.579 -12.756 42.401 1.00 28.86 28 GLY B CA 1
ATOM 3039 C C . GLY B 1 28 ? 44.457 -13.617 42.959 1.00 27.87 28 GLY B C 1
ATOM 3040 O O . GLY B 1 28 ? 44.261 -13.582 44.171 1.00 28.24 28 GLY B O 1
ATOM 3041 N N . ASN B 1 29 ? 43.787 -14.416 42.120 1.00 28.65 29 ASN B N 1
ATOM 3042 C CA . ASN B 1 29 ? 42.578 -15.212 42.488 1.00 27.76 29 ASN B CA 1
ATOM 3043 C C . ASN B 1 29 ? 41.532 -14.302 43.152 1.00 27.30 29 ASN B C 1
ATOM 3044 O O . ASN B 1 29 ? 40.864 -14.761 44.062 1.00 29.14 29 ASN B O 1
ATOM 3049 N N . GLN B 1 30 ? 41.417 -13.052 42.723 1.00 27.80 30 GLN B N 1
ATOM 3050 C CA . GLN B 1 30 ? 40.566 -12.058 43.425 1.00 28.94 30 GLN B CA 1
ATOM 3051 C C . GLN B 1 30 ? 39.080 -12.375 43.188 1.00 26.75 30 GLN B C 1
ATOM 3052 O O . GLN B 1 30 ? 38.721 -12.916 42.095 1.00 25.91 30 GLN B O 1
ATOM 3058 N N . THR B 1 31 ? 38.242 -11.975 44.126 1.00 25.98 31 THR B N 1
ATOM 3059 C CA . THR B 1 31 ? 36.782 -12.217 44.089 1.00 25.92 31 THR B CA 1
ATOM 3060 C C . THR B 1 31 ? 36.015 -10.905 43.895 1.00 26.91 31 THR B C 1
ATOM 3061 O O . THR B 1 31 ? 34.810 -10.974 43.624 1.00 27.11 31 THR B O 1
ATOM 3065 N N . GLY B 1 32 ? 36.689 -9.757 43.957 1.00 27.85 32 GLY B N 1
ATOM 3066 C CA . GLY B 1 32 ? 36.027 -8.437 43.893 1.00 28.31 32 GLY B CA 1
ATOM 3067 C C . GLY B 1 32 ? 35.706 -7.954 42.473 1.00 26.71 32 GLY B C 1
ATOM 3068 O O . GLY B 1 32 ? 36.354 -8.420 41.478 1.00 26.13 32 GLY B O 1
ATOM 3069 N N . ASN B 1 33 ? 34.797 -6.986 42.386 1.00 26.48 33 ASN B N 1
ATOM 3070 C CA . ASN B 1 33 ? 34.528 -6.189 41.159 1.00 25.47 33 ASN B CA 1
ATOM 3071 C C . ASN B 1 33 ? 35.824 -5.529 40.668 1.00 24.94 33 ASN B C 1
ATOM 3072 O O . ASN B 1 33 ? 36.606 -5.084 41.509 1.00 25.14 33 ASN B O 1
ATOM 3077 N N . ASN B 1 34 ? 36.040 -5.532 39.360 1.00 24.77 34 ASN B N 1
ATOM 3078 C CA . ASN B 1 34 ? 37.139 -4.811 38.659 1.00 25.47 34 ASN B CA 1
ATOM 3079 C C . ASN B 1 34 ? 38.460 -5.579 38.744 1.00 26.38 34 ASN B C 1
ATOM 3080 O O . ASN B 1 34 ? 39.457 -5.070 38.150 1.00 28.31 34 ASN B O 1
ATOM 3085 N N . ALA B 1 35 ? 38.501 -6.777 39.349 1.00 25.72 35 ALA B N 1
ATOM 3086 C CA . ALA B 1 35 ? 39.731 -7.612 39.362 1.00 25.87 35 ALA B CA 1
ATOM 3087 C C . ALA B 1 35 ? 40.135 -7.927 37.911 1.00 24.84 35 ALA B C 1
ATOM 3088 O O . ALA B 1 35 ? 39.284 -8.163 37.071 1.00 22.34 35 ALA B O 1
ATOM 3090 N N . ASN B 1 36 ? 41.421 -7.900 37.639 1.00 25.05 36 ASN B N 1
ATOM 3091 C CA . ASN B 1 36 ? 41.943 -8.008 36.273 1.00 24.16 36 ASN B CA 1
ATOM 3092 C C . ASN B 1 36 ? 41.774 -9.431 35.730 1.00 24.37 36 ASN B C 1
ATOM 3093 O O . ASN B 1 36 ? 42.015 -10.403 36.463 1.00 24.67 36 ASN B O 1
ATOM 3098 N N . VAL B 1 37 ? 41.426 -9.538 34.452 1.00 23.99 37 VAL B N 1
ATOM 3099 C CA . VAL B 1 37 ? 41.522 -10.801 33.684 1.00 24.34 37 VAL B CA 1
ATOM 3100 C C . VAL B 1 37 ? 42.883 -10.809 32.978 1.00 25.18 37 VAL B C 1
ATOM 3101 O O . VAL B 1 37 ? 43.195 -9.880 32.272 1.00 24.82 37 VAL B O 1
ATOM 3105 N N . GLN B 1 38 ? 43.649 -11.849 33.200 1.00 26.20 38 GLN B N 1
ATOM 3106 C CA . GLN B 1 38 ? 45.006 -12.025 32.644 1.00 29.23 38 GLN B CA 1
ATOM 3107 C C . GLN B 1 38 ? 45.080 -13.422 32.023 1.00 28.08 38 GLN B C 1
ATOM 3108 O O . GLN B 1 38 ? 44.069 -14.180 32.123 1.00 26.77 38 GLN B O 1
ATOM 3114 N N . GLN B 1 39 ? 46.242 -13.797 31.493 1.00 27.80 39 GLN B N 1
ATOM 3115 C CA . GLN B 1 39 ? 46.498 -15.209 31.133 1.00 28.01 39 GLN B CA 1
ATOM 3116 C C . GLN B 1 39 ? 47.473 -15.788 32.151 1.00 29.17 39 GLN B C 1
ATOM 3117 O O . GLN B 1 39 ? 48.290 -15.015 32.751 1.00 30.33 39 GLN B O 1
ATOM 3123 N N . TYR B 1 40 ? 47.371 -17.083 32.371 1.00 28.96 40 TYR B N 1
ATOM 3124 C CA . TYR B 1 40 ? 48.230 -17.827 33.311 1.00 31.22 40 TYR B CA 1
ATOM 3125 C C . TYR B 1 40 ? 48.332 -19.273 32.855 1.00 31.84 40 TYR B C 1
ATOM 3126 O O . TYR B 1 40 ? 47.390 -19.796 32.285 1.00 33.50 40 TYR B O 1
ATOM 3135 N N . GLU B 1 41 ? 49.480 -19.886 33.071 1.00 35.21 41 GLU B N 1
ATOM 3136 C CA . GLU B 1 41 ? 49.707 -21.305 32.717 1.00 36.52 41 GLU B CA 1
ATOM 3137 C C . GLU B 1 41 ? 48.623 -22.182 33.369 1.00 35.83 41 GLU B C 1
ATOM 3138 O O . GLU B 1 41 ? 48.033 -21.783 34.394 1.00 35.05 41 GLU B O 1
ATOM 3144 N N . TYR B 1 42 ? 48.358 -23.328 32.774 1.00 36.55 42 TYR B N 1
ATOM 3145 C CA . TYR B 1 42 ? 47.472 -24.366 33.330 1.00 37.02 42 TYR B CA 1
ATOM 3146 C C . TYR B 1 42 ? 47.900 -24.649 34.770 1.00 37.74 42 TYR B C 1
ATOM 3147 O O . TYR B 1 42 ? 49.082 -24.923 34.999 1.00 37.49 42 TYR B O 1
ATOM 3156 N N . LEU B 1 43 ? 46.948 -24.587 35.693 1.00 36.82 43 LEU B N 1
ATOM 3157 C CA . LEU B 1 43 ? 47.063 -25.109 37.067 1.00 38.85 43 LEU B CA 1
ATOM 3158 C C . LEU B 1 43 ? 45.995 -26.181 37.272 1.00 38.88 43 LEU B C 1
ATOM 3159 O O . LEU B 1 43 ? 44.863 -25.999 36.816 1.00 38.87 43 LEU B O 1
ATOM 3164 N N . ALA B 1 44 ? 46.353 -27.268 37.917 1.00 41.90 44 ALA B N 1
ATOM 3165 C CA . ALA B 1 44 ? 45.464 -28.437 38.110 1.00 45.73 44 ALA B CA 1
ATOM 3166 C C . ALA B 1 44 ? 44.329 -28.046 39.062 1.00 45.94 44 ALA B C 1
ATOM 3167 O O . ALA B 1 44 ? 43.187 -28.466 38.856 1.00 47.45 44 ALA B O 1
ATOM 3169 N N . ASP B 1 45 ? 44.624 -27.231 40.054 1.00 46.78 45 ASP B N 1
ATOM 3170 C CA . ASP B 1 45 ? 43.663 -26.906 41.123 1.00 48.63 45 ASP B CA 1
ATOM 3171 C C . ASP B 1 45 ? 43.681 -25.388 41.280 1.00 45.29 45 ASP B C 1
ATOM 3172 O O . ASP B 1 45 ? 44.600 -24.872 41.936 1.00 49.53 45 ASP B O 1
ATOM 3177 N N . ALA B 1 46 ? 42.800 -24.716 40.561 1.00 40.35 46 ALA B N 1
ATOM 3178 C CA . ALA B 1 46 ? 42.784 -23.262 40.395 1.00 36.35 46 ALA B CA 1
ATOM 3179 C C . ALA B 1 46 ? 41.422 -22.889 39.850 1.00 34.05 46 ALA B C 1
ATOM 3180 O O . ALA B 1 46 ? 41.233 -22.755 38.643 1.00 32.21 46 ALA B O 1
ATOM 3182 N N . PRO B 1 47 ? 40.413 -22.714 40.725 1.00 33.74 47 PRO B N 1
ATOM 3183 C CA . PRO B 1 47 ? 39.101 -22.259 40.270 1.00 32.97 47 PRO B CA 1
ATOM 3184 C C . PRO B 1 47 ? 39.132 -20.892 39.565 1.00 30.99 47 PRO B C 1
ATOM 3185 O O . PRO B 1 47 ? 38.235 -20.631 38.800 1.00 31.13 47 PRO B O 1
ATOM 3189 N N . SER B 1 48 ? 40.189 -20.087 39.751 1.00 30.71 48 SER B N 1
ATOM 3190 C CA . SER B 1 48 ? 40.366 -18.781 39.051 1.00 28.87 48 SER B CA 1
ATOM 3191 C C . SER B 1 48 ? 40.459 -18.965 37.526 1.00 28.77 48 SER B C 1
ATOM 3192 O O . SER B 1 48 ? 40.139 -18.002 36.813 1.00 28.51 48 SER B O 1
ATOM 3195 N N . GLU B 1 49 ? 40.868 -20.147 37.053 1.00 29.11 49 GLU B N 1
ATOM 3196 C CA . GLU B 1 49 ? 41.037 -20.456 35.613 1.00 29.38 49 GLU B CA 1
ATOM 3197 C C . GLU B 1 49 ? 39.777 -21.134 35.049 1.00 29.36 49 GLU B C 1
ATOM 3198 O O . GLU B 1 49 ? 39.777 -21.449 33.851 1.00 30.53 49 GLU B O 1
ATOM 3204 N N . ARG B 1 50 ? 38.765 -21.423 35.877 1.00 29.25 50 ARG B N 1
ATOM 3205 C CA . ARG B 1 50 ? 37.549 -22.148 35.407 1.00 29.44 50 ARG B CA 1
ATOM 3206 C C . ARG B 1 50 ? 36.372 -21.177 35.327 1.00 29.08 50 ARG B C 1
ATOM 3207 O O . ARG B 1 50 ? 36.289 -20.275 36.163 1.00 25.38 50 ARG B O 1
ATOM 3215 N N . PHE B 1 51 ? 35.501 -21.377 34.331 1.00 28.68 51 PHE B N 1
ATOM 3216 C CA . PHE B 1 51 ? 34.305 -20.543 34.089 1.00 29.07 51 PHE B CA 1
ATOM 3217 C C . PHE B 1 51 ? 33.135 -21.438 33.728 1.00 29.41 51 PHE B C 1
ATOM 3218 O O . PHE B 1 51 ? 33.335 -22.413 33.005 1.00 31.41 51 PHE B O 1
ATOM 3226 N N . PHE B 1 52 ? 31.941 -21.078 34.179 1.00 27.91 52 PHE B N 1
ATOM 3227 C CA . PHE B 1 52 ? 30.681 -21.576 33.592 1.00 28.13 52 PHE B CA 1
ATOM 3228 C C . PHE B 1 52 ? 30.368 -20.696 32.387 1.00 26.14 52 PHE B C 1
ATOM 3229 O O . PHE B 1 52 ? 30.774 -19.535 32.372 1.00 24.78 52 PHE B O 1
ATOM 3237 N N . LEU B 1 53 ? 29.745 -21.279 31.377 1.00 26.44 53 LEU B N 1
ATOM 3238 C CA . LEU B 1 53 ? 29.143 -20.522 30.265 1.00 26.97 53 LEU B CA 1
ATOM 3239 C C . LEU B 1 53 ? 27.633 -20.627 30.411 1.00 26.66 53 LEU B C 1
ATOM 3240 O O . LEU B 1 53 ? 27.138 -21.735 30.471 1.00 27.45 53 LEU B O 1
ATOM 3245 N N . HIS B 1 54 ? 26.955 -19.512 30.572 1.00 25.43 54 HIS B N 1
ATOM 3246 C CA . HIS B 1 54 ? 25.485 -19.511 30.616 1.00 27.09 54 HIS B CA 1
ATOM 3247 C C . HIS B 1 54 ? 24.954 -18.804 29.392 1.00 27.36 54 HIS B C 1
ATOM 3248 O O . HIS B 1 54 ? 25.337 -17.674 29.111 1.00 24.93 54 HIS B O 1
ATOM 3255 N N . PRO B 1 55 ? 24.081 -19.481 28.612 1.00 28.99 55 PRO B N 1
ATOM 3256 C CA . PRO B 1 55 ? 23.452 -18.860 27.448 1.00 29.08 55 PRO B CA 1
ATOM 3257 C C . PRO B 1 55 ? 22.576 -17.660 27.851 1.00 28.73 55 PRO B C 1
ATOM 3258 O O . PRO B 1 55 ? 21.942 -17.696 28.928 1.00 28.89 55 PRO B O 1
ATOM 3262 N N . LEU B 1 56 ? 22.605 -16.624 27.019 1.00 28.22 56 LEU B N 1
ATOM 3263 C CA . LEU B 1 56 ? 21.851 -15.352 27.178 1.00 28.40 56 LEU B CA 1
ATOM 3264 C C . LEU B 1 56 ? 21.000 -15.099 25.946 1.00 27.66 56 LEU B C 1
ATOM 3265 O O . LEU B 1 56 ? 21.210 -15.765 24.901 1.00 28.94 56 LEU B O 1
ATOM 3270 N N . ASP B 1 57 ? 20.107 -14.125 26.044 1.00 27.07 57 ASP B N 1
ATOM 3271 C CA . ASP B 1 57 ? 19.297 -13.614 24.922 1.00 27.81 57 ASP B CA 1
ATOM 3272 C C . ASP B 1 57 ? 20.203 -13.366 23.707 1.00 28.72 57 ASP B C 1
ATOM 3273 O O . ASP B 1 57 ? 21.329 -12.891 23.882 1.00 27.26 57 ASP B O 1
ATOM 3278 N N . ASN B 1 58 ? 19.732 -13.722 22.529 1.00 29.21 58 ASN B N 1
ATOM 3279 C CA . ASN B 1 58 ? 20.386 -13.412 21.230 1.00 31.01 58 ASN B CA 1
ATOM 3280 C C . ASN B 1 58 ? 21.712 -14.179 21.109 1.00 30.13 58 ASN B C 1
ATOM 3281 O O . ASN B 1 58 ? 22.562 -13.756 20.330 1.00 28.71 58 ASN B O 1
ATOM 3286 N N . ASN B 1 59 ? 21.813 -15.318 21.785 1.00 30.08 59 ASN B N 1
ATOM 3287 C CA . ASN B 1 59 ? 22.843 -16.337 21.533 1.00 31.02 59 ASN B CA 1
ATOM 3288 C C . ASN B 1 59 ? 24.190 -15.819 22.010 1.00 29.29 59 ASN B C 1
ATOM 3289 O O . ASN B 1 59 ? 25.236 -16.265 21.453 1.00 28.63 59 ASN B O 1
ATOM 3294 N N . TYR B 1 60 ? 24.184 -14.950 23.016 1.00 25.84 60 TYR B N 1
ATOM 3295 C CA . TYR B 1 60 ? 25.393 -14.553 23.765 1.00 25.71 60 TYR B CA 1
ATOM 3296 C C . TYR B 1 60 ? 25.572 -15.520 24.941 1.00 25.63 60 TYR B C 1
ATOM 3297 O O . TYR B 1 60 ? 24.678 -16.359 25.202 1.00 26.32 60 TYR B O 1
ATOM 3306 N N . TYR B 1 61 ? 26.699 -15.418 25.602 1.00 25.90 61 TYR B N 1
ATOM 3307 C CA . TYR B 1 61 ? 27.032 -16.162 26.841 1.00 26.26 61 TYR B CA 1
ATOM 3308 C C . TYR B 1 61 ? 27.579 -15.211 27.889 1.00 26.17 61 TYR B C 1
ATOM 3309 O O . TYR B 1 61 ? 28.307 -14.244 27.533 1.00 25.31 61 TYR B O 1
ATOM 3318 N N . ALA B 1 62 ? 27.243 -15.497 29.154 1.00 26.23 62 ALA B N 1
ATOM 3319 C CA . ALA B 1 62 ? 27.926 -14.985 30.359 1.00 25.02 62 ALA B CA 1
ATOM 3320 C C . ALA B 1 62 ? 29.093 -15.919 30.664 1.00 24.18 62 ALA B C 1
ATOM 3321 O O . ALA B 1 62 ? 28.926 -17.145 30.580 1.00 24.40 62 ALA B O 1
ATOM 3323 N N . MET B 1 63 ? 30.264 -15.353 30.909 1.00 25.24 63 MET B N 1
ATOM 3324 C CA . MET B 1 63 ? 31.468 -16.132 31.283 1.00 24.14 63 MET B CA 1
ATOM 3325 C C . MET B 1 63 ? 31.695 -15.918 32.775 1.00 23.53 63 MET B C 1
ATOM 3326 O O . MET B 1 63 ? 32.103 -14.813 33.165 1.00 22.89 63 MET B O 1
ATOM 3331 N N . ILE B 1 64 ? 31.316 -16.913 33.568 1.00 23.80 64 ILE B N 1
ATOM 3332 C CA . ILE B 1 64 ? 31.158 -16.804 35.043 1.00 25.91 64 ILE B CA 1
ATOM 3333 C C . ILE B 1 64 ? 32.345 -17.513 35.705 1.00 25.60 64 ILE B C 1
ATOM 3334 O O . ILE B 1 64 ? 32.429 -18.748 35.597 1.00 27.02 64 ILE B O 1
ATOM 3339 N N . ASN B 1 65 ? 33.184 -16.774 36.413 1.00 25.64 65 ASN B N 1
ATOM 3340 C CA . ASN B 1 65 ? 34.412 -17.311 37.045 1.00 26.19 65 ASN B CA 1
ATOM 3341 C C . ASN B 1 65 ? 34.026 -18.200 38.222 1.00 27.89 65 ASN B C 1
ATOM 3342 O O . ASN B 1 65 ? 33.210 -17.765 39.064 1.00 27.79 65 ASN B O 1
ATOM 3347 N N . LEU B 1 66 ? 34.582 -19.407 38.304 1.00 28.64 66 LEU B N 1
ATOM 3348 C CA . LEU B 1 66 ? 34.183 -20.372 39.366 1.00 32.64 66 LEU B CA 1
ATOM 3349 C C . LEU B 1 66 ? 34.642 -19.907 40.730 1.00 30.56 66 LEU B C 1
ATOM 3350 O O . LEU B 1 66 ? 34.001 -20.287 41.699 1.00 30.48 66 LEU B O 1
ATOM 3355 N N . ASN B 1 67 ? 35.760 -19.188 40.786 1.00 29.57 67 ASN B N 1
ATOM 3356 C CA . ASN B 1 67 ? 36.338 -18.741 42.063 1.00 30.52 67 ASN B CA 1
ATOM 3357 C C . ASN B 1 67 ? 35.553 -17.531 42.587 1.00 28.96 67 ASN B C 1
ATOM 3358 O O . ASN B 1 67 ? 35.186 -17.541 43.768 1.00 32.90 67 ASN B O 1
ATOM 3363 N N . SER B 1 68 ? 35.279 -16.548 41.757 1.00 26.73 68 SER B N 1
ATOM 3364 C CA . SER B 1 68 ? 34.706 -15.245 42.195 1.00 26.62 68 SER B CA 1
ATOM 3365 C C . SER B 1 68 ? 33.166 -15.254 42.116 1.00 26.62 68 SER B C 1
ATOM 3366 O O . SER B 1 68 ? 32.562 -14.497 42.876 1.00 27.45 68 SER B O 1
ATOM 3369 N N . GLY B 1 69 ? 32.571 -15.994 41.163 1.00 26.97 69 GLY B N 1
ATOM 3370 C CA . GLY B 1 69 ? 31.128 -15.902 40.834 1.00 27.91 69 GLY B CA 1
ATOM 3371 C C . GLY B 1 69 ? 30.798 -14.621 40.071 1.00 26.71 69 GLY B C 1
ATOM 3372 O O . GLY B 1 69 ? 29.611 -14.302 39.922 1.00 26.81 69 GLY B O 1
ATOM 3373 N N . LYS B 1 70 ? 31.819 -13.862 39.680 1.00 25.47 70 LYS B N 1
ATOM 3374 C CA . LYS B 1 70 ? 31.677 -12.626 38.868 1.00 24.36 70 LYS B CA 1
ATOM 3375 C C . LYS B 1 70 ? 32.009 -12.966 37.408 1.00 24.51 70 LYS B C 1
ATOM 3376 O O . LYS B 1 70 ? 32.440 -14.089 37.145 1.00 24.40 70 LYS B O 1
ATOM 3382 N N . VAL B 1 71 ? 31.689 -12.074 36.478 1.00 22.88 71 VAL B N 1
ATOM 3383 C CA . VAL B 1 71 ? 31.667 -12.413 35.041 1.00 22.23 71 VAL B CA 1
ATOM 3384 C C . VAL B 1 71 ? 32.650 -11.539 34.287 1.00 22.92 71 VAL B C 1
ATOM 3385 O O . VAL B 1 71 ? 32.949 -10.423 34.743 1.00 23.52 71 VAL B O 1
ATOM 3389 N N . ILE B 1 72 ? 33.067 -12.014 33.130 1.00 23.44 72 ILE B N 1
ATOM 3390 C CA . ILE B 1 72 ? 33.980 -11.276 32.237 1.00 23.22 72 ILE B CA 1
ATOM 3391 C C . ILE B 1 72 ? 33.259 -10.055 31.695 1.00 23.79 72 ILE B C 1
ATOM 3392 O O . ILE B 1 72 ? 32.077 -10.155 31.278 1.00 24.19 72 ILE B O 1
ATOM 3397 N N . ASP B 1 73 ? 33.963 -8.926 31.736 1.00 23.06 73 ASP B N 1
ATOM 3398 C CA . ASP B 1 73 ? 33.422 -7.570 31.566 1.00 23.47 73 ASP B CA 1
ATOM 3399 C C . ASP B 1 73 ? 34.498 -6.696 30.906 1.00 24.18 73 ASP B C 1
ATOM 3400 O O . ASP B 1 73 ? 35.671 -7.114 30.884 1.00 24.40 73 ASP B O 1
ATOM 3405 N N . ILE B 1 74 ? 34.107 -5.547 30.373 1.00 25.11 74 ILE B N 1
ATOM 3406 C CA . ILE B 1 74 ? 35.054 -4.514 29.853 1.00 28.37 74 ILE B CA 1
ATOM 3407 C C . ILE B 1 74 ? 35.160 -3.386 30.869 1.00 28.26 74 ILE B C 1
ATOM 3408 O O . ILE B 1 74 ? 34.122 -2.748 31.166 1.00 29.88 74 ILE B O 1
ATOM 3413 N N . SER B 1 75 ? 36.380 -3.089 31.327 1.00 26.44 75 SER B N 1
ATOM 3414 C CA . SER B 1 75 ? 36.658 -1.944 32.217 1.00 27.47 75 SER B CA 1
ATOM 3415 C C . SER B 1 75 ? 36.125 -0.649 31.580 1.00 29.01 75 SER B C 1
ATOM 3416 O O . SER B 1 75 ? 36.442 -0.368 30.389 1.00 28.51 75 SER B O 1
ATOM 3419 N N . GLY B 1 76 ? 35.265 0.060 32.319 1.00 30.52 76 GLY B N 1
ATOM 3420 C CA . GLY B 1 76 ? 34.716 1.369 31.949 1.00 31.14 76 GLY B CA 1
ATOM 3421 C C . GLY B 1 76 ? 33.789 1.295 30.753 1.00 31.29 76 GLY B C 1
ATOM 3422 O O . GLY B 1 76 ? 33.513 2.332 30.184 1.00 30.83 76 GLY B O 1
ATOM 3423 N N . ASN B 1 77 ? 33.308 0.112 30.382 1.00 30.89 77 ASN B N 1
ATOM 3424 C CA . ASN B 1 77 ? 32.274 -0.031 29.330 1.00 32.73 77 ASN B CA 1
ATOM 3425 C C . ASN B 1 77 ? 32.853 0.470 27.990 1.00 33.78 77 ASN B C 1
ATOM 3426 O O . ASN B 1 77 ? 32.067 1.001 27.172 1.00 34.72 77 ASN B O 1
ATOM 3431 N N . GLN B 1 78 ? 34.167 0.380 27.797 1.00 32.75 78 GLN B N 1
ATOM 3432 C CA . GLN B 1 78 ? 34.877 1.026 26.660 1.00 34.04 78 GLN B CA 1
ATOM 3433 C C . GLN B 1 78 ? 34.631 0.224 25.371 1.00 32.61 78 GLN B C 1
ATOM 3434 O O . GLN B 1 78 ? 34.468 -1.040 25.451 1.00 28.92 78 GLN B O 1
ATOM 3440 N N . THR B 1 79 ? 34.665 0.906 24.227 1.00 32.85 79 THR B N 1
ATOM 3441 C CA . THR B 1 79 ? 34.468 0.304 22.887 1.00 34.85 79 THR B CA 1
ATOM 3442 C C . THR B 1 79 ? 35.793 0.290 22.110 1.00 35.73 79 THR B C 1
ATOM 3443 O O . THR B 1 79 ? 35.800 -0.209 20.988 1.00 36.78 79 THR B O 1
ATOM 3447 N N . SER B 1 80 ? 36.869 0.823 22.688 1.00 36.40 80 SER B N 1
ATOM 3448 C CA . SER B 1 80 ? 38.156 1.082 21.987 1.00 36.23 80 SER B CA 1
ATOM 3449 C C . SER B 1 80 ? 39.051 -0.162 21.986 1.00 34.07 80 SER B C 1
ATOM 3450 O O . SER B 1 80 ? 39.001 -0.967 22.953 1.00 29.43 80 SER B O 1
ATOM 3453 N N . ASN B 1 81 ? 39.913 -0.243 20.981 1.00 34.18 81 ASN B N 1
ATOM 3454 C CA . ASN B 1 81 ? 41.079 -1.155 20.957 1.00 34.47 81 ASN B CA 1
ATOM 3455 C C . ASN B 1 81 ? 41.847 -1.022 22.273 1.00 33.43 81 ASN B C 1
ATOM 3456 O O . ASN B 1 81 ? 42.044 0.118 22.744 1.00 33.96 81 ASN B O 1
ATOM 3461 N N . ASN B 1 82 ? 42.296 -2.151 22.809 1.00 32.27 82 ASN B N 1
ATOM 3462 C CA . ASN B 1 82 ? 43.221 -2.246 23.963 1.00 33.18 82 ASN B CA 1
ATOM 3463 C C . ASN B 1 82 ? 42.477 -1.990 25.278 1.00 31.56 82 ASN B C 1
ATOM 3464 O O . ASN B 1 82 ? 43.125 -1.968 26.300 1.00 32.14 82 ASN B O 1
ATOM 3469 N N . ALA B 1 83 ? 41.166 -1.820 25.259 1.00 31.64 83 ALA B N 1
ATOM 3470 C CA . ALA B 1 83 ? 40.391 -1.625 26.500 1.00 30.41 83 ALA B CA 1
ATOM 3471 C C . ALA B 1 83 ? 40.559 -2.883 27.359 1.00 29.31 83 ALA B C 1
ATOM 3472 O O . ALA B 1 83 ? 40.563 -4.027 26.807 1.00 28.06 83 ALA B O 1
ATOM 3474 N N . ASN B 1 84 ? 40.644 -2.698 28.660 1.00 27.96 84 ASN B N 1
ATOM 3475 C CA . ASN B 1 84 ? 40.922 -3.788 29.607 1.00 28.04 84 ASN B CA 1
ATOM 3476 C C . ASN B 1 84 ? 39.721 -4.740 29.742 1.00 28.13 84 ASN B C 1
ATOM 3477 O O . ASN B 1 84 ? 38.605 -4.267 29.783 1.00 29.19 84 ASN B O 1
ATOM 3482 N N . ILE B 1 85 ? 39.996 -6.029 29.936 1.00 26.72 85 ILE B N 1
ATOM 3483 C CA . ILE B 1 85 ? 39.009 -7.065 30.329 1.00 26.87 85 ILE B CA 1
ATOM 3484 C C . ILE B 1 85 ? 39.215 -7.378 31.816 1.00 26.22 85 ILE B C 1
ATOM 3485 O O . ILE B 1 85 ? 40.365 -7.535 32.240 1.00 26.21 85 ILE B O 1
ATOM 3490 N N . GLN B 1 86 ? 38.125 -7.381 32.582 1.00 24.23 86 GLN B N 1
ATOM 3491 C CA . GLN B 1 86 ? 38.101 -7.503 34.043 1.00 23.99 86 GLN B CA 1
ATOM 3492 C C . GLN B 1 86 ? 36.976 -8.473 34.391 1.00 24.95 86 GLN B C 1
ATOM 3493 O O . GLN B 1 86 ? 36.306 -8.952 33.461 1.00 24.65 86 GLN B O 1
ATOM 3499 N N . GLN B 1 87 ? 36.743 -8.702 35.675 1.00 25.76 87 GLN B N 1
ATOM 3500 C CA . GLN B 1 87 ? 35.491 -9.332 36.145 1.00 24.67 87 GLN B CA 1
ATOM 3501 C C . GLN B 1 87 ? 34.649 -8.268 36.827 1.00 24.39 87 GLN B C 1
ATOM 3502 O O . GLN B 1 87 ? 35.193 -7.271 37.343 1.00 24.19 87 GLN B O 1
ATOM 3508 N N . TYR B 1 88 ? 33.345 -8.490 36.830 1.00 26.77 88 TYR B N 1
ATOM 3509 C CA . TYR B 1 88 ? 32.365 -7.615 37.498 1.00 24.71 88 TYR B CA 1
ATOM 3510 C C . TYR B 1 88 ? 31.119 -8.442 37.796 1.00 23.56 88 TYR B C 1
ATOM 3511 O O . TYR B 1 88 ? 30.845 -9.391 37.089 1.00 22.06 88 TYR B O 1
ATOM 3520 N N . GLU B 1 89 ? 30.367 -8.055 38.802 1.00 23.67 89 GLU B N 1
ATOM 3521 C CA . GLU B 1 89 ? 29.115 -8.752 39.135 1.00 25.31 89 GLU B CA 1
ATOM 3522 C C . GLU B 1 89 ? 28.211 -8.723 37.905 1.00 25.14 89 GLU B C 1
ATOM 3523 O O . GLU B 1 89 ? 28.229 -7.714 37.159 1.00 24.80 89 GLU B O 1
ATOM 3529 N N . TRP B 1 90 ? 27.477 -9.807 37.677 1.00 23.86 90 TRP B N 1
ATOM 3530 C CA . TRP B 1 90 ? 26.441 -9.875 36.647 1.00 24.02 90 TRP B CA 1
ATOM 3531 C C . TRP B 1 90 ? 25.388 -8.805 36.943 1.00 25.98 90 TRP B C 1
ATOM 3532 O O . TRP B 1 90 ? 24.825 -8.822 38.032 1.00 25.62 90 TRP B O 1
ATOM 3543 N N . LEU B 1 91 ? 25.162 -7.883 36.008 1.00 26.18 91 LEU B N 1
ATOM 3544 C CA . LEU B 1 91 ? 24.194 -6.770 36.203 1.00 27.19 91 LEU B CA 1
ATOM 3545 C C . LEU B 1 91 ? 22.922 -7.030 35.384 1.00 27.30 91 LEU B C 1
ATOM 3546 O O . LEU B 1 91 ? 21.916 -6.382 35.662 1.00 27.59 91 LEU B O 1
ATOM 3551 N N . GLY B 1 92 ? 23.002 -7.852 34.323 1.00 27.14 92 GLY B N 1
ATOM 3552 C CA . GLY B 1 92 ? 21.893 -8.037 33.368 1.00 26.99 92 GLY B CA 1
ATOM 3553 C C . GLY B 1 92 ? 21.873 -6.980 32.276 1.00 27.51 92 GLY B C 1
ATOM 3554 O O . GLY B 1 92 ? 21.928 -7.340 31.080 1.00 27.15 92 GLY B O 1
ATOM 3555 N N . ASP B 1 93 ? 21.846 -5.710 32.635 1.00 29.06 93 ASP B N 1
ATOM 3556 C CA . ASP B 1 93 ? 21.617 -4.626 31.646 1.00 32.60 93 ASP B CA 1
ATOM 3557 C C . ASP B 1 93 ? 22.975 -4.038 31.231 1.00 33.02 93 ASP B C 1
ATOM 3558 O O . ASP B 1 93 ? 22.997 -2.903 30.793 1.00 36.29 93 ASP B O 1
ATOM 3563 N N . ALA B 1 94 ? 24.058 -4.810 31.335 1.00 30.72 94 ALA B N 1
ATOM 3564 C CA . ALA B 1 94 ? 25.440 -4.386 31.002 1.00 29.37 94 ALA B CA 1
ATOM 3565 C C . ALA B 1 94 ? 25.891 -5.143 29.754 1.00 26.29 94 ALA B C 1
ATOM 3566 O O . ALA B 1 94 ? 26.365 -6.276 29.840 1.00 24.25 94 ALA B O 1
ATOM 3568 N N . PRO B 1 95 ? 25.743 -4.573 28.550 1.00 26.97 95 PRO B N 1
ATOM 3569 C CA . PRO B 1 95 ? 26.123 -5.305 27.328 1.00 28.29 95 PRO B CA 1
ATOM 3570 C C . PRO B 1 95 ? 27.600 -5.747 27.294 1.00 26.53 95 PRO B C 1
ATOM 3571 O O . PRO B 1 95 ? 27.930 -6.679 26.566 1.00 27.30 95 PRO B O 1
ATOM 3575 N N . SER B 1 96 ? 28.446 -5.129 28.112 1.00 25.64 96 SER B N 1
ATOM 3576 C CA . SER B 1 96 ? 29.897 -5.430 28.178 1.00 27.35 96 SER B CA 1
ATOM 3577 C C . SER B 1 96 ? 30.125 -6.785 28.867 1.00 26.15 96 SER B C 1
ATOM 3578 O O . SER B 1 96 ? 31.251 -7.262 28.829 1.00 23.07 96 SER B O 1
ATOM 3581 N N . GLU B 1 97 ? 29.055 -7.410 29.410 1.00 24.88 97 GLU B N 1
ATOM 3582 C CA . GLU B 1 97 ? 29.109 -8.731 30.084 1.00 24.30 97 GLU B CA 1
ATOM 3583 C C . GLU B 1 97 ? 28.574 -9.842 29.164 1.00 22.77 97 GLU B C 1
ATOM 3584 O O . GLU B 1 97 ? 28.582 -11.022 29.589 1.00 24.76 97 GLU B O 1
ATOM 3590 N N . TYR B 1 98 ? 28.254 -9.512 27.912 1.00 22.67 98 TYR B N 1
ATOM 3591 C CA . TYR B 1 98 ? 27.687 -10.446 26.915 1.00 24.47 98 TYR B CA 1
ATOM 3592 C C . TYR B 1 98 ? 28.746 -10.771 25.849 1.00 24.62 98 TYR B C 1
ATOM 3593 O O . TYR B 1 98 ? 29.297 -9.844 25.264 1.00 26.32 98 TYR B O 1
ATOM 3602 N N . TRP B 1 99 ? 28.990 -12.057 25.618 1.00 25.88 99 TRP B N 1
ATOM 3603 C CA . TRP B 1 99 ? 30.088 -12.564 24.748 1.00 25.96 99 TRP B CA 1
ATOM 3604 C C . TRP B 1 99 ? 29.527 -13.526 23.696 1.00 27.02 99 TRP B C 1
ATOM 3605 O O . TRP B 1 99 ? 28.731 -14.405 24.028 1.00 27.59 99 TRP B O 1
ATOM 3616 N N . TYR B 1 100 ? 29.937 -13.338 22.462 1.00 26.70 100 TYR B N 1
ATOM 3617 C CA . TYR B 1 100 ? 29.478 -14.088 21.284 1.00 27.62 100 TYR B CA 1
ATOM 3618 C C . TYR B 1 100 ? 30.643 -14.948 20.794 1.00 27.50 100 TYR B C 1
ATOM 3619 O O . TYR B 1 100 ? 31.748 -14.389 20.554 1.00 26.95 100 TYR B O 1
ATOM 3628 N N . PHE B 1 101 ? 30.407 -16.246 20.633 1.00 26.33 101 PHE B N 1
ATOM 3629 C CA . PHE B 1 101 ? 31.465 -17.250 20.360 1.00 28.09 101 PHE B CA 1
ATOM 3630 C C . PHE B 1 101 ? 31.453 -17.584 18.879 1.00 29.00 101 PHE B C 1
ATOM 3631 O O . PHE B 1 101 ? 30.510 -18.219 18.401 1.00 29.87 101 PHE B O 1
ATOM 3639 N N . HIS B 1 102 ? 32.460 -17.115 18.152 1.00 28.89 102 HIS B N 1
ATOM 3640 C CA . HIS B 1 102 ? 32.669 -17.443 16.720 1.00 29.80 102 HIS B CA 1
ATOM 3641 C C . HIS B 1 102 ? 33.606 -18.651 16.617 1.00 31.90 102 HIS B C 1
ATOM 3642 O O . HIS B 1 102 ? 34.741 -18.541 17.058 1.00 30.43 102 HIS B O 1
ATOM 3649 N N . ARG B 1 103 ? 33.140 -19.761 16.055 1.00 35.19 103 ARG B N 1
ATOM 3650 C CA . ARG B 1 103 ? 33.969 -20.975 15.859 1.00 38.03 103 ARG B CA 1
ATOM 3651 C C . ARG B 1 103 ? 34.723 -20.845 14.547 1.00 39.71 103 ARG B C 1
ATOM 3652 O O . ARG B 1 103 ? 34.088 -20.571 13.532 1.00 41.48 103 ARG B O 1
ATOM 3660 N N . GLU B 1 104 ? 36.017 -21.120 14.549 1.00 41.21 104 GLU B N 1
ATOM 3661 C CA . GLU B 1 104 ? 36.818 -21.182 13.304 1.00 43.64 104 GLU B CA 1
ATOM 3662 C C . GLU B 1 104 ? 36.984 -22.647 12.893 1.00 45.23 104 GLU B C 1
ATOM 3663 O O . GLU B 1 104 ? 36.640 -23.538 13.712 1.00 44.30 104 GLU B O 1
ATOM 3669 N N . ALA B 1 105 ? 37.486 -22.859 11.673 1.00 47.15 105 ALA B N 1
ATOM 3670 C CA . ALA B 1 105 ? 37.641 -24.160 10.990 1.00 49.86 105 ALA B CA 1
ATOM 3671 C C . ALA B 1 105 ? 38.410 -25.136 11.883 1.00 50.49 105 ALA B C 1
ATOM 3672 O O . ALA B 1 105 ? 38.059 -26.341 11.889 1.00 50.59 105 ALA B O 1
ATOM 3674 N N . ASP B 1 106 ? 39.417 -24.648 12.615 1.00 49.29 106 ASP B N 1
ATOM 3675 C CA . ASP B 1 106 ? 40.337 -25.531 13.379 1.00 49.97 106 ASP B CA 1
ATOM 3676 C C . ASP B 1 106 ? 39.773 -25.774 14.791 1.00 47.87 106 ASP B C 1
ATOM 3677 O O . ASP B 1 106 ? 40.435 -26.489 15.544 1.00 47.71 106 ASP B O 1
ATOM 3682 N N . GLY B 1 107 ? 38.603 -25.209 15.133 1.00 45.55 107 GLY B N 1
ATOM 3683 C CA . GLY B 1 107 ? 37.923 -25.460 16.416 1.00 43.38 107 GLY B CA 1
ATOM 3684 C C . GLY B 1 107 ? 38.287 -24.439 17.479 1.00 40.83 107 GLY B C 1
ATOM 3685 O O . GLY B 1 107 ? 37.671 -24.471 18.553 1.00 43.07 107 GLY B O 1
ATOM 3686 N N . HIS B 1 108 ? 39.177 -23.494 17.195 1.00 39.20 108 HIS B N 1
ATOM 3687 C CA . HIS B 1 108 ? 39.393 -22.323 18.080 1.00 35.95 108 HIS B CA 1
ATOM 3688 C C . HIS B 1 108 ? 38.174 -21.405 17.987 1.00 34.22 108 HIS B C 1
ATOM 3689 O O . HIS B 1 108 ? 37.491 -21.417 16.965 1.00 34.98 108 HIS B O 1
ATOM 3696 N N . TYR B 1 109 ? 37.955 -20.599 19.010 1.00 32.55 109 TYR B N 1
ATOM 3697 C CA . TYR B 1 109 ? 36.908 -19.566 19.035 1.00 31.25 109 TYR B CA 1
ATOM 3698 C C . TYR B 1 109 ? 37.541 -18.182 19.067 1.00 30.28 109 TYR B C 1
ATOM 3699 O O . TYR B 1 109 ? 38.618 -17.978 19.684 1.00 29.19 109 TYR B O 1
ATOM 3708 N N . VAL B 1 110 ? 36.860 -17.250 18.431 1.00 29.03 110 VAL B N 1
ATOM 3709 C CA . VAL B 1 110 ? 37.044 -15.798 18.644 1.00 28.87 110 VAL B CA 1
ATOM 3710 C C . VAL B 1 110 ? 35.846 -15.300 19.456 1.00 26.81 110 VAL B C 1
ATOM 3711 O O . VAL B 1 110 ? 34.722 -15.689 19.138 1.00 26.70 110 VAL B O 1
ATOM 3715 N N . ILE B 1 111 ? 36.095 -14.533 20.503 1.00 26.79 111 ILE B N 1
ATOM 3716 C CA . ILE B 1 111 ? 35.072 -14.180 21.533 1.00 26.65 111 ILE B CA 1
ATOM 3717 C C . ILE B 1 111 ? 34.796 -12.677 21.488 1.00 25.55 111 ILE B C 1
ATOM 3718 O O . ILE B 1 111 ? 35.646 -11.893 21.953 1.00 26.16 111 ILE B O 1
ATOM 3723 N N . GLU B 1 112 ? 33.629 -12.305 20.938 1.00 26.12 112 GLU B N 1
ATOM 3724 C CA . GLU B 1 112 ? 33.249 -10.913 20.553 1.00 25.07 112 GLU B CA 1
ATOM 3725 C C . GLU B 1 112 ? 32.362 -10.277 21.629 1.00 25.74 112 GLU B C 1
ATOM 3726 O O . GLU B 1 112 ? 31.379 -10.934 22.076 1.00 24.19 112 GLU B O 1
ATOM 3732 N N . SER B 1 113 ? 32.659 -9.047 22.021 1.00 25.25 113 SER B N 1
ATOM 3733 C CA . SER B 1 113 ? 31.814 -8.261 22.943 1.00 25.47 113 SER B CA 1
ATOM 3734 C C . SER B 1 113 ? 30.526 -7.853 22.230 1.00 26.08 113 SER B C 1
ATOM 3735 O O . SER B 1 113 ? 30.602 -7.188 21.198 1.00 25.07 113 SER B O 1
ATOM 3738 N N . LYS B 1 114 ? 29.377 -8.106 22.846 1.00 24.63 114 LYS B N 1
ATOM 3739 C CA . LYS B 1 114 ? 28.116 -7.516 22.372 1.00 26.29 114 LYS B CA 1
ATOM 3740 C C . LYS B 1 114 ? 28.271 -5.996 22.290 1.00 26.92 114 LYS B C 1
ATOM 3741 O O . LYS B 1 114 ? 27.797 -5.417 21.313 1.00 29.10 114 LYS B O 1
ATOM 3747 N N . HIS B 1 115 ? 28.853 -5.382 23.318 1.00 26.45 115 HIS B N 1
ATOM 3748 C CA . HIS B 1 115 ? 28.924 -3.905 23.485 1.00 26.72 115 HIS B CA 1
ATOM 3749 C C . HIS B 1 115 ? 29.852 -3.310 22.423 1.00 26.33 115 HIS B C 1
ATOM 3750 O O . HIS B 1 115 ? 29.417 -2.423 21.716 1.00 27.23 115 HIS B O 1
ATOM 3757 N N . SER B 1 116 ? 31.092 -3.770 22.350 1.00 25.35 116 SER B N 1
ATOM 3758 C CA . SER B 1 116 ? 32.169 -3.106 21.570 1.00 26.67 116 SER B CA 1
ATOM 3759 C C . SER B 1 116 ? 32.289 -3.645 20.135 1.00 27.03 116 SER B C 1
ATOM 3760 O O . SER B 1 116 ? 32.841 -2.940 19.308 1.00 27.90 116 SER B O 1
ATOM 3763 N N . GLY B 1 117 ? 31.944 -4.901 19.878 1.00 26.97 117 GLY B N 1
ATOM 3764 C CA . GLY B 1 117 ? 32.223 -5.537 18.579 1.00 28.98 117 GLY B CA 1
ATOM 3765 C C . GLY B 1 117 ? 33.681 -5.971 18.451 1.00 29.21 117 GLY B C 1
ATOM 3766 O O . GLY B 1 117 ? 34.050 -6.490 17.390 1.00 31.03 117 GLY B O 1
ATOM 3767 N N . LYS B 1 118 ? 34.477 -5.781 19.501 1.00 29.11 118 LYS B N 1
ATOM 3768 C CA . LYS B 1 118 ? 35.889 -6.202 19.546 1.00 30.22 118 LYS B CA 1
ATOM 3769 C C . LYS B 1 118 ? 35.957 -7.547 20.245 1.00 29.11 118 LYS B C 1
ATOM 3770 O O . LYS B 1 118 ? 34.919 -8.004 20.756 1.00 27.25 118 LYS B O 1
ATOM 3776 N N . VAL B 1 119 ? 37.105 -8.198 20.176 1.00 27.89 119 VAL B N 1
ATOM 3777 C CA . VAL B 1 119 ? 37.256 -9.602 20.629 1.00 27.21 119 VAL B CA 1
ATOM 3778 C C . VAL B 1 119 ? 38.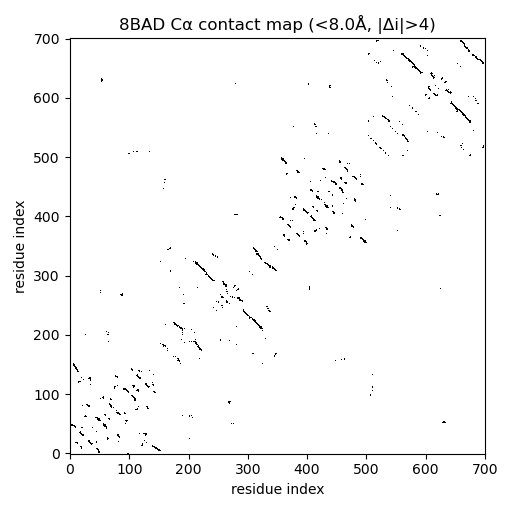333 -9.685 21.700 1.00 26.33 119 VAL B C 1
ATOM 3779 O O . VAL B 1 119 ? 39.218 -8.824 21.731 1.00 27.76 119 VAL B O 1
ATOM 3783 N N . LEU B 1 120 ? 38.219 -10.680 22.566 1.00 25.69 120 LEU B N 1
ATOM 3784 C CA . LEU B 1 120 ? 39.220 -10.989 23.602 1.00 26.36 120 LEU B CA 1
ATOM 3785 C C . LEU B 1 120 ? 40.578 -11.225 22.929 1.00 28.13 120 LEU B C 1
ATOM 3786 O O . LEU B 1 120 ? 40.628 -11.821 21.826 1.00 27.15 120 LEU B O 1
ATOM 3791 N N . ASP B 1 121 ? 41.627 -10.749 23.582 1.00 27.84 121 ASP B N 1
ATOM 3792 C CA . ASP B 1 121 ? 42.967 -10.643 22.979 1.00 27.93 121 ASP B CA 1
ATOM 3793 C C . ASP B 1 121 ? 44.002 -10.611 24.113 1.00 28.14 121 ASP B C 1
ATOM 3794 O O . ASP B 1 121 ? 43.672 -10.134 25.209 1.00 28.36 121 ASP B O 1
ATOM 3799 N N . ILE B 1 122 ? 45.231 -11.035 23.831 1.00 29.16 122 ILE B N 1
ATOM 3800 C CA . ILE B 1 122 ? 46.390 -10.880 24.739 1.00 29.22 122 ILE B CA 1
ATOM 3801 C C . ILE B 1 122 ? 47.204 -9.677 24.295 1.00 30.34 122 ILE B C 1
ATOM 3802 O O . ILE B 1 122 ? 47.713 -9.675 23.146 1.00 30.73 122 ILE B O 1
ATOM 3807 N N . GLU B 1 123 ? 47.338 -8.702 25.184 1.00 31.21 123 GLU B N 1
ATOM 3808 C CA . GLU B 1 123 ? 48.127 -7.471 24.956 1.00 34.23 123 GLU B CA 1
ATOM 3809 C C . GLU B 1 123 ? 49.516 -7.859 24.414 1.00 35.03 123 GLU B C 1
ATOM 3810 O O . GLU B 1 123 ? 50.160 -8.703 25.018 1.00 33.74 123 GLU B O 1
ATOM 3816 N N . GLY B 1 124 ? 49.920 -7.269 23.283 1.00 37.27 124 GLY B N 1
ATOM 3817 C CA . GLY B 1 124 ? 51.268 -7.401 22.691 1.00 37.85 124 GLY B CA 1
ATOM 3818 C C . GLY B 1 124 ? 51.570 -8.804 22.168 1.00 39.42 124 GLY B C 1
ATOM 3819 O O . GLY B 1 124 ? 52.775 -9.126 21.998 1.00 39.34 124 GLY B O 1
ATOM 3820 N N . ASN B 1 125 ? 50.556 -9.637 21.925 1.00 39.80 125 ASN B N 1
ATOM 3821 C CA . ASN B 1 125 ? 50.763 -11.058 21.528 1.00 41.91 125 ASN B CA 1
ATOM 3822 C C . ASN B 1 125 ? 51.663 -11.768 22.553 1.00 40.88 125 ASN B C 1
ATOM 3823 O O . ASN B 1 125 ? 52.402 -12.680 22.169 1.00 43.40 125 ASN B O 1
ATOM 3828 N N . GLN B 1 126 ? 51.598 -11.376 23.812 1.00 38.89 126 GLN B N 1
ATOM 3829 C CA . GLN B 1 126 ? 52.552 -11.849 24.847 1.00 39.81 126 GLN B CA 1
ATOM 3830 C C . GLN B 1 126 ? 52.252 -13.298 25.204 1.00 38.33 126 GLN B C 1
ATOM 3831 O O . GLN B 1 126 ? 51.054 -13.702 25.171 1.00 36.01 126 GLN B O 1
ATOM 3837 N N . THR B 1 127 ? 53.300 -14.027 25.571 1.00 39.26 127 THR B N 1
ATOM 3838 C CA . THR B 1 127 ? 53.298 -15.491 25.800 1.00 39.26 127 THR B CA 1
ATOM 3839 C C . THR B 1 127 ? 53.462 -15.813 27.298 1.00 39.61 127 THR B C 1
ATOM 3840 O O . THR B 1 127 ? 53.305 -16.993 27.661 1.00 40.08 127 THR B O 1
ATOM 3844 N N . GLY B 1 128 ? 53.765 -14.822 28.134 1.00 38.77 128 GLY B N 1
ATOM 3845 C CA . GLY B 1 128 ? 54.172 -15.063 29.528 1.00 38.55 128 GLY B CA 1
ATOM 3846 C C . GLY B 1 128 ? 52.979 -15.040 30.473 1.00 37.53 128 GLY B C 1
ATOM 3847 O O . GLY B 1 128 ? 51.905 -14.487 30.124 1.00 34.55 128 GLY B O 1
ATOM 3848 N N . ASN B 1 129 ? 53.164 -15.602 31.653 1.00 38.00 129 ASN B N 1
ATOM 3849 C CA . ASN B 1 129 ? 52.187 -15.509 32.762 1.00 36.32 129 ASN B CA 1
ATOM 3850 C C . ASN B 1 129 ? 51.885 -14.046 33.061 1.00 34.90 129 ASN B C 1
ATOM 3851 O O . ASN B 1 129 ? 52.795 -13.230 32.993 1.00 34.73 129 ASN B O 1
ATOM 3856 N N . ASN B 1 130 ? 50.635 -13.747 33.387 1.00 33.88 130 ASN B N 1
ATOM 3857 C CA . ASN B 1 130 ? 50.192 -12.426 33.900 1.00 33.18 130 ASN B CA 1
ATOM 3858 C C . ASN B 1 130 ? 50.091 -11.400 32.759 1.00 32.35 130 ASN B C 1
ATOM 3859 O O . ASN B 1 130 ? 49.765 -10.259 33.050 1.00 32.10 130 ASN B O 1
ATOM 3864 N N . ALA B 1 131 ? 50.305 -11.793 31.502 1.00 32.76 131 ALA B N 1
ATOM 3865 C CA . ALA B 1 131 ? 50.036 -10.905 30.348 1.00 31.61 131 ALA B CA 1
ATOM 3866 C C . ALA B 1 131 ? 48.548 -10.517 30.383 1.00 29.77 131 ALA B C 1
ATOM 3867 O O . ALA B 1 131 ? 47.675 -11.376 30.684 1.00 29.20 131 ALA B O 1
ATOM 3869 N N . ASN B 1 132 ? 48.278 -9.254 30.116 1.00 28.26 132 ASN B N 1
ATOM 3870 C CA . ASN B 1 132 ? 46.946 -8.645 30.246 1.00 27.93 132 ASN B CA 1
ATOM 3871 C C . ASN B 1 132 ? 46.007 -9.166 29.157 1.00 27.14 132 ASN B C 1
ATOM 3872 O O . ASN B 1 132 ? 46.407 -9.245 27.986 1.00 27.43 132 ASN B O 1
ATOM 3877 N N . VAL B 1 133 ? 44.775 -9.464 29.525 1.00 26.63 133 VAL B N 1
ATOM 3878 C CA . VAL B 1 133 ? 43.700 -9.722 28.543 1.00 27.27 133 VAL B CA 1
ATOM 3879 C C . VAL B 1 133 ? 42.963 -8.409 28.267 1.00 27.96 133 VAL B C 1
ATOM 3880 O O . VAL B 1 133 ? 42.532 -7.768 29.197 1.00 27.35 133 VAL B O 1
ATOM 3884 N N . GLN B 1 134 ? 42.787 -8.090 26.989 1.00 29.05 134 GLN B N 1
ATOM 3885 C CA . GLN B 1 134 ? 42.186 -6.834 26.497 1.00 27.64 134 GLN B CA 1
ATOM 3886 C C . GLN B 1 134 ? 41.184 -7.211 25.411 1.00 27.36 134 GLN B C 1
ATOM 3887 O O . GLN B 1 134 ? 41.044 -8.421 25.131 1.00 28.04 134 GLN B O 1
ATOM 3893 N N . GLN B 1 135 ? 40.549 -6.218 24.800 1.00 28.37 135 GLN B N 1
ATOM 3894 C CA . GLN B 1 135 ? 39.796 -6.410 23.539 1.00 28.58 135 GLN B CA 1
ATOM 3895 C C . GLN B 1 135 ? 40.562 -5.722 22.419 1.00 29.83 135 GLN B C 1
ATOM 3896 O O . GLN B 1 135 ? 41.301 -4.755 22.705 1.00 30.01 135 GLN B O 1
ATOM 3902 N N . TYR B 1 136 ? 40.433 -6.250 21.218 1.00 29.20 136 TYR B N 1
ATOM 3903 C CA . TYR B 1 136 ? 41.001 -5.685 19.983 1.00 30.74 136 TYR B CA 1
ATOM 3904 C C . TYR B 1 136 ? 40.041 -5.960 18.824 1.00 30.96 136 TYR B C 1
ATOM 3905 O O . TYR B 1 136 ? 39.296 -6.955 18.857 1.00 32.45 136 TYR B O 1
ATOM 3914 N N . GLU B 1 137 ? 40.049 -5.086 17.833 1.00 33.11 137 GLU B N 1
ATOM 3915 C CA . GLU B 1 137 ? 39.283 -5.310 16.589 1.00 35.69 137 GLU B CA 1
ATOM 3916 C C . GLU B 1 137 ? 39.643 -6.712 16.070 1.00 33.93 137 GLU B C 1
ATOM 3917 O O . GLU B 1 137 ? 40.809 -7.156 16.226 1.00 32.82 137 GLU B O 1
ATOM 3923 N N . TYR B 1 138 ? 38.664 -7.369 15.480 1.00 32.93 138 TYR B N 1
ATOM 3924 C CA . TYR B 1 138 ? 38.790 -8.688 14.847 1.00 32.58 138 TYR B CA 1
ATOM 3925 C C . TYR B 1 138 ? 39.837 -8.633 13.715 1.00 32.84 138 TYR B C 1
ATOM 3926 O O . TYR B 1 138 ? 39.728 -7.763 12.854 1.00 33.03 138 TYR B O 1
ATOM 3935 N N . LEU B 1 139 ? 40.785 -9.573 13.710 1.00 33.27 139 LEU B N 1
ATOM 3936 C CA . LEU B 1 139 ? 41.795 -9.741 12.637 1.00 37.98 139 LEU B CA 1
ATOM 3937 C C . LEU B 1 139 ? 41.765 -11.188 12.140 1.00 39.53 139 LEU B C 1
ATOM 3938 O O . LEU B 1 139 ? 41.735 -12.084 12.963 1.00 39.74 139 LEU B O 1
ATOM 3943 N N . ALA B 1 140 ? 41.797 -11.368 10.827 1.00 43.32 140 ALA B N 1
ATOM 3944 C CA . ALA B 1 140 ? 41.798 -12.676 10.124 1.00 47.80 140 ALA B CA 1
ATOM 3945 C C . ALA B 1 140 ? 43.001 -13.524 10.585 1.00 49.96 140 ALA B C 1
ATOM 3946 O O . ALA B 1 140 ? 42.832 -14.768 10.803 1.00 49.72 140 ALA B O 1
ATOM 3948 N N . ASP B 1 141 ? 44.140 -12.877 10.802 1.00 50.96 141 ASP B N 1
ATOM 3949 C CA . ASP B 1 141 ? 45.385 -13.544 11.224 1.00 54.91 141 ASP B CA 1
ATOM 3950 C C . ASP B 1 141 ? 45.877 -12.895 12.512 1.00 52.74 141 ASP B C 1
ATOM 3951 O O . ASP B 1 141 ? 46.584 -11.864 12.425 1.00 54.23 141 ASP B O 1
ATOM 3956 N N . ALA B 1 142 ? 45.466 -13.434 13.659 1.00 47.65 142 ALA B N 1
ATOM 3957 C CA . ALA B 1 142 ? 45.855 -12.946 15.002 1.00 44.37 142 ALA B CA 1
ATOM 3958 C C . ALA B 1 142 ? 45.617 -14.056 16.011 1.00 42.11 142 ALA B C 1
ATOM 3959 O O . ALA B 1 142 ? 44.544 -14.124 16.596 1.00 38.76 142 ALA B O 1
ATOM 3961 N N . PRO B 1 143 ? 46.611 -14.960 16.196 1.00 42.68 143 PRO B N 1
ATOM 3962 C CA . PRO B 1 143 ? 46.477 -16.102 17.098 1.00 41.02 143 PRO B CA 1
ATOM 3963 C C . PRO B 1 143 ? 46.170 -15.681 18.544 1.00 37.88 143 PRO B C 1
ATOM 3964 O O . PRO B 1 143 ? 45.637 -16.485 19.293 1.00 35.77 143 PRO B O 1
ATOM 3968 N N . SER B 1 144 ? 46.477 -14.429 18.896 1.00 36.79 144 SER B N 1
ATOM 3969 C CA . SER B 1 144 ? 46.254 -13.892 20.253 1.00 35.15 144 SER B CA 1
ATOM 3970 C C . SER B 1 144 ? 44.758 -13.676 20.494 1.00 31.99 144 SER B C 1
ATOM 3971 O O . SER B 1 144 ? 44.385 -13.586 21.664 1.00 30.83 144 SER B O 1
ATOM 3974 N N . GLU B 1 145 ? 43.945 -13.620 19.441 1.00 32.25 145 GLU B N 1
ATOM 3975 C CA . GLU B 1 145 ? 42.448 -13.472 19.533 1.00 31.36 145 GLU B CA 1
ATOM 3976 C C . GLU B 1 145 ? 41.728 -14.830 19.529 1.00 31.40 145 GLU B C 1
ATOM 3977 O O . GLU B 1 145 ? 40.494 -14.827 19.512 1.00 29.83 145 GLU B O 1
ATOM 3983 N N . ARG B 1 146 ? 42.467 -15.948 19.470 1.00 32.80 146 ARG B N 1
ATOM 3984 C CA . ARG B 1 146 ? 41.886 -17.309 19.360 1.00 33.15 146 ARG B CA 1
ATOM 3985 C C . ARG B 1 146 ? 42.063 -18.050 20.684 1.00 32.61 146 ARG B C 1
ATOM 3986 O O . ARG B 1 146 ? 43.194 -18.019 21.259 1.00 31.91 146 ARG B O 1
ATOM 3994 N N . PHE B 1 147 ? 40.985 -18.695 21.132 1.00 31.13 147 PHE B N 1
ATOM 3995 C CA . PHE B 1 147 ? 40.911 -19.477 22.382 1.00 30.58 147 PHE B CA 1
ATOM 3996 C C . PHE B 1 147 ? 40.298 -20.829 22.079 1.00 32.78 147 PHE B C 1
ATOM 3997 O O . PHE B 1 147 ? 39.253 -20.861 21.406 1.00 33.09 147 PHE B O 1
ATOM 4005 N N . ALA B 1 148 ? 40.933 -21.889 22.575 1.00 33.04 148 ALA B N 1
ATOM 4006 C CA . ALA B 1 148 ? 40.376 -23.254 22.664 1.00 35.82 148 ALA B CA 1
ATOM 4007 C C . ALA B 1 148 ? 39.468 -23.320 23.902 1.00 35.45 148 ALA B C 1
ATOM 4008 O O . ALA B 1 148 ? 39.880 -22.854 24.968 1.00 34.24 148 ALA B O 1
ATOM 4010 N N . VAL B 1 149 ? 38.227 -23.753 23.728 1.00 35.21 149 VAL B N 1
ATOM 4011 C CA . VAL B 1 149 ? 37.271 -23.929 24.852 1.00 34.04 149 VAL B CA 1
ATOM 4012 C C . VAL B 1 149 ? 37.379 -25.384 25.287 1.00 36.05 149 VAL B C 1
ATOM 4013 O O . VAL B 1 149 ? 37.043 -26.244 24.497 1.00 37.92 149 VAL B O 1
ATOM 4017 N N . GLU B 1 150 ? 37.937 -25.629 26.471 1.00 35.62 150 GLU B N 1
ATOM 4018 C CA . GLU B 1 150 ? 38.190 -26.984 27.011 1.00 36.68 150 GLU B CA 1
ATOM 4019 C C . GLU B 1 150 ? 37.232 -27.272 28.178 1.00 36.51 150 GLU B C 1
ATOM 4020 O O . GLU B 1 150 ? 37.142 -26.458 29.092 1.00 33.36 150 GLU B O 1
ATOM 4026 N N . GLU B 1 151 ? 36.588 -28.430 28.163 1.00 39.01 151 GLU B N 1
ATOM 4027 C CA . GLU B 1 151 ? 35.794 -28.947 29.310 1.00 40.01 151 GLU B CA 1
ATOM 4028 C C . GLU B 1 151 ? 36.732 -29.268 30.464 1.00 40.64 151 GLU B C 1
ATOM 4029 O O . GLU B 1 151 ? 37.734 -29.866 30.225 1.00 42.30 151 GLU B O 1
ATOM 4035 N N . ALA B 1 152 ? 36.387 -28.867 31.680 1.00 40.88 152 ALA B N 1
ATOM 4036 C CA . ALA B 1 152 ? 37.214 -29.063 32.888 1.00 41.41 152 ALA B CA 1
ATOM 4037 C C . ALA B 1 152 ? 36.354 -29.676 33.995 1.00 43.18 152 ALA B C 1
ATOM 4038 O O . ALA B 1 152 ? 36.574 -29.356 35.170 1.00 44.93 152 ALA B O 1
ATOM 4040 N N . GLY B 1 153 ? 35.341 -30.446 33.622 1.00 43.45 153 GLY B N 1
ATOM 4041 C CA . GLY B 1 153 ? 34.496 -31.206 34.562 1.00 45.71 153 GLY B CA 1
ATOM 4042 C C . GLY B 1 153 ? 33.211 -30.466 34.854 1.00 44.37 153 GLY B C 1
ATOM 4043 O O . GLY B 1 153 ? 33.183 -29.308 34.652 1.00 43.78 153 GLY B O 1
ATOM 4044 N N . SER B 1 154 ? 32.159 -31.143 35.263 1.00 46.64 154 SER B N 1
ATOM 4045 C CA . SER B 1 154 ? 30.828 -30.517 35.422 1.00 46.52 154 SER B CA 1
ATOM 4046 C C . SER B 1 154 ? 30.375 -30.555 36.882 1.00 46.19 154 SER B C 1
ATOM 4047 O O . SER B 1 154 ? 30.983 -31.235 37.684 1.00 47.59 154 SER B O 1
ATOM 4050 N N A VAL B 1 155 ? 29.289 -29.842 37.170 0.50 44.22 155 VAL B N 1
ATOM 4051 N N B VAL B 1 155 ? 29.356 -29.768 37.205 0.50 44.62 155 VAL B N 1
ATOM 4052 C CA A VAL B 1 155 ? 28.649 -29.692 38.503 0.50 43.69 155 VAL B CA 1
ATOM 4053 C CA B VAL B 1 155 ? 28.663 -29.818 38.515 0.50 44.84 155 VAL B CA 1
ATOM 4054 C C A VAL B 1 155 ? 27.237 -30.285 38.374 0.50 46.40 155 VAL B C 1
ATOM 4055 C C B VAL B 1 155 ? 27.304 -30.488 38.301 0.50 47.06 155 VAL B C 1
ATOM 4056 O O A VAL B 1 155 ? 26.636 -30.062 37.323 0.50 46.08 155 VAL B O 1
ATOM 4057 O O B VAL B 1 155 ? 26.818 -30.534 37.161 0.50 46.73 155 VAL B O 1
ATOM 4064 N N . SER B 1 156 ? 26.771 -31.079 39.348 1.00 43.14 156 SER B N 1
ATOM 4065 C CA . SER B 1 156 ? 25.408 -31.659 39.375 1.00 44.13 156 SER B CA 1
ATOM 4066 C C . SER B 1 156 ? 24.385 -30.540 39.432 1.00 41.35 156 SER B C 1
ATOM 4067 O O . SER B 1 156 ? 24.625 -29.594 40.167 1.00 41.31 156 SER B O 1
ATOM 4070 N N . LEU B 1 157 ? 23.295 -30.668 38.691 1.00 40.42 157 LEU B N 1
ATOM 4071 C CA . LEU B 1 157 ? 22.256 -29.624 38.565 1.00 38.94 157 LEU B CA 1
ATOM 4072 C C . LEU B 1 157 ? 21.009 -30.063 39.324 1.00 40.00 157 LEU B C 1
ATOM 4073 O O . LEU B 1 157 ? 20.748 -31.254 39.466 1.00 40.97 157 LEU B O 1
ATOM 4078 N N . PRO B 1 158 ? 20.231 -29.114 39.869 1.00 39.59 158 PRO B N 1
ATOM 4079 C CA . PRO B 1 158 ? 18.972 -29.449 40.513 1.00 40.86 158 PRO B CA 1
ATOM 4080 C C . PRO B 1 158 ? 17.980 -29.968 39.467 1.00 41.88 158 PRO B C 1
ATOM 4081 O O . PRO B 1 158 ? 18.129 -29.675 38.282 1.00 40.67 158 PRO B O 1
ATOM 4085 N N . SER B 1 159 ? 16.989 -30.710 39.919 1.00 43.10 159 SER B N 1
ATOM 4086 C CA . SER B 1 159 ? 15.982 -31.329 39.038 1.00 43.85 159 SER B CA 1
ATOM 4087 C C . SER B 1 159 ? 14.660 -31.433 39.765 1.00 43.72 159 SER B C 1
ATOM 4088 O O . SER B 1 159 ? 14.678 -31.528 40.994 1.00 44.46 159 SER B O 1
ATOM 4091 N N . ILE B 1 160 ? 13.562 -31.439 39.022 1.00 42.31 160 ILE B N 1
ATOM 4092 C CA . ILE B 1 160 ? 12.222 -31.736 39.575 1.00 42.95 160 ILE B CA 1
ATOM 4093 C C . ILE B 1 160 ? 11.394 -32.385 38.465 1.00 44.08 160 ILE B C 1
ATOM 4094 O O . ILE B 1 160 ? 11.732 -32.209 37.291 1.00 43.06 160 ILE B O 1
ATOM 4099 N N . ASN B 1 161 ? 10.419 -33.185 38.844 1.00 46.45 161 ASN B N 1
ATOM 4100 C CA . ASN B 1 161 ? 9.517 -33.874 37.894 1.00 49.25 161 ASN B CA 1
ATOM 4101 C C . ASN B 1 161 ? 8.337 -32.949 37.610 1.00 45.42 161 ASN B C 1
ATOM 4102 O O . ASN B 1 161 ? 7.826 -32.329 38.537 1.00 47.32 161 ASN B O 1
ATOM 4107 N N . THR B 1 162 ? 7.981 -32.829 36.344 1.00 42.53 162 THR B N 1
ATOM 4108 C CA . THR B 1 162 ? 6.844 -32.038 35.850 1.00 39.31 162 THR B CA 1
ATOM 4109 C C . THR B 1 162 ? 5.716 -32.984 35.461 1.00 38.20 162 THR B C 1
ATOM 4110 O O . THR B 1 162 ? 5.975 -34.147 35.193 1.00 36.87 162 THR B O 1
ATOM 4114 N N . GLN B 1 163 ? 4.511 -32.476 35.336 1.00 37.23 163 GLN B N 1
ATOM 4115 C CA . GLN B 1 163 ? 3.385 -33.305 34.864 1.00 38.38 163 GLN B CA 1
ATOM 4116 C C . GLN B 1 163 ? 2.337 -32.397 34.250 1.00 36.11 163 GLN B C 1
ATOM 4117 O O . GLN B 1 163 ? 2.419 -31.181 34.396 1.00 33.82 163 GLN B O 1
ATOM 4123 N N . PRO B 1 164 ? 1.398 -32.949 33.455 1.00 35.30 164 PRO B N 1
ATOM 4124 C CA . PRO B 1 164 ? 0.345 -32.143 32.858 1.00 35.71 164 PRO B CA 1
ATOM 4125 C C . PRO B 1 164 ? -0.485 -31.404 33.922 1.00 36.32 164 PRO B C 1
ATOM 4126 O O . PRO B 1 164 ? -0.642 -31.898 35.017 1.00 37.12 164 PRO B O 1
ATOM 4130 N N . LEU B 1 165 ? -0.964 -30.222 33.590 1.00 36.19 165 LEU B N 1
ATOM 4131 C CA . LEU B 1 165 ? -1.919 -29.474 34.435 1.00 36.74 165 LEU B CA 1
ATOM 4132 C C . LEU B 1 165 ? -3.191 -30.318 34.569 1.00 37.00 165 LEU B C 1
ATOM 4133 O O . LEU B 1 165 ? -3.581 -30.930 33.591 1.00 34.68 165 LEU B O 1
ATOM 4138 N N . SER B 1 166 ? -3.784 -30.366 35.758 1.00 39.71 166 SER B N 1
ATOM 4139 C CA . SER B 1 166 ? -5.128 -30.939 35.988 1.00 41.08 166 SER B CA 1
ATOM 4140 C C . SER B 1 166 ? -6.102 -30.301 35.001 1.00 38.87 166 SER B C 1
ATOM 4141 O O . SER B 1 166 ? -5.992 -29.125 34.679 1.00 36.65 166 SER B O 1
ATOM 4144 N N . PRO B 1 167 ? -7.120 -31.036 34.532 1.00 40.12 167 PRO B N 1
ATOM 4145 C CA . PRO B 1 167 ? -8.235 -30.406 33.824 1.00 40.29 167 PRO B CA 1
ATOM 4146 C C . PRO B 1 167 ? -9.088 -29.582 34.793 1.00 38.44 167 PRO B C 1
ATOM 4147 O O . PRO B 1 167 ? -9.018 -29.817 35.968 1.00 38.54 167 PRO B O 1
ATOM 4151 N N . VAL B 1 168 ? -9.822 -28.602 34.275 1.00 38.95 168 VAL B N 1
ATOM 4152 C CA . VAL B 1 168 ? -10.822 -27.833 35.064 1.00 38.90 168 VAL B CA 1
ATOM 4153 C C . VAL B 1 168 ? -11.844 -28.852 35.514 1.00 38.79 168 VAL B C 1
ATOM 4154 O O . VAL B 1 168 ? -12.326 -29.612 34.691 1.00 38.40 168 VAL B O 1
ATOM 4158 N N . PRO B 1 169 ? -12.164 -28.950 36.821 1.00 39.71 169 PRO B N 1
ATOM 4159 C CA . PRO B 1 169 ? -13.221 -29.852 37.278 1.00 40.65 169 PRO B CA 1
ATOM 4160 C C . PRO B 1 169 ? -14.543 -29.595 36.535 1.00 41.42 169 PRO B C 1
ATOM 4161 O O . PRO B 1 169 ? -14.807 -28.453 36.183 1.00 41.66 169 PRO B O 1
ATOM 4165 N N . GLN B 1 170 ? -15.291 -30.657 36.234 1.00 42.30 170 GLN B N 1
ATOM 4166 C CA . GLN B 1 170 ? -16.601 -30.577 35.534 1.00 43.92 170 GLN B CA 1
ATOM 4167 C C . GLN B 1 170 ? -17.677 -31.224 36.399 1.00 43.33 170 GLN B C 1
ATOM 4168 O O . GLN B 1 170 ? -17.352 -32.125 37.199 1.00 41.76 170 GLN B O 1
ATOM 4174 N N . TYR B 1 171 ? -18.921 -30.792 36.208 1.00 43.95 171 TYR B N 1
ATOM 4175 C CA . TYR B 1 171 ? -20.099 -31.389 36.846 1.00 44.97 171 TYR B CA 1
ATOM 4176 C C . TYR B 1 171 ? -20.383 -32.729 36.177 1.00 44.65 171 TYR B C 1
ATOM 4177 O O . TYR B 1 171 ? -20.297 -32.803 34.944 1.00 44.57 171 TYR B O 1
ATOM 4186 N N . GLU B 1 172 ? -20.659 -33.743 36.980 1.00 44.91 172 GLU B N 1
ATOM 4187 C CA . GLU B 1 172 ? -21.229 -35.047 36.550 1.00 47.03 172 GLU B CA 1
ATOM 4188 C C . GLU B 1 172 ? -22.755 -35.049 36.792 1.00 47.32 172 GLU B C 1
ATOM 4189 O O . GLU B 1 172 ? -23.466 -35.764 36.086 1.00 46.72 172 GLU B O 1
ATOM 4195 N N . THR B 1 173 ? -23.218 -34.322 37.811 1.00 46.96 173 THR B N 1
ATOM 4196 C CA . THR B 1 173 ? -24.641 -34.035 38.085 1.00 48.98 173 THR B CA 1
ATOM 4197 C C . THR B 1 173 ? -24.817 -32.552 38.465 1.00 49.58 173 THR B C 1
ATOM 4198 O O . THR B 1 173 ? -23.843 -31.903 38.905 1.00 46.72 173 THR B O 1
ATOM 4202 N N . ILE B 1 174 ? -26.053 -32.067 38.391 1.00 52.68 174 ILE B N 1
ATOM 4203 C CA . ILE B 1 174 ? -26.445 -30.697 38.833 1.00 54.66 174 ILE B CA 1
ATOM 4204 C C . ILE B 1 174 ? -26.157 -30.504 40.342 1.00 56.01 174 ILE B C 1
ATOM 4205 O O . ILE B 1 174 ? -26.070 -29.344 40.753 1.00 56.03 174 ILE B O 1
ATOM 4210 N N . ASN B 1 175 ? -26.001 -31.587 41.119 1.00 58.01 175 ASN B N 1
ATOM 4211 C CA . ASN B 1 175 ? -25.866 -31.551 42.604 1.00 61.28 175 ASN B CA 1
ATOM 4212 C C . ASN B 1 175 ? -24.408 -31.480 43.062 1.00 61.59 175 ASN B C 1
ATOM 4213 O O . ASN B 1 175 ? -24.215 -31.295 44.266 1.00 63.46 175 ASN B O 1
ATOM 4218 N N . ASP B 1 176 ? -23.434 -31.747 42.185 1.00 60.53 176 ASP B N 1
ATOM 4219 C CA . ASP B 1 176 ? -22.034 -32.028 42.602 1.00 60.53 176 ASP B CA 1
ATOM 4220 C C . ASP B 1 176 ? -21.497 -30.832 43.392 1.00 60.15 176 ASP B C 1
ATOM 4221 O O . ASP B 1 176 ? -21.808 -29.686 42.998 1.00 61.21 176 ASP B O 1
ATOM 4226 N N . GLN B 1 177 ? -20.667 -31.090 44.403 1.00 59.00 177 GLN B N 1
ATOM 4227 C CA . GLN B 1 177 ? -19.796 -30.062 45.029 1.00 59.23 177 GLN B CA 1
ATOM 4228 C C . GLN B 1 177 ? -18.388 -30.208 44.479 1.00 53.93 177 GLN B C 1
ATOM 4229 O O . GLN B 1 177 ? -17.658 -31.075 44.958 1.00 53.13 177 GLN B O 1
ATOM 4235 N N . LEU B 1 178 ? -18.039 -29.386 43.499 1.00 51.76 178 LEU B N 1
ATOM 4236 C CA . LEU B 1 178 ? -16.731 -29.445 42.804 1.00 49.65 178 LEU B CA 1
ATOM 4237 C C . LEU B 1 178 ? -15.640 -28.997 43.782 1.00 49.50 178 LEU B C 1
ATOM 4238 O O . LEU B 1 178 ? -15.909 -28.207 44.680 1.00 49.75 178 LEU B O 1
ATOM 4243 N N . PRO B 1 179 ? -14.402 -29.531 43.705 1.00 48.74 179 PRO B N 1
ATOM 4244 C CA . PRO B 1 179 ? -13.367 -29.209 44.688 1.00 49.30 179 PRO B CA 1
ATOM 4245 C C . PRO B 1 179 ? -12.957 -27.725 44.688 1.00 49.27 179 PRO B C 1
ATOM 4246 O O . PRO B 1 179 ? -13.043 -27.068 43.636 1.00 46.40 179 PRO B O 1
ATOM 4250 N N . GLU B 1 180 ? -12.521 -27.236 45.852 1.00 51.58 180 GLU B N 1
ATOM 4251 C CA . GLU B 1 180 ? -12.000 -25.859 46.056 1.00 53.73 180 GLU B CA 1
ATOM 4252 C C . GLU B 1 180 ? -10.808 -25.636 45.131 1.00 49.51 180 GLU B C 1
ATOM 4253 O O . GLU B 1 180 ? -10.660 -24.522 44.616 1.00 47.57 180 GLU B O 1
ATOM 4259 N N . GLU B 1 181 ? -9.974 -26.662 45.001 1.00 48.34 181 GLU B N 1
ATOM 4260 C CA . GLU B 1 181 ? -8.697 -26.642 44.260 1.00 47.24 181 GLU B CA 1
ATOM 4261 C C . GLU B 1 181 ? -8.462 -28.006 43.645 1.00 45.52 181 GLU B C 1
ATOM 4262 O O . GLU B 1 181 ? -8.828 -28.991 44.263 1.00 46.56 181 GLU B O 1
ATOM 4268 N N . THR B 1 182 ? -7.829 -28.037 42.477 1.00 43.31 182 THR B N 1
ATOM 4269 C CA . THR B 1 182 ? -7.234 -29.257 41.897 1.00 42.26 182 THR B CA 1
ATOM 4270 C C . THR B 1 182 ? -5.890 -29.494 42.585 1.00 42.00 182 THR B C 1
ATOM 4271 O O . THR B 1 182 ? -5.425 -28.573 43.298 1.00 41.00 182 THR B O 1
ATOM 4275 N N . GLU B 1 183 ? -5.303 -30.671 42.385 1.00 43.42 183 GLU B N 1
ATOM 4276 C CA . GLU B 1 183 ? -3.919 -31.003 42.795 1.00 45.22 183 GLU B CA 1
ATOM 4277 C C . GLU B 1 183 ? -2.990 -29.915 42.233 1.00 42.71 183 GLU B C 1
ATOM 4278 O O . GLU B 1 183 ? -3.193 -29.486 41.078 1.00 42.34 183 GLU B O 1
ATOM 4284 N N . ARG B 1 184 ? -2.049 -29.458 43.042 1.00 42.31 184 ARG B N 1
ATOM 4285 C CA . ARG B 1 184 ? -0.979 -28.502 42.636 1.00 41.20 184 ARG B CA 1
ATOM 4286 C C . ARG B 1 184 ? 0.157 -29.280 41.979 1.00 41.15 184 ARG B C 1
ATOM 4287 O O . ARG B 1 184 ? 0.742 -30.120 42.658 1.00 42.44 184 ARG B O 1
ATOM 4295 N N . VAL B 1 185 ? 0.459 -29.004 40.717 1.00 39.29 185 VAL B N 1
ATOM 4296 C CA . VAL B 1 185 ? 1.468 -29.779 39.943 1.00 39.27 185 VAL B CA 1
ATOM 4297 C C . VAL B 1 185 ? 2.513 -28.815 39.381 1.00 36.68 185 VAL B C 1
ATOM 4298 O O . VAL B 1 185 ? 2.169 -27.664 39.083 1.00 35.57 185 VAL B O 1
ATOM 4302 N N . VAL B 1 186 ? 3.746 -29.275 39.285 1.00 35.97 186 VAL B N 1
ATOM 4303 C CA . VAL B 1 186 ? 4.832 -28.566 38.575 1.00 34.11 186 VAL B CA 1
ATOM 4304 C C . VAL B 1 186 ? 4.648 -28.798 37.076 1.00 32.39 186 VAL B C 1
ATOM 4305 O O . VAL B 1 186 ? 4.751 -29.951 36.630 1.00 32.82 186 VAL B O 1
ATOM 4309 N N . THR B 1 187 ? 4.357 -27.747 36.327 1.00 31.48 187 THR B N 1
ATOM 4310 C CA . THR B 1 187 ? 4.160 -27.806 34.866 1.00 30.94 187 THR B CA 1
ATOM 4311 C C . THR B 1 187 ? 5.433 -27.352 34.129 1.00 31.49 187 THR B C 1
ATOM 4312 O O . THR B 1 187 ? 5.491 -27.561 32.912 1.00 32.62 187 THR B O 1
ATOM 4316 N N . ALA B 1 188 ? 6.394 -26.730 34.810 1.00 29.62 188 ALA B N 1
ATOM 4317 C CA . ALA B 1 188 ? 7.646 -26.256 34.170 1.00 29.91 188 ALA B CA 1
ATOM 4318 C C . ALA B 1 188 ? 8.681 -25.899 35.240 1.00 30.43 188 ALA B C 1
ATOM 4319 O O . ALA B 1 188 ? 8.296 -25.547 36.383 1.00 30.40 188 ALA B O 1
ATOM 4321 N N . PHE B 1 189 ? 9.954 -25.985 34.895 1.00 29.97 189 PHE B N 1
ATOM 4322 C CA . PHE B 1 189 ? 11.053 -25.422 35.705 1.00 30.31 189 PHE B CA 1
ATOM 4323 C C . PHE B 1 189 ? 12.179 -24.997 34.760 1.00 29.98 189 PHE B C 1
ATOM 4324 O O . PHE B 1 189 ? 12.188 -25.407 33.588 1.00 28.26 189 PHE B O 1
ATOM 4332 N N . THR B 1 190 ? 13.087 -24.185 35.266 1.00 28.37 190 THR B N 1
ATOM 4333 C CA . THR B 1 190 ? 14.303 -23.774 34.532 1.00 29.12 190 THR B CA 1
ATOM 4334 C C . THR B 1 190 ? 15.458 -23.720 35.514 1.00 28.04 190 THR B C 1
ATOM 4335 O O . THR B 1 190 ? 15.221 -23.344 36.678 1.00 29.76 190 THR B O 1
ATOM 4339 N N . ILE B 1 191 ? 16.652 -24.058 35.050 1.00 28.23 191 ILE B N 1
ATOM 4340 C CA . ILE B 1 191 ? 17.911 -24.061 35.858 1.00 28.54 191 ILE B CA 1
ATOM 4341 C C . ILE B 1 191 ? 18.665 -22.778 35.570 1.00 27.32 191 ILE B C 1
ATOM 4342 O O . ILE B 1 191 ? 19.018 -22.547 34.409 1.00 25.08 191 ILE B O 1
ATOM 4347 N N . VAL B 1 192 ? 18.877 -21.971 36.595 1.00 27.61 192 VAL B N 1
ATOM 4348 C CA . VAL B 1 192 ? 19.506 -20.639 36.462 1.00 27.53 192 VAL B CA 1
ATOM 4349 C C . VAL B 1 192 ? 20.799 -20.650 37.260 1.00 29.08 192 VAL B C 1
ATOM 4350 O O . VAL B 1 192 ? 20.883 -21.284 38.314 1.00 30.19 192 VAL B O 1
ATOM 4354 N N . PRO B 1 193 ? 21.851 -19.970 36.761 1.00 28.08 193 PRO B N 1
ATOM 4355 C CA . PRO B 1 193 ? 23.074 -19.800 37.530 1.00 27.99 193 PRO B CA 1
ATOM 4356 C C . PRO B 1 193 ? 22.882 -18.879 38.746 1.00 27.24 193 PRO B C 1
ATOM 4357 O O . PRO B 1 193 ? 21.938 -18.092 38.784 1.00 27.57 193 PRO B O 1
ATOM 4361 N N . ALA B 1 194 ? 23.821 -18.948 39.686 1.00 27.03 194 ALA B N 1
ATOM 4362 C CA . ALA B 1 194 ? 23.878 -18.083 40.876 1.00 28.26 194 ALA B CA 1
ATOM 4363 C C . ALA B 1 194 ? 23.756 -16.602 40.482 1.00 27.13 194 ALA B C 1
ATOM 4364 O O . ALA B 1 194 ? 23.208 -15.822 41.278 1.00 28.41 194 ALA B O 1
ATOM 4366 N N . ILE B 1 195 ? 24.262 -16.198 39.315 1.00 26.46 195 ILE B N 1
ATOM 4367 C CA . ILE B 1 195 ? 24.244 -14.756 38.920 1.00 26.52 195 ILE B CA 1
ATOM 4368 C C . ILE B 1 195 ? 22.779 -14.270 38.810 1.00 27.30 195 ILE B C 1
ATOM 4369 O O . ILE B 1 195 ? 22.553 -13.059 38.883 1.00 28.44 195 ILE B O 1
ATOM 4374 N N . SER B 1 196 ? 21.845 -15.196 38.627 1.00 26.52 196 SER B N 1
ATOM 4375 C CA . SER B 1 196 ? 20.404 -14.966 38.361 1.00 27.74 196 SER B CA 1
ATOM 4376 C C . SER B 1 196 ? 19.608 -14.838 39.678 1.00 28.64 196 SER B C 1
ATOM 4377 O O . SER B 1 196 ? 18.424 -14.489 39.599 1.00 30.19 196 SER B O 1
ATOM 4380 N N . VAL B 1 197 ? 20.201 -15.222 40.808 1.00 27.97 197 VAL B N 1
ATOM 4381 C CA . VAL B 1 197 ? 19.502 -15.338 42.109 1.00 29.45 197 VAL B CA 1
ATOM 4382 C C . VAL B 1 197 ? 20.200 -14.497 43.181 1.00 29.79 197 VAL B C 1
ATOM 4383 O O . VAL B 1 197 ? 21.388 -14.754 43.479 1.00 28.54 197 VAL B O 1
ATOM 4387 N N . LYS B 1 198 ? 19.448 -13.588 43.796 1.00 32.17 198 LYS B N 1
ATOM 4388 C CA . LYS B 1 198 ? 19.849 -12.862 45.017 1.00 33.82 198 LYS B CA 1
ATOM 4389 C C . LYS B 1 198 ? 19.359 -13.705 46.188 1.00 35.99 198 LYS B C 1
ATOM 4390 O O . LYS B 1 198 ? 18.116 -13.768 46.414 1.00 34.72 198 LYS B O 1
ATOM 4396 N N . ASP B 1 199 ? 20.278 -14.466 46.776 1.00 35.33 199 ASP B N 1
ATOM 4397 C CA . ASP B 1 199 ? 20.029 -15.446 47.857 1.00 35.95 199 ASP B CA 1
ATOM 4398 C C . ASP B 1 199 ? 20.463 -14.796 49.167 1.00 37.48 199 ASP B C 1
ATOM 4399 O O . ASP B 1 199 ? 21.649 -14.526 49.367 1.00 34.50 199 ASP B O 1
ATOM 4404 N N . PRO B 1 200 ? 19.521 -14.549 50.107 1.00 39.34 200 PRO B N 1
ATOM 4405 C CA . PRO B 1 200 ? 19.838 -13.856 51.351 1.00 40.81 200 PRO B CA 1
ATOM 4406 C C . PRO B 1 200 ? 20.860 -14.606 52.217 1.00 42.57 200 PRO B C 1
ATOM 4407 O O . PRO B 1 200 ? 21.456 -13.960 53.045 1.00 42.58 200 PRO B O 1
ATOM 4411 N N . HIS B 1 201 ? 21.083 -15.916 52.002 1.00 42.49 201 HIS B N 1
ATOM 4412 C CA . HIS B 1 201 ? 22.144 -16.668 52.737 1.00 44.47 201 HIS B CA 1
ATOM 4413 C C . HIS B 1 201 ? 23.529 -16.077 52.393 1.00 43.28 201 HIS B C 1
ATOM 4414 O O . HIS B 1 201 ? 24.431 -16.266 53.172 1.00 42.29 201 HIS B O 1
ATOM 4421 N N . TYR B 1 202 ? 23.671 -15.401 51.245 1.00 41.58 202 TYR B N 1
ATOM 4422 C CA . TYR B 1 202 ? 24.973 -14.949 50.698 1.00 41.31 202 TYR B CA 1
ATOM 4423 C C . TYR B 1 202 ? 24.993 -13.429 50.489 1.00 41.76 202 TYR B C 1
ATOM 4424 O O . TYR B 1 202 ? 26.098 -12.878 50.495 1.00 41.68 202 TYR B O 1
ATOM 4433 N N . GLY B 1 203 ? 23.836 -12.791 50.272 1.00 41.20 203 GLY B N 1
ATOM 4434 C CA . GLY B 1 203 ? 23.751 -11.376 49.851 1.00 40.33 203 GLY B CA 1
ATOM 4435 C C . GLY B 1 203 ? 24.637 -11.102 48.645 1.00 39.77 203 GLY B C 1
ATOM 4436 O O . GLY B 1 203 ? 24.468 -11.802 47.615 1.00 37.50 203 GLY B O 1
ATOM 4437 N N . GLY B 1 204 ? 25.582 -10.160 48.753 1.00 39.98 204 GLY B N 1
ATOM 4438 C CA . GLY B 1 204 ? 26.490 -9.812 47.640 1.00 37.93 204 GLY B CA 1
ATOM 4439 C C . GLY B 1 204 ? 27.746 -10.665 47.608 1.00 37.36 204 GLY B C 1
ATOM 4440 O O . GLY B 1 204 ? 28.652 -10.342 46.808 1.00 37.32 204 GLY B O 1
ATOM 4441 N N . ASP B 1 205 ? 27.810 -11.731 48.407 1.00 36.38 205 ASP B N 1
ATOM 4442 C CA . ASP B 1 205 ? 28.991 -12.634 48.488 1.00 36.58 205 ASP B CA 1
ATOM 4443 C C . ASP B 1 205 ? 28.918 -13.700 47.378 1.00 34.55 205 ASP B C 1
ATOM 4444 O O . ASP B 1 205 ? 28.578 -14.870 47.664 1.00 33.26 205 ASP B O 1
ATOM 4449 N N . THR B 1 206 ? 29.336 -13.331 46.186 1.00 31.89 206 THR B N 1
ATOM 4450 C CA . THR B 1 206 ? 29.187 -14.164 44.982 1.00 30.86 206 THR B CA 1
ATOM 4451 C C . THR B 1 206 ? 30.125 -15.373 45.069 1.00 31.12 206 THR B C 1
ATOM 4452 O O . THR B 1 206 ? 29.749 -16.424 44.523 1.00 31.01 206 THR B O 1
ATOM 4456 N N . ALA B 1 207 ? 31.298 -15.233 45.687 1.00 31.36 207 ALA B N 1
ATOM 4457 C CA . ALA B 1 207 ? 32.302 -16.314 45.799 1.00 31.48 207 ALA B CA 1
ATOM 4458 C C . ALA B 1 207 ? 31.725 -17.475 46.625 1.00 32.71 207 ALA B C 1
ATOM 4459 O O . ALA B 1 207 ? 31.797 -18.621 46.183 1.00 32.69 207 ALA B O 1
ATOM 4461 N N . LYS B 1 208 ? 31.184 -17.193 47.799 1.00 33.12 208 LYS B N 1
ATOM 4462 C CA . LYS B 1 208 ? 30.624 -18.259 48.669 1.00 34.21 208 LYS B CA 1
ATOM 4463 C C . LYS B 1 208 ? 29.398 -18.835 47.962 1.00 34.40 208 LYS B C 1
ATOM 4464 O O . LYS B 1 208 ? 29.214 -20.100 48.011 1.00 35.73 208 LYS B O 1
ATOM 4470 N N . GLN B 1 209 ? 28.593 -17.977 47.322 1.00 33.01 209 GLN B N 1
ATOM 4471 C CA . GLN B 1 209 ? 27.313 -18.404 46.706 1.00 32.89 209 GLN B CA 1
ATOM 4472 C C . GLN B 1 209 ? 27.618 -19.417 45.610 1.00 31.23 209 GLN B C 1
ATOM 4473 O O . GLN B 1 209 ? 26.981 -20.461 45.596 1.00 31.51 209 GLN B O 1
ATOM 4479 N N . ILE B 1 210 ? 28.557 -19.123 44.715 1.00 30.83 210 ILE B N 1
ATOM 4480 C CA . ILE B 1 210 ? 28.778 -20.008 43.532 1.00 31.72 210 ILE B CA 1
ATOM 4481 C C . ILE B 1 210 ? 29.442 -21.314 44.011 1.00 33.46 210 ILE B C 1
ATOM 4482 O O . ILE B 1 210 ? 29.128 -22.365 43.447 1.00 31.89 210 ILE B O 1
ATOM 4487 N N . LYS B 1 211 ? 30.258 -21.276 45.062 1.00 36.08 211 LYS B N 1
ATOM 4488 C CA . LYS B 1 211 ? 30.939 -22.501 45.565 1.00 39.58 211 LYS B CA 1
ATOM 4489 C C . LYS B 1 211 ? 29.881 -23.475 46.099 1.00 39.88 211 LYS B C 1
ATOM 4490 O O . LYS B 1 211 ? 30.003 -24.662 45.841 1.00 39.93 211 LYS B O 1
ATOM 4496 N N . GLU B 1 212 ? 28.884 -22.973 46.818 1.00 40.01 212 GLU B N 1
ATOM 4497 C CA . GLU B 1 212 ? 27.916 -23.809 47.562 1.00 41.87 212 GLU B CA 1
ATOM 4498 C C . GLU B 1 212 ? 26.661 -24.001 46.711 1.00 39.12 212 GLU B C 1
ATOM 4499 O O . GLU B 1 212 ? 26.075 -25.084 46.774 1.00 39.97 212 GLU B O 1
ATOM 4505 N N . ASN B 1 213 ? 26.274 -23.011 45.910 1.00 35.59 213 ASN B N 1
ATOM 4506 C CA . ASN B 1 213 ? 25.009 -23.063 45.134 1.00 35.01 213 ASN B CA 1
ATOM 4507 C C . ASN B 1 213 ? 25.211 -22.476 43.745 1.00 32.86 213 ASN B C 1
ATOM 4508 O O . ASN B 1 213 ? 24.682 -21.422 43.445 1.00 30.59 213 ASN B O 1
ATOM 4513 N N . PRO B 1 214 ? 25.984 -23.138 42.854 1.00 33.99 214 PRO B N 1
ATOM 4514 C CA . PRO B 1 214 ? 26.261 -22.573 41.526 1.00 31.47 214 PRO B CA 1
ATOM 4515 C C . PRO B 1 214 ? 25.005 -22.482 40.637 1.00 29.82 214 PRO B C 1
ATOM 4516 O O . PRO B 1 214 ? 24.961 -21.662 39.731 1.00 29.20 214 PRO B O 1
ATOM 4520 N N . TYR B 1 215 ? 23.992 -23.307 40.907 1.00 30.82 215 TYR B N 1
ATOM 4521 C CA . TYR B 1 215 ? 22.747 -23.356 40.096 1.00 29.38 215 TYR B CA 1
ATOM 4522 C C . TYR B 1 215 ? 21.554 -23.546 41.011 1.00 30.69 215 TYR B C 1
ATOM 4523 O O . TYR B 1 215 ? 21.657 -24.257 42.029 1.00 32.63 215 TYR B O 1
ATOM 4532 N N . TYR B 1 216 ? 20.467 -22.869 40.657 1.00 29.94 216 TYR B N 1
ATOM 4533 C CA . TYR B 1 216 ? 19.171 -22.883 41.341 1.00 30.62 216 TYR B CA 1
ATOM 4534 C C . TYR B 1 216 ? 18.125 -23.333 40.332 1.00 31.41 216 TYR B C 1
ATOM 4535 O O . TYR B 1 216 ? 18.374 -23.348 39.094 1.00 29.63 216 TYR B O 1
ATOM 4544 N N . MET B 1 217 ? 16.950 -23.650 40.838 1.00 30.01 217 MET B N 1
ATOM 4545 C CA . MET B 1 217 ? 15.827 -24.079 40.012 1.00 31.78 217 MET B CA 1
ATOM 4546 C C . MET B 1 217 ? 14.670 -23.106 40.235 1.00 31.44 217 MET B C 1
ATOM 4547 O O . MET B 1 217 ? 14.290 -22.889 41.392 1.00 33.56 217 MET B O 1
ATOM 4552 N N . VAL B 1 218 ? 14.154 -22.488 39.180 1.00 30.94 218 VAL B N 1
ATOM 4553 C CA . VAL B 1 218 ? 12.892 -21.714 39.288 1.00 30.20 218 VAL B CA 1
ATOM 4554 C C . VAL B 1 218 ? 11.747 -22.641 38.856 1.00 31.25 218 VAL B C 1
ATOM 4555 O O . VAL B 1 218 ? 11.823 -23.229 37.781 1.00 30.19 218 VAL B O 1
ATOM 4559 N N . VAL B 1 219 ? 10.794 -22.842 39.747 1.00 32.05 219 VAL B N 1
ATOM 4560 C CA . VAL B 1 219 ? 9.708 -23.847 39.612 1.00 32.36 219 VAL B CA 1
ATOM 4561 C C . VAL B 1 219 ? 8.410 -23.099 39.357 1.00 31.54 219 VAL B C 1
ATOM 4562 O O . VAL B 1 219 ? 8.175 -22.089 40.020 1.00 29.64 219 VAL B O 1
ATOM 4566 N N . LYS B 1 220 ? 7.598 -23.610 38.430 1.00 31.54 220 LYS B N 1
ATOM 4567 C CA . LYS B 1 220 ? 6.243 -23.121 38.146 1.00 30.32 220 LYS B CA 1
ATOM 4568 C C . LYS B 1 220 ? 5.235 -24.209 38.507 1.00 30.63 220 LYS B C 1
ATOM 4569 O O . LYS B 1 220 ? 5.258 -25.269 37.882 1.00 31.05 220 LYS B O 1
ATOM 4575 N N . LYS B 1 221 ? 4.408 -23.940 39.500 1.00 32.23 221 LYS B N 1
ATOM 4576 C CA . LYS B 1 221 ? 3.404 -24.884 40.035 1.00 33.50 221 LYS B CA 1
ATOM 4577 C C . LYS B 1 221 ? 2.028 -24.282 39.787 1.00 32.72 221 LYS B C 1
ATOM 4578 O O . LYS B 1 221 ? 1.879 -23.065 39.974 1.00 33.76 221 LYS B O 1
ATOM 4584 N N . GLN B 1 222 ? 1.081 -25.072 39.300 1.00 32.50 222 GLN B N 1
ATOM 4585 C CA . GLN B 1 222 ? -0.236 -24.551 38.889 1.00 31.98 222 GLN B CA 1
ATOM 4586 C C . GLN B 1 222 ? -1.349 -25.469 39.363 1.00 33.21 222 GLN B C 1
ATOM 4587 O O . GLN B 1 222 ? -1.121 -26.665 39.592 1.00 30.86 222 GLN B O 1
ATOM 4593 N N . TRP B 1 223 ? -2.513 -24.870 39.529 1.00 33.95 223 TRP B N 1
ATOM 4594 C CA . TRP B 1 223 ? -3.748 -25.542 39.939 1.00 35.20 223 TRP B CA 1
ATOM 4595 C C . TRP B 1 223 ? -4.917 -24.611 39.645 1.00 36.48 223 TRP B C 1
ATOM 4596 O O . TRP B 1 223 ? -4.692 -23.389 39.452 1.00 36.18 223 TRP B O 1
ATOM 4607 N N . TRP B 1 224 ? -6.111 -25.186 39.565 1.00 36.84 224 TRP B N 1
ATOM 4608 C CA . TRP B 1 224 ? -7.384 -24.463 39.403 1.00 36.49 224 TRP B CA 1
ATOM 4609 C C . TRP B 1 224 ? -7.959 -24.204 40.794 1.00 38.31 224 TRP B C 1
ATOM 4610 O O . TRP B 1 224 ? -7.906 -25.131 41.660 1.00 38.75 224 TRP B O 1
ATOM 4621 N N . LYS B 1 225 ? -8.419 -22.979 41.016 1.00 38.91 225 LYS B N 1
ATOM 4622 C CA . LYS B 1 225 ? -9.045 -22.542 42.275 1.00 40.43 225 LYS B CA 1
ATOM 4623 C C . LYS B 1 225 ? -10.483 -22.142 41.979 1.00 40.21 225 LYS B C 1
ATOM 4624 O O . LYS B 1 225 ? -10.711 -21.362 41.023 1.00 38.73 225 LYS B O 1
ATOM 4630 N N . LYS B 1 226 ? -11.415 -22.657 42.773 1.00 40.57 226 LYS B N 1
ATOM 4631 C CA . LYS B 1 226 ? -12.848 -22.325 42.631 1.00 42.78 226 LYS B CA 1
ATOM 4632 C C . LYS B 1 226 ? -13.077 -20.923 43.200 1.00 43.51 226 LYS B C 1
ATOM 4633 O O . LYS B 1 226 ? -12.707 -20.706 44.334 1.00 42.95 226 LYS B O 1
ATOM 4639 N N . GLN B 1 227 ? -13.601 -20.003 42.394 1.00 45.93 227 GLN B N 1
ATOM 4640 C CA . GLN B 1 227 ? -13.917 -18.616 42.817 1.00 49.22 227 GLN B CA 1
ATOM 4641 C C . GLN B 1 227 ? -15.344 -18.560 43.379 1.00 52.94 227 GLN B C 1
ATOM 4642 O O . GLN B 1 227 ? -15.576 -17.775 44.328 1.00 52.04 227 GLN B O 1
ATOM 4648 N N . GLU B 1 228 ? -16.258 -19.351 42.804 1.00 53.72 228 GLU B N 1
ATOM 4649 C CA . GLU B 1 228 ? -17.725 -19.264 43.048 1.00 57.01 228 GLU B CA 1
ATOM 4650 C C . GLU B 1 228 ? -18.381 -20.612 42.735 1.00 55.67 228 GLU B C 1
ATOM 4651 O O . GLU B 1 228 ? -17.957 -21.251 41.756 1.00 50.44 228 GLU B O 1
ATOM 4657 N N . SER B 1 229 ? -19.425 -20.964 43.495 1.00 55.99 229 SER B N 1
ATOM 4658 C CA . SER B 1 229 ? -20.392 -22.055 43.212 1.00 56.76 229 SER B CA 1
ATOM 4659 C C . SER B 1 229 ? -21.805 -21.552 43.493 1.00 58.28 229 SER B C 1
ATOM 4660 O O . SER B 1 229 ? -21.994 -20.972 44.557 1.00 56.34 229 SER B O 1
ATOM 4663 N N . TYR B 1 230 ? -22.751 -21.799 42.588 1.00 59.07 230 TYR B N 1
ATOM 4664 C CA . TYR B 1 230 ? -24.188 -21.466 42.771 1.00 61.37 230 TYR B CA 1
ATOM 4665 C C . TYR B 1 230 ? -25.037 -22.366 41.868 1.00 59.97 230 TYR B C 1
ATOM 4666 O O . TYR B 1 230 ? -24.587 -22.765 40.797 1.00 58.23 230 TYR B O 1
ATOM 4675 N N . VAL B 1 231 ? -26.266 -22.642 42.268 1.00 63.23 231 VAL B N 1
ATOM 4676 C CA . VAL B 1 231 ? -27.261 -23.308 41.385 1.00 62.93 231 VAL B CA 1
ATOM 4677 C C . VAL B 1 231 ? -28.327 -22.282 41.036 1.00 63.53 231 VAL B C 1
ATOM 4678 O O . VAL B 1 231 ? -29.053 -21.889 41.926 1.00 66.37 231 VAL B O 1
ATOM 4682 N N . LEU B 1 232 ? -28.347 -21.835 39.786 1.00 62.61 232 LEU B N 1
ATOM 4683 C CA . LEU B 1 232 ? -29.304 -20.834 39.260 1.00 63.95 232 LEU B CA 1
ATOM 4684 C C . LEU B 1 232 ? -30.666 -21.490 39.033 1.00 65.18 232 LEU B C 1
ATOM 4685 O O . LEU B 1 232 ? -30.752 -22.500 38.289 1.00 61.93 232 LEU B O 1
ATOM 4690 N N . ALA B 1 233 ? -31.701 -20.899 39.618 1.00 68.88 233 ALA B N 1
ATOM 4691 C CA . ALA B 1 233 ? -33.114 -21.180 39.310 1.00 70.96 233 ALA B CA 1
ATOM 4692 C C . ALA B 1 233 ? -33.344 -20.859 37.836 1.00 72.02 233 ALA B C 1
ATOM 4693 O O . ALA B 1 233 ? -32.562 -20.106 37.238 1.00 70.06 233 ALA B O 1
ATOM 4695 N N . PRO B 1 234 ? -34.374 -21.460 37.194 1.00 73.50 234 PRO B N 1
ATOM 4696 C CA . PRO B 1 234 ? -34.606 -21.242 35.773 1.00 74.45 234 PRO B CA 1
ATOM 4697 C C . PRO B 1 234 ? -34.720 -19.736 35.528 1.00 76.07 234 PRO B C 1
ATOM 4698 O O . PRO B 1 234 ? -35.390 -19.098 36.287 1.00 78.46 234 PRO B O 1
ATOM 4702 N N . SER B 1 235 ? -34.011 -19.204 34.534 1.00 77.04 235 SER B N 1
ATOM 4703 C CA . SER B 1 235 ? -34.156 -17.802 34.062 1.00 79.29 235 SER B CA 1
ATOM 4704 C C . SER B 1 235 ? -33.424 -16.803 34.979 1.00 79.40 235 SER B C 1
ATOM 4705 O O . SER B 1 235 ? -33.442 -15.604 34.643 1.00 79.93 235 SER B O 1
ATOM 4708 N N . GLU B 1 236 ? -32.831 -17.267 36.091 1.00 78.22 236 GLU B N 1
ATOM 4709 C CA . GLU B 1 236 ? -32.265 -16.402 37.162 1.00 77.97 236 GLU B CA 1
ATOM 4710 C C . GLU B 1 236 ? -30.986 -15.726 36.664 1.00 77.11 236 GLU B C 1
ATOM 4711 O O . GLU B 1 236 ? -30.168 -16.402 35.995 1.00 75.82 236 GLU B O 1
ATOM 4717 N N . ARG B 1 237 ? -30.831 -14.440 36.994 1.00 78.90 237 ARG B N 1
ATOM 4718 C CA . ARG B 1 237 ? -29.553 -13.696 36.904 1.00 79.83 237 ARG B CA 1
ATOM 4719 C C . ARG B 1 237 ? -28.865 -13.769 38.265 1.00 76.65 237 ARG B C 1
ATOM 4720 O O . ARG B 1 237 ? -29.526 -13.468 39.285 1.00 76.64 237 ARG B O 1
ATOM 4728 N N . TYR B 1 238 ? -27.625 -14.232 38.273 1.00 73.36 238 TYR B N 1
ATOM 4729 C CA . TYR B 1 238 ? -26.743 -14.277 39.458 1.00 72.91 238 TYR B CA 1
ATOM 4730 C C . TYR B 1 238 ? -25.536 -13.362 39.209 1.00 70.81 238 TYR B C 1
ATOM 4731 O O . TYR B 1 238 ? -24.785 -13.568 38.211 1.00 67.81 238 TYR B O 1
ATOM 4740 N N . ASP B 1 239 ? -25.364 -12.380 40.101 1.00 71.57 239 ASP B N 1
ATOM 4741 C CA . ASP B 1 239 ? -24.197 -11.469 40.173 1.00 70.05 239 ASP B CA 1
ATOM 4742 C C . ASP B 1 239 ? -23.294 -11.881 41.344 1.00 66.97 239 ASP B C 1
ATOM 4743 O O . ASP B 1 239 ? -23.814 -12.270 42.411 1.00 65.37 239 ASP B O 1
ATOM 4748 N N . PHE B 1 240 ? -21.982 -11.798 41.137 1.00 64.13 240 PHE B N 1
ATOM 4749 C CA . PHE B 1 240 ? -20.961 -11.995 42.188 1.00 61.66 240 PHE B CA 1
ATOM 4750 C C . PHE B 1 240 ? -19.683 -11.266 41.789 1.00 59.41 240 PHE B C 1
ATOM 4751 O O . PHE B 1 240 ? -19.556 -10.758 40.635 1.00 57.87 240 PHE B O 1
ATOM 4759 N N . VAL B 1 241 ? -18.742 -11.268 42.713 1.00 58.52 241 VAL B N 1
ATOM 4760 C CA . VAL B 1 241 ? -17.485 -10.485 42.641 1.00 57.76 241 VAL B CA 1
ATOM 4761 C C . VAL B 1 241 ? -16.328 -11.455 42.866 1.00 56.19 241 VAL B C 1
ATOM 4762 O O . VAL B 1 241 ? -16.514 -12.442 43.618 1.00 56.17 241 VAL B O 1
ATOM 4766 N N . THR B 1 242 ? -15.231 -11.271 42.129 1.00 54.75 242 THR B N 1
ATOM 4767 C CA . THR B 1 242 ? -13.971 -12.022 42.331 1.00 53.81 242 THR B CA 1
ATOM 4768 C C . THR B 1 242 ? -12.831 -11.037 42.534 1.00 52.59 242 THR B C 1
ATOM 4769 O O . THR B 1 242 ? -12.921 -9.891 42.034 1.00 53.03 242 THR B O 1
ATOM 4773 N N . THR B 1 243 ? -11.823 -11.468 43.268 1.00 51.86 243 THR B N 1
ATOM 4774 C CA . THR B 1 243 ? -10.520 -10.776 43.395 1.00 50.53 243 THR B CA 1
ATOM 4775 C C . THR B 1 243 ? -9.482 -11.617 42.671 1.00 47.09 243 THR B C 1
ATOM 4776 O O . THR B 1 243 ? -9.498 -12.826 42.843 1.00 47.01 243 THR B O 1
ATOM 4780 N N . THR B 1 244 ? -8.685 -10.999 41.819 1.00 46.26 244 THR B N 1
ATOM 4781 C CA . THR B 1 244 ? -7.664 -11.673 41.001 1.00 42.46 244 THR B CA 1
ATOM 4782 C C . THR B 1 244 ? -6.380 -10.866 41.041 1.00 42.23 244 THR B C 1
ATOM 4783 O O . THR B 1 244 ? -6.432 -9.683 41.435 1.00 43.80 244 THR B O 1
ATOM 4787 N N . GLY B 1 245 ? -5.284 -11.481 40.600 1.00 40.05 245 GLY B N 1
ATOM 4788 C CA . GLY B 1 245 ? -3.987 -10.829 40.428 1.00 39.61 245 GLY B CA 1
ATOM 4789 C C . GLY B 1 245 ? -2.972 -11.354 41.416 1.00 38.62 245 GLY B C 1
ATOM 4790 O O . GLY B 1 245 ? -2.895 -12.566 41.629 1.00 38.13 245 GLY B O 1
ATOM 4791 N N . ILE B 1 246 ? -2.182 -10.465 41.973 1.00 38.44 246 ILE B N 1
ATOM 4792 C CA . ILE B 1 246 ? -0.990 -10.819 42.781 1.00 38.40 246 ILE B CA 1
ATOM 4793 C C . ILE B 1 246 ? -0.788 -9.701 43.788 1.00 41.85 246 ILE B C 1
ATOM 4794 O O . ILE B 1 246 ? -1.041 -8.548 43.417 1.00 41.02 246 ILE B O 1
ATOM 4799 N N . ARG B 1 247 ? -0.366 -10.043 45.005 1.00 45.91 247 ARG B N 1
ATOM 4800 C CA . ARG B 1 247 ? -0.161 -9.068 46.096 1.00 50.47 247 ARG B CA 1
ATOM 4801 C C . ARG B 1 247 ? 1.115 -8.289 45.812 1.00 47.04 247 ARG B C 1
ATOM 4802 O O . ARG B 1 247 ? 2.046 -8.856 45.193 1.00 44.21 247 ARG B O 1
ATOM 4810 N N . VAL B 1 248 ? 1.146 -7.030 46.230 1.00 47.01 248 VAL B N 1
ATOM 4811 C CA . VAL B 1 248 ? 2.347 -6.161 46.091 1.00 48.10 248 VAL B CA 1
ATOM 4812 C C . VAL B 1 248 ? 3.545 -6.898 46.706 1.00 46.51 248 VAL B C 1
ATOM 4813 O O . VAL B 1 248 ? 4.600 -6.959 46.032 1.00 42.96 248 VAL B O 1
ATOM 4817 N N . THR B 1 249 ? 3.353 -7.522 47.879 1.00 47.65 249 THR B N 1
ATOM 4818 C CA . THR B 1 249 ? 4.416 -8.280 48.608 1.00 47.75 249 THR B CA 1
ATOM 4819 C C . THR B 1 249 ? 5.015 -9.359 47.708 1.00 43.91 249 THR B C 1
ATOM 4820 O O . THR B 1 249 ? 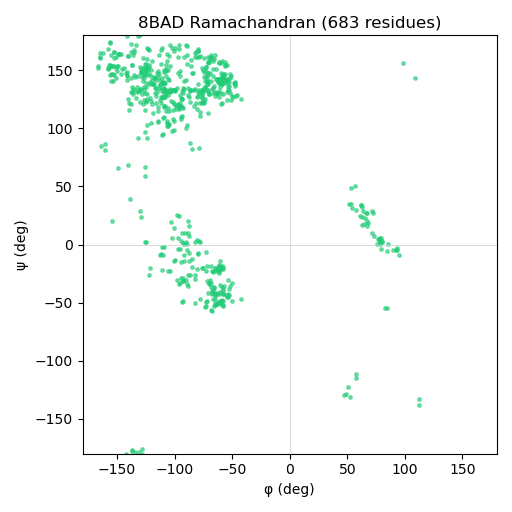6.244 -9.550 47.766 1.00 43.10 249 THR B O 1
ATOM 4824 N N . ASP B 1 250 ? 4.163 -10.091 46.977 1.00 40.11 250 ASP B N 1
ATOM 4825 C CA . ASP B 1 250 ? 4.599 -11.206 46.087 1.00 39.09 250 ASP B CA 1
ATOM 4826 C C . ASP B 1 250 ? 5.412 -10.643 44.903 1.00 36.55 250 ASP B C 1
ATOM 4827 O O . ASP B 1 250 ? 6.446 -11.223 44.598 1.00 34.68 250 ASP B O 1
ATOM 4832 N N . GLN B 1 251 ? 4.976 -9.535 44.296 1.00 37.23 251 GLN B N 1
ATOM 4833 C CA . GLN B 1 251 ? 5.736 -8.851 43.213 1.00 36.58 251 GLN B CA 1
ATOM 4834 C C . GLN B 1 251 ? 7.118 -8.463 43.756 1.00 37.09 251 GLN B C 1
ATOM 4835 O O . GLN B 1 251 ? 8.132 -8.687 43.027 1.00 34.51 251 GLN B O 1
ATOM 4841 N N . GLU B 1 252 ? 7.174 -7.946 44.995 1.00 38.84 252 GLU B N 1
ATOM 4842 C CA . GLU B 1 252 ? 8.453 -7.500 45.634 1.00 40.99 252 GLU B CA 1
ATOM 4843 C C . GLU B 1 252 ? 9.367 -8.711 45.864 1.00 38.70 252 GLU B C 1
ATOM 4844 O O . GLU B 1 252 ? 10.571 -8.589 45.645 1.00 35.58 252 GLU B O 1
ATOM 4850 N N . THR B 1 253 ? 8.808 -9.863 46.229 1.00 38.68 253 THR B N 1
ATOM 4851 C CA . THR B 1 253 ? 9.602 -11.094 46.448 1.00 37.50 253 THR B CA 1
ATOM 4852 C C . THR B 1 253 ? 10.225 -11.529 45.123 1.00 35.73 253 THR B C 1
ATOM 4853 O O . THR B 1 253 ? 11.415 -11.872 45.113 1.00 34.01 253 THR B O 1
ATOM 4857 N N . ALA B 1 254 ? 9.444 -11.547 44.056 1.00 34.65 254 ALA B N 1
ATOM 4858 C CA . ALA B 1 254 ? 9.931 -11.942 42.718 1.00 31.88 254 ALA B CA 1
ATOM 4859 C C . ALA B 1 254 ? 11.086 -11.009 42.352 1.00 31.80 254 ALA B C 1
ATOM 4860 O O . ALA B 1 254 ? 12.167 -11.496 41.989 1.00 31.95 254 ALA B O 1
ATOM 4862 N N . THR B 1 255 ? 10.847 -9.714 42.435 1.00 31.94 255 THR B N 1
ATOM 4863 C CA . THR B 1 255 ? 11.803 -8.672 42.006 1.00 33.57 255 THR B CA 1
ATOM 4864 C C . THR B 1 255 ? 13.108 -8.826 42.785 1.00 33.07 255 THR B C 1
ATOM 4865 O O . THR B 1 255 ? 14.185 -8.781 42.165 1.00 31.03 255 THR B O 1
ATOM 4869 N N . LYS B 1 256 ? 13.041 -8.975 44.096 1.00 34.83 256 LYS B N 1
ATOM 4870 C CA . LYS B 1 256 ? 14.286 -9.037 44.903 1.00 37.45 256 LYS B CA 1
ATOM 4871 C C . LYS B 1 256 ? 14.968 -10.408 44.730 1.00 34.88 256 LYS B C 1
ATOM 4872 O O . LYS B 1 256 ? 16.197 -10.469 44.907 1.00 35.34 256 LYS B O 1
ATOM 4878 N N . THR B 1 257 ? 14.260 -11.462 44.297 1.00 32.10 257 THR B N 1
ATOM 4879 C CA . THR B 1 257 ? 14.862 -12.828 44.219 1.00 31.17 257 THR B CA 1
ATOM 4880 C C . THR B 1 257 ? 15.445 -13.074 42.827 1.00 30.77 257 THR B C 1
ATOM 4881 O O . THR B 1 257 ? 16.626 -13.507 42.745 1.00 30.42 257 THR B O 1
ATOM 4885 N N . VAL B 1 258 ? 14.672 -12.793 41.766 1.00 30.08 258 VAL B N 1
ATOM 4886 C CA . VAL B 1 258 ? 15.081 -13.117 40.378 1.00 28.61 258 VAL B CA 1
ATOM 4887 C C . VAL B 1 258 ? 15.032 -11.884 39.479 1.00 27.26 258 VAL B C 1
ATOM 4888 O O . VAL B 1 258 ? 15.336 -12.032 38.314 1.00 27.29 258 VAL B O 1
ATOM 4892 N N . SER B 1 259 ? 14.688 -10.725 40.018 1.00 28.44 259 SER B N 1
ATOM 4893 C CA . SER B 1 259 ? 14.706 -9.423 39.297 1.00 28.57 259 SER B CA 1
ATOM 4894 C C . SER B 1 259 ? 13.736 -9.453 38.118 1.00 27.78 259 SER B C 1
ATOM 4895 O O . SER B 1 259 ? 14.042 -8.859 37.086 1.00 27.43 259 SER B O 1
ATOM 4898 N N . TRP B 1 260 ? 12.613 -10.154 38.251 1.00 27.62 260 TRP B N 1
ATOM 4899 C CA . TRP B 1 260 ? 11.465 -9.982 37.342 1.00 27.64 260 TRP B CA 1
ATOM 4900 C C . TRP B 1 260 ? 10.170 -10.051 38.142 1.00 29.59 260 TRP B C 1
ATOM 4901 O O . TRP B 1 260 ? 10.189 -10.539 39.310 1.00 30.81 260 TRP B O 1
ATOM 4912 N N . SER B 1 261 ? 9.103 -9.567 37.538 1.00 29.63 261 SER B N 1
ATOM 4913 C CA . SER B 1 261 ? 7.764 -9.492 38.143 1.00 29.92 261 SER B CA 1
ATOM 4914 C C . SER B 1 261 ? 6.727 -9.800 37.065 1.00 30.19 261 SER B C 1
ATOM 4915 O O . SER B 1 261 ? 7.113 -10.098 35.908 1.00 30.38 261 SER B O 1
ATOM 4918 N N . ILE B 1 262 ? 5.455 -9.776 37.429 1.00 30.10 262 ILE B N 1
ATOM 4919 C CA . ILE B 1 262 ? 4.342 -10.073 36.495 1.00 30.51 262 ILE B CA 1
ATOM 4920 C C . ILE B 1 262 ? 3.777 -8.755 35.953 1.00 31.69 262 ILE B C 1
ATOM 4921 O O . ILE B 1 262 ? 3.281 -7.911 36.761 1.00 32.34 262 ILE B O 1
ATOM 4926 N N . GLY B 1 263 ? 3.811 -8.580 34.644 1.00 31.40 263 GLY B N 1
ATOM 4927 C CA . GLY B 1 263 ? 3.206 -7.417 33.982 1.00 33.80 263 GLY B CA 1
ATOM 4928 C C . GLY B 1 263 ? 1.703 -7.513 34.028 1.00 35.73 263 GLY B C 1
ATOM 4929 O O . GLY B 1 263 ? 1.192 -8.635 34.252 1.00 36.67 263 GLY B O 1
ATOM 4930 N N . ALA B 1 264 ? 1.010 -6.398 33.817 1.00 38.42 264 ALA B N 1
ATOM 4931 C CA . ALA B 1 264 ? -0.472 -6.313 33.860 1.00 40.50 264 ALA B CA 1
ATOM 4932 C C . ALA B 1 264 ? -1.081 -7.224 32.778 1.00 41.57 264 ALA B C 1
ATOM 4933 O O . ALA B 1 264 ? -2.241 -7.620 32.943 1.00 41.99 264 ALA B O 1
ATOM 4935 N N . ASP B 1 265 ? -0.303 -7.584 31.740 1.00 40.88 265 ASP B N 1
ATOM 4936 C CA . ASP B 1 265 ? -0.736 -8.477 30.633 1.00 40.67 265 ASP B CA 1
ATOM 4937 C C . ASP B 1 265 ? -0.402 -9.939 30.960 1.00 38.47 265 ASP B C 1
ATOM 4938 O O . ASP B 1 265 ? -0.543 -10.762 30.067 1.00 38.54 265 ASP B O 1
ATOM 4943 N N . MET B 1 266 ? 0.011 -10.250 32.192 1.00 36.78 266 MET B N 1
ATOM 4944 C CA . MET B 1 266 ? 0.313 -11.630 32.690 1.00 36.50 266 MET B CA 1
ATOM 4945 C C . MET B 1 266 ? 1.663 -12.137 32.160 1.00 35.62 266 MET B C 1
ATOM 4946 O O . MET B 1 266 ? 2.026 -13.267 32.512 1.00 35.76 266 MET B O 1
ATOM 4951 N N . GLY B 1 267 ? 2.388 -11.346 31.375 1.00 35.71 267 GLY B N 1
ATOM 4952 C CA . GLY B 1 267 ? 3.752 -11.688 30.919 1.00 33.90 267 GLY B CA 1
ATOM 4953 C C . GLY B 1 267 ? 4.798 -11.422 31.989 1.00 32.37 267 GLY B C 1
ATOM 4954 O O . GLY B 1 267 ? 4.508 -10.695 32.946 1.00 32.16 267 GLY B O 1
ATOM 4955 N N . PHE B 1 268 ? 6.005 -11.948 31.804 1.00 30.33 268 PHE B N 1
ATOM 4956 C CA . PHE B 1 268 ? 7.169 -11.649 32.660 1.00 29.67 268 PHE B CA 1
ATOM 4957 C C . PHE B 1 268 ? 7.713 -10.273 32.319 1.00 30.48 268 PHE B C 1
ATOM 4958 O O . PHE B 1 268 ? 7.923 -9.963 31.125 1.00 30.28 268 PHE B O 1
ATOM 4966 N N . SER B 1 269 ? 7.908 -9.458 33.348 1.00 30.58 269 SER B N 1
ATOM 4967 C CA . SER B 1 269 ? 8.471 -8.093 33.263 1.00 31.71 269 SER B CA 1
ATOM 4968 C C . SER B 1 269 ? 9.931 -8.110 33.767 1.00 30.33 269 SER B C 1
ATOM 4969 O O . SER B 1 269 ? 10.152 -8.328 34.975 1.00 28.66 269 SER B O 1
ATOM 4972 N N . PHE B 1 270 ? 10.889 -8.061 32.857 1.00 29.41 270 PHE B N 1
ATOM 4973 C CA . PHE B 1 270 ? 12.333 -8.235 33.162 1.00 29.97 270 PHE B CA 1
ATOM 4974 C C . PHE B 1 270 ? 13.003 -6.872 33.358 1.00 31.71 270 PHE B C 1
ATOM 4975 O O . PHE B 1 270 ? 12.640 -5.890 32.685 1.00 30.84 270 PHE B O 1
ATOM 4983 N N . LYS B 1 271 ? 13.964 -6.839 34.269 1.00 32.38 271 LYS B N 1
ATOM 4984 C CA . LYS B 1 271 ? 14.764 -5.645 34.625 1.00 35.56 271 LYS B CA 1
ATOM 4985 C C . LYS B 1 271 ? 16.006 -6.135 35.362 1.00 32.04 271 LYS B C 1
ATOM 4986 O O . LYS B 1 271 ? 16.002 -7.302 35.806 1.00 29.31 271 LYS B O 1
ATOM 4992 N N . GLY B 1 272 ? 17.011 -5.275 35.509 1.00 32.05 272 GLY B N 1
ATOM 4993 C CA . GLY B 1 272 ? 18.231 -5.585 36.261 1.00 29.27 272 GLY B CA 1
ATOM 4994 C C . GLY B 1 272 ? 18.787 -6.938 35.878 1.00 28.22 272 GLY B C 1
ATOM 4995 O O . GLY B 1 272 ? 18.929 -7.221 34.646 1.00 27.72 272 GLY B O 1
ATOM 4996 N N . PHE B 1 273 ? 19.083 -7.787 36.865 1.00 26.98 273 PHE B N 1
ATOM 4997 C CA . PHE B 1 273 ? 19.940 -8.974 36.651 1.00 26.96 273 PHE B CA 1
ATOM 4998 C C . PHE B 1 273 ? 19.173 -10.129 35.976 1.00 26.31 273 PHE B C 1
ATOM 4999 O O . PHE B 1 273 ? 19.797 -11.157 35.729 1.00 25.71 273 PHE B O 1
ATOM 5007 N N . SER B 1 274 ? 17.901 -9.946 35.601 1.00 27.43 274 SER B N 1
ATOM 5008 C CA . SER B 1 274 ? 17.145 -10.907 34.755 1.00 26.83 274 SER B CA 1
ATOM 5009 C C . SER B 1 274 ? 17.221 -10.517 33.269 1.00 26.27 274 SER B C 1
ATOM 5010 O O . SER B 1 274 ? 16.901 -11.354 32.451 1.00 28.38 274 SER B O 1
ATOM 5013 N N . MET B 1 275 ? 17.625 -9.308 32.929 1.00 28.19 275 MET B N 1
ATOM 5014 C CA . MET B 1 275 ? 17.871 -8.924 31.507 1.00 30.25 275 MET B CA 1
ATOM 5015 C C . MET B 1 275 ? 18.973 -9.837 30.967 1.00 29.06 275 MET B C 1
ATOM 5016 O O . MET B 1 275 ? 19.945 -10.091 31.715 1.00 27.36 275 MET B O 1
ATOM 5021 N N . GLY B 1 276 ? 18.799 -10.356 29.763 1.00 27.99 276 GLY B N 1
ATOM 5022 C CA . GLY B 1 276 ? 19.683 -11.386 29.192 1.00 27.28 276 GLY B CA 1
ATOM 5023 C C . GLY B 1 276 ? 19.135 -12.777 29.367 1.00 27.01 276 GLY B C 1
ATOM 5024 O O . GLY B 1 276 ? 19.604 -13.678 28.672 1.00 26.44 276 GLY B O 1
ATOM 5025 N N A MET B 1 277 ? 18.161 -12.952 30.272 0.50 26.93 277 MET B N 1
ATOM 5026 N N B MET B 1 277 ? 18.203 -12.966 30.311 0.50 25.44 277 MET B N 1
ATOM 5027 C CA A MET B 1 277 ? 17.562 -14.267 30.594 0.50 28.26 277 MET B CA 1
ATOM 5028 C CA B MET B 1 277 ? 17.593 -14.287 30.575 0.50 25.78 277 MET B CA 1
ATOM 5029 C C A MET B 1 277 ? 16.078 -14.294 30.211 0.50 27.55 277 MET B C 1
ATOM 5030 C C B MET B 1 277 ? 16.081 -14.253 30.282 0.50 26.17 277 MET B C 1
ATOM 5031 O O A MET B 1 277 ? 15.388 -15.266 30.595 0.50 27.43 277 MET B O 1
ATOM 5032 O O B MET B 1 277 ? 15.386 -15.194 30.725 0.50 26.21 277 MET B O 1
ATOM 5041 N N . SER B 1 278 ? 15.603 -13.271 29.497 1.00 26.21 278 SER B N 1
ATOM 5042 C CA . SER B 1 278 ? 14.164 -13.117 29.156 1.00 26.98 278 SER B CA 1
ATOM 5043 C C . SER B 1 278 ? 13.698 -14.305 28.276 1.00 26.59 278 SER B C 1
ATOM 5044 O O . SER B 1 278 ? 12.574 -14.849 28.509 1.00 24.85 278 SER B O 1
ATOM 5047 N N . SER B 1 279 ? 14.533 -14.738 27.325 1.00 25.26 279 SER B N 1
ATOM 5048 C CA . SER B 1 279 ? 14.222 -15.863 26.421 1.00 24.47 279 SER B CA 1
ATOM 5049 C C . SER B 1 279 ? 14.124 -17.156 27.238 1.00 25.67 279 SER B C 1
ATOM 5050 O O . SER B 1 279 ? 13.136 -17.845 27.101 1.00 25.85 279 SER B O 1
ATOM 5053 N N . GLN B 1 280 ? 15.138 -17.480 28.046 1.00 25.58 280 GLN B N 1
ATOM 5054 C CA . GLN B 1 280 ? 15.147 -18.739 28.841 1.00 26.85 280 GLN B CA 1
ATOM 5055 C C . GLN B 1 280 ? 13.927 -18.764 29.781 1.00 25.82 280 GLN B C 1
ATOM 5056 O O . GLN B 1 280 ? 13.206 -19.764 29.809 1.00 25.56 280 GLN B O 1
ATOM 5062 N N . TYR B 1 281 ? 13.686 -17.694 30.507 1.00 26.43 281 TYR B N 1
ATOM 5063 C CA . TYR B 1 281 ? 12.580 -17.650 31.504 1.00 26.00 281 TYR B CA 1
ATOM 5064 C C . TYR B 1 281 ? 11.232 -17.802 30.790 1.00 26.48 281 TYR B C 1
ATOM 5065 O O . TYR B 1 281 ? 10.457 -18.692 31.186 1.00 26.36 281 TYR B O 1
ATOM 5074 N N . SER B 1 282 ? 10.972 -17.015 29.753 1.00 26.20 282 SER B N 1
ATOM 5075 C CA . SER B 1 282 ? 9.680 -17.024 29.028 1.00 26.22 282 SER B CA 1
ATOM 5076 C C . SER B 1 282 ? 9.454 -18.383 28.348 1.00 26.77 282 SER B C 1
ATOM 5077 O O . SER B 1 282 ? 8.307 -18.909 28.437 1.00 26.76 282 SER B O 1
ATOM 5080 N N . GLN B 1 283 ? 10.482 -18.946 27.705 1.00 25.73 283 GLN B N 1
ATOM 5081 C CA . GLN B 1 283 ? 10.358 -20.215 26.936 1.00 26.83 283 GLN B CA 1
ATOM 5082 C C . GLN B 1 283 ? 10.218 -21.405 27.908 1.00 27.43 283 GLN B C 1
ATOM 5083 O O . GLN B 1 283 ? 9.315 -22.238 27.707 1.00 27.85 283 GLN B O 1
ATOM 5089 N N . GLU B 1 284 ? 11.082 -21.502 28.910 1.00 26.33 284 GLU B N 1
ATOM 5090 C CA . GLU B 1 284 ? 11.172 -22.731 29.751 1.00 27.55 284 GLU B CA 1
ATOM 5091 C C . GLU B 1 284 ? 10.086 -22.705 30.823 1.00 26.97 284 GLU B C 1
ATOM 5092 O O . GLU B 1 284 ? 9.646 -23.781 31.225 1.00 28.39 284 GLU B O 1
ATOM 5098 N N . LEU B 1 285 ? 9.620 -21.529 31.237 1.00 26.73 285 LEU B N 1
ATOM 5099 C CA . LEU B 1 285 ? 8.486 -21.457 32.193 1.00 26.51 285 LEU B CA 1
ATOM 5100 C C . LEU B 1 285 ? 7.174 -21.226 31.436 1.00 28.43 285 LEU B C 1
ATOM 5101 O O . LEU B 1 285 ? 6.121 -21.094 32.111 1.00 29.30 285 LEU B O 1
ATOM 5106 N N . GLN B 1 286 ? 7.209 -21.234 30.100 1.00 28.87 286 GLN B N 1
ATOM 5107 C CA . GLN B 1 286 ? 6.017 -21.224 29.207 1.00 29.70 286 GLN B CA 1
ATOM 5108 C C . GLN B 1 286 ? 5.109 -20.048 29.592 1.00 30.63 286 GLN B C 1
ATOM 5109 O O . GLN B 1 286 ? 3.899 -20.279 29.870 1.00 27.31 286 GLN B O 1
ATOM 5115 N N . THR B 1 287 ? 5.702 -18.864 29.724 1.00 28.54 287 THR B N 1
ATOM 5116 C CA . THR B 1 287 ? 5.005 -17.593 30.014 1.00 30.59 287 THR B CA 1
ATOM 5117 C C . THR B 1 287 ? 5.543 -16.541 29.043 1.00 31.12 287 THR B C 1
ATOM 5118 O O . THR B 1 287 ? 6.791 -16.442 28.904 1.00 30.73 287 THR B O 1
ATOM 5122 N N . SER B 1 288 ? 4.661 -15.813 28.396 1.00 30.50 288 SER B N 1
ATOM 5123 C CA . SER B 1 288 ? 5.025 -14.708 27.477 1.00 32.86 288 SER B CA 1
ATOM 5124 C C . SER B 1 288 ? 5.903 -13.660 28.186 1.00 31.39 288 SER B C 1
ATOM 5125 O O . SER B 1 288 ? 5.772 -13.481 29.410 1.00 29.49 288 SER B O 1
ATOM 5128 N N . ILE B 1 289 ? 6.727 -12.956 27.410 1.00 31.70 289 ILE B N 1
ATOM 5129 C CA . ILE B 1 289 ? 7.401 -11.708 27.844 1.00 32.06 289 ILE B CA 1
ATOM 5130 C C . ILE B 1 289 ? 6.329 -10.614 27.852 1.00 34.60 289 ILE B C 1
ATOM 5131 O O . ILE B 1 289 ? 5.545 -10.538 26.885 1.00 35.10 289 ILE B O 1
ATOM 5136 N N . SER B 1 290 ? 6.275 -9.817 28.918 1.00 35.88 290 SER B N 1
ATOM 5137 C CA . SER B 1 290 ? 5.289 -8.726 29.066 1.00 37.30 290 SER B CA 1
ATOM 5138 C C . SER B 1 290 ? 5.547 -7.690 27.973 1.00 40.18 290 SER B C 1
ATOM 5139 O O . SER B 1 290 ? 6.699 -7.494 27.613 1.00 38.92 290 SER B O 1
ATOM 5142 N N . HIS B 1 291 ? 4.491 -7.111 27.421 1.00 44.43 291 HIS B N 1
ATOM 5143 C CA . HIS B 1 291 ? 4.577 -5.993 26.449 1.00 50.61 291 HIS B CA 1
ATOM 5144 C C . HIS B 1 291 ? 4.292 -4.667 27.170 1.00 52.48 291 HIS B C 1
ATOM 5145 O O . HIS B 1 291 ? 4.102 -3.690 26.480 1.00 56.71 291 HIS B O 1
ATOM 5152 N N . THR B 1 292 ? 4.306 -4.643 28.507 1.00 52.13 292 THR B N 1
ATOM 5153 C CA . THR B 1 292 ? 3.930 -3.458 29.324 1.00 53.85 292 THR B CA 1
ATOM 5154 C C . THR B 1 292 ? 4.854 -3.325 30.536 1.00 51.66 292 THR B C 1
ATOM 5155 O O . THR B 1 292 ? 5.350 -4.337 31.022 1.00 52.50 292 THR B O 1
ATOM 5159 N N . THR B 1 293 ? 5.100 -2.092 30.968 1.00 54.18 293 THR B N 1
ATOM 5160 C CA . THR B 1 293 ? 5.826 -1.765 32.220 1.00 53.22 293 THR B CA 1
ATOM 5161 C C . THR B 1 293 ? 4.833 -1.785 33.381 1.00 52.85 293 THR B C 1
ATOM 5162 O O . THR B 1 293 ? 5.283 -1.922 34.537 1.00 51.00 293 THR B O 1
ATOM 5166 N N . GLU B 1 294 ? 3.532 -1.677 33.084 1.00 53.08 294 GLU B N 1
ATOM 5167 C CA . GLU B 1 294 ? 2.475 -1.741 34.121 1.00 53.16 294 GLU B CA 1
ATOM 5168 C C . GLU B 1 294 ? 2.513 -3.131 34.769 1.00 48.76 294 GLU B C 1
ATOM 5169 O O . GLU B 1 294 ? 2.551 -4.140 34.022 1.00 46.65 294 GLU B O 1
ATOM 5175 N N . GLN B 1 295 ? 2.529 -3.169 36.101 1.00 46.49 295 GLN B N 1
ATOM 5176 C CA . GLN B 1 295 ? 2.596 -4.401 36.921 1.00 46.32 295 GLN B CA 1
ATOM 5177 C C . GLN B 1 295 ? 1.188 -4.882 37.228 1.00 45.36 295 GLN B C 1
ATOM 5178 O O . GLN B 1 295 ? 0.307 -4.035 37.409 1.00 45.77 295 GLN B O 1
ATOM 5184 N N . LEU B 1 296 ? 0.988 -6.194 37.222 1.00 43.18 296 LEU B N 1
ATOM 5185 C CA . LEU B 1 296 ? -0.268 -6.835 37.689 1.00 43.31 296 LEU B CA 1
ATOM 5186 C C . LEU B 1 296 ? -0.497 -6.449 39.159 1.00 43.39 296 LEU B C 1
ATOM 5187 O O . LEU B 1 296 ? 0.478 -6.444 39.909 1.00 39.87 296 LEU B O 1
ATOM 5192 N N . LYS B 1 297 ? -1.735 -6.159 39.531 1.00 45.70 297 LYS B N 1
ATOM 5193 C CA . LYS B 1 297 ? -2.153 -5.888 40.928 1.00 50.19 297 LYS B CA 1
ATOM 5194 C C . LYS B 1 297 ? -3.371 -6.743 41.259 1.00 50.20 297 LYS B C 1
ATOM 5195 O O . LYS B 1 297 ? -3.882 -7.410 40.354 1.00 47.55 297 LYS B O 1
ATOM 5201 N N . GLU B 1 298 ? -3.867 -6.612 42.486 1.00 50.37 298 GLU B N 1
ATOM 5202 C CA . GLU B 1 298 ? -5.167 -7.144 42.908 1.00 52.88 298 GLU B CA 1
ATOM 5203 C C . GLU B 1 298 ? -6.276 -6.281 42.310 1.00 53.86 298 GLU B C 1
ATOM 5204 O O . GLU B 1 298 ? -6.235 -5.076 42.486 1.00 53.13 298 GLU B O 1
ATOM 5210 N N . GLU B 1 299 ? -7.214 -6.901 41.592 1.00 53.63 299 GLU B N 1
ATOM 5211 C CA . GLU B 1 299 ? -8.401 -6.226 41.024 1.00 54.31 299 GLU B CA 1
ATOM 5212 C C . GLU B 1 299 ? -9.645 -7.013 41.409 1.00 54.12 299 GLU B C 1
ATOM 5213 O O . GLU B 1 299 ? -9.542 -8.233 41.578 1.00 50.71 299 GLU B O 1
ATOM 5219 N N . THR B 1 300 ? -10.750 -6.315 41.570 1.00 55.32 300 THR B N 1
ATOM 5220 C CA . THR B 1 300 ? -12.094 -6.872 41.802 1.00 58.69 300 THR B CA 1
ATOM 5221 C C . THR B 1 300 ? -12.850 -6.803 40.474 1.00 60.78 300 THR B C 1
ATOM 5222 O O . THR B 1 300 ? -12.780 -5.740 39.816 1.00 63.37 300 THR B O 1
ATOM 5226 N N . GLN B 1 301 ? -13.508 -7.891 40.071 1.00 61.34 301 GLN B N 1
ATOM 5227 C CA . GLN B 1 301 ? -14.390 -7.908 38.875 1.00 62.77 301 GLN B CA 1
ATOM 5228 C C . GLN B 1 301 ? -15.811 -8.200 39.325 1.00 63.41 301 GLN B C 1
ATOM 5229 O O . GLN B 1 301 ? -15.975 -9.014 40.252 1.00 59.28 301 GLN B O 1
ATOM 5235 N N . GLU B 1 302 ? -16.772 -7.528 38.680 1.00 66.86 302 GLU B N 1
ATOM 5236 C CA . GLU B 1 302 ? -18.215 -7.859 38.654 1.00 68.81 302 GLU B CA 1
ATOM 5237 C C . GLU B 1 302 ? -18.468 -8.933 37.596 1.00 66.92 302 GLU B C 1
ATOM 5238 O O . GLU B 1 302 ? -17.952 -8.778 36.475 1.00 66.99 302 GLU B O 1
ATOM 5244 N N . HIS B 1 303 ? -19.233 -9.963 37.945 1.00 66.92 303 HIS B N 1
ATOM 5245 C CA . HIS B 1 303 ? -19.652 -11.053 37.027 1.00 66.75 303 HIS B CA 1
ATOM 5246 C C . HIS B 1 303 ? -21.172 -11.165 37.042 1.00 70.00 303 HIS B C 1
ATOM 5247 O O . HIS B 1 303 ? -21.778 -11.020 38.133 1.00 70.80 303 HIS B O 1
ATOM 5254 N N . HIS B 1 304 ? -21.758 -11.380 35.866 1.00 73.36 304 HIS B N 1
ATOM 5255 C CA . HIS B 1 304 ? -23.179 -11.765 35.698 1.00 77.36 304 HIS B CA 1
ATOM 5256 C C . HIS B 1 304 ? -23.235 -13.139 35.017 1.00 73.27 304 HIS B C 1
ATOM 5257 O O . HIS B 1 304 ? -22.384 -13.418 34.153 1.00 70.91 304 HIS B O 1
ATOM 5264 N N . VAL B 1 305 ? -24.131 -13.990 35.496 1.00 71.52 305 VAL B N 1
ATOM 5265 C CA . VAL B 1 305 ? -24.512 -15.279 34.864 1.00 69.52 305 VAL B CA 1
ATOM 5266 C C . VAL B 1 305 ? -26.032 -15.311 34.792 1.00 71.02 305 VAL B C 1
ATOM 5267 O O . VAL B 1 305 ? -26.669 -15.150 35.851 1.00 69.12 305 VAL B O 1
ATOM 5271 N N . THR B 1 306 ? -26.579 -15.463 33.592 1.00 72.25 306 THR B N 1
ATOM 5272 C CA . THR B 1 306 ? -28.028 -15.707 33.380 1.00 75.54 306 THR B CA 1
ATOM 5273 C C . THR B 1 306 ? -28.191 -17.129 32.842 1.00 73.44 306 THR B C 1
ATOM 5274 O O . THR B 1 306 ? -27.412 -17.524 31.953 1.00 72.17 306 THR B O 1
ATOM 5278 N N . ASN B 1 307 ? -29.125 -17.869 33.434 1.00 73.75 307 ASN B N 1
ATOM 5279 C CA . ASN B 1 307 ? -29.469 -19.274 33.118 1.00 74.33 307 ASN B CA 1
ATOM 5280 C C . ASN B 1 307 ? -30.320 -19.305 31.845 1.00 78.00 307 ASN B C 1
ATOM 5281 O O . ASN B 1 307 ? -31.470 -18.855 31.867 1.00 80.24 307 ASN B O 1
ATOM 5286 N N . PRO B 1 308 ? -29.796 -19.822 30.699 1.00 77.70 308 PRO B N 1
ATOM 5287 C CA . PRO B 1 308 ? -30.538 -19.802 29.439 1.00 79.08 308 PRO B CA 1
ATOM 5288 C C . PRO B 1 308 ? -31.590 -20.918 29.344 1.00 79.61 308 PRO B C 1
ATOM 5289 O O . PRO B 1 308 ? -32.391 -20.883 28.444 1.00 82.63 308 PRO B O 1
ATOM 5293 N N . PHE B 1 309 ? -31.591 -21.849 30.299 1.00 77.46 309 PHE B N 1
ATOM 5294 C CA . PHE B 1 309 ? -32.451 -23.059 30.304 1.00 76.15 309 PHE B CA 1
ATOM 5295 C C . PHE B 1 309 ? -33.699 -22.762 31.133 1.00 76.48 309 PHE B C 1
ATOM 5296 O O . PHE B 1 309 ? -33.615 -21.932 32.065 1.00 75.55 309 PHE B O 1
ATOM 5304 N N . LEU B 1 310 ? -34.835 -23.379 30.794 1.00 78.11 310 LEU B N 1
ATOM 5305 C CA . LEU B 1 310 ? -36.074 -23.262 31.609 1.00 80.05 310 LEU B CA 1
ATOM 5306 C C . LEU B 1 310 ? -36.062 -24.360 32.685 1.00 78.57 310 LEU B C 1
ATOM 5307 O O . LEU B 1 310 ? -37.119 -24.642 33.266 1.00 79.63 310 LEU B O 1
ATOM 5312 N N . GLU B 1 311 ? -34.878 -24.898 32.995 1.00 76.71 311 GLU B N 1
ATOM 5313 C CA . GLU B 1 311 ? -34.620 -25.644 34.253 1.00 76.19 311 GLU B CA 1
ATOM 5314 C C . GLU B 1 311 ? -33.308 -25.159 34.877 1.00 72.96 311 GLU B C 1
ATOM 5315 O O . GLU B 1 311 ? -32.546 -24.414 34.203 1.00 71.73 311 GLU B O 1
ATOM 5321 N N . ARG B 1 312 ? -33.045 -25.616 36.100 1.00 69.70 312 ARG B N 1
ATOM 5322 C CA . ARG B 1 312 ? -31.916 -25.185 36.955 1.00 68.28 312 ARG B CA 1
ATOM 5323 C C . ARG B 1 312 ? -30.579 -25.381 36.220 1.00 65.67 312 ARG B C 1
ATOM 5324 O O . ARG B 1 312 ? -30.467 -26.322 35.399 1.00 64.82 312 ARG B O 1
ATOM 5332 N N . MET B 1 313 ? -29.616 -24.497 36.478 1.00 63.19 313 MET B N 1
ATOM 5333 C CA . MET B 1 313 ? -28.223 -24.618 35.981 1.00 61.42 313 MET B CA 1
ATOM 5334 C C . MET B 1 313 ? -27.243 -24.490 37.144 1.00 59.95 313 MET B C 1
ATOM 5335 O O . MET B 1 313 ? -27.225 -23.429 37.783 1.00 60.63 313 MET B O 1
ATOM 5340 N N . ALA B 1 314 ? -26.419 -25.507 37.375 1.00 57.79 314 ALA B N 1
ATOM 5341 C CA . ALA B 1 314 ? -25.240 -25.433 38.279 1.00 56.00 314 ALA B CA 1
ATOM 5342 C C . ALA B 1 314 ? -24.165 -24.590 37.606 1.00 54.36 314 ALA B C 1
ATOM 5343 O O . ALA B 1 314 ? -23.998 -24.710 36.362 1.00 54.26 314 ALA B O 1
ATOM 5345 N N . TYR B 1 315 ? -23.490 -23.747 38.385 1.00 53.40 315 TYR B N 1
ATOM 5346 C CA . TYR B 1 315 ? -22.443 -22.814 37.909 1.00 51.93 315 TYR B CA 1
ATOM 5347 C C . TYR B 1 315 ? -21.289 -22.781 38.902 1.00 49.62 315 TYR B C 1
ATOM 5348 O O . TYR B 1 315 ? -21.517 -22.481 40.076 1.00 50.55 315 TYR B O 1
ATOM 5357 N N . SER B 1 316 ? -20.092 -23.105 38.438 1.00 47.64 316 SER B N 1
ATOM 5358 C CA . SER B 1 316 ? -18.829 -22.867 39.166 1.00 46.38 316 SER B CA 1
ATOM 5359 C C . SER B 1 316 ? -17.900 -22.081 38.261 1.00 46.40 316 SER B C 1
ATOM 5360 O O . SER B 1 316 ? -18.091 -22.118 37.010 1.00 45.70 316 SER B O 1
ATOM 5363 N N . ARG B 1 317 ? -17.037 -21.275 38.873 1.00 45.93 317 ARG B N 1
ATOM 5364 C CA . ARG B 1 317 ? -16.001 -20.539 38.144 1.00 45.99 317 ARG B CA 1
ATOM 5365 C C . ARG B 1 317 ? -14.669 -20.901 38.751 1.00 43.61 317 ARG B C 1
ATOM 5366 O O . ARG B 1 317 ? -14.547 -20.829 39.995 1.00 44.72 317 ARG B O 1
ATOM 5374 N N . TYR B 1 318 ? -13.734 -21.276 37.891 1.00 41.10 318 TYR B N 1
ATOM 5375 C CA . TYR B 1 318 ? -12.359 -21.666 38.247 1.00 39.99 318 TYR B CA 1
ATOM 5376 C C . TYR B 1 318 ? -11.408 -20.675 37.597 1.00 38.93 318 TYR B C 1
ATOM 5377 O O . TYR B 1 318 ? -11.675 -20.193 36.464 1.00 38.61 318 TYR B O 1
ATOM 5386 N N . ILE B 1 319 ? -10.345 -20.376 38.316 1.00 37.42 319 ILE B N 1
ATOM 5387 C CA . ILE B 1 319 ? -9.255 -19.499 37.845 1.00 36.20 319 ILE B CA 1
ATOM 5388 C C . ILE B 1 319 ? -7.937 -20.242 38.007 1.00 34.82 319 ILE B C 1
ATOM 5389 O O . ILE B 1 319 ? -7.769 -21.025 38.973 1.00 33.21 319 ILE B O 1
ATOM 5394 N N . LEU B 1 320 ? -7.045 -20.034 37.045 1.00 35.23 320 LEU B N 1
ATOM 5395 C CA . LEU B 1 320 ? -5.711 -20.638 37.019 1.00 34.49 320 LEU B CA 1
ATOM 5396 C C . LEU B 1 320 ? -4.819 -19.907 38.011 1.00 34.84 320 LEU B C 1
ATOM 5397 O O . LEU B 1 320 ? -4.642 -18.649 37.871 1.00 32.78 320 LEU B O 1
ATOM 5402 N N . VAL B 1 321 ? -4.277 -20.654 38.967 1.00 34.01 321 VAL B N 1
ATOM 5403 C CA . VAL B 1 321 ? -3.307 -20.178 39.975 1.00 33.24 321 VAL B CA 1
ATOM 5404 C C . VAL B 1 321 ? -1.919 -20.607 39.510 1.00 32.32 321 VAL B C 1
ATOM 5405 O O . VAL B 1 321 ? -1.752 -21.764 39.121 1.00 31.32 321 VAL B O 1
ATOM 5409 N N . THR B 1 322 ? -0.968 -19.688 39.544 1.00 31.99 322 THR B N 1
ATOM 5410 C CA . THR B 1 322 ? 0.451 -19.971 39.240 1.00 31.61 322 THR B CA 1
ATOM 5411 C C . THR B 1 322 ? 1.293 -19.518 40.417 1.00 32.02 322 THR B C 1
ATOM 5412 O O . THR B 1 322 ? 1.224 -18.329 40.791 1.00 32.20 322 THR B O 1
ATOM 5416 N N . GLU B 1 323 ? 2.057 -20.450 40.967 1.00 33.96 323 GLU B N 1
ATOM 5417 C CA . GLU B 1 323 ? 3.047 -20.206 42.034 1.00 35.07 323 GLU B CA 1
ATOM 5418 C C . GLU B 1 323 ? 4.441 -20.392 41.427 1.00 34.13 323 GLU B C 1
ATOM 5419 O O . GLU B 1 323 ? 4.660 -21.402 40.752 1.00 34.17 323 GLU B O 1
ATOM 5425 N N . TYR B 1 324 ? 5.298 -19.400 41.598 1.00 32.40 324 TYR B N 1
ATOM 5426 C CA . TYR B 1 324 ? 6.724 -19.463 41.217 1.00 31.63 324 TYR B CA 1
ATOM 5427 C C . TYR B 1 324 ? 7.542 -19.487 42.488 1.00 32.51 324 TYR B C 1
ATOM 5428 O O . TYR B 1 324 ? 7.170 -18.793 43.462 1.00 33.44 324 TYR B O 1
ATOM 5437 N N . TYR B 1 325 ? 8.582 -20.311 42.522 1.00 33.28 325 TYR B N 1
ATOM 5438 C CA . TYR B 1 325 ? 9.569 -20.271 43.626 1.00 34.12 325 TYR B CA 1
ATOM 5439 C C . TYR B 1 325 ? 10.932 -20.715 43.141 1.00 33.58 325 TYR B C 1
ATOM 5440 O O . TYR B 1 325 ? 11.066 -21.345 42.066 1.00 30.65 325 TYR B O 1
ATOM 5449 N N . VAL B 1 326 ? 11.926 -20.340 43.929 1.00 33.15 326 VAL B N 1
ATOM 5450 C CA . VAL B 1 326 ? 13.351 -20.650 43.684 1.00 32.68 326 VAL B CA 1
ATOM 5451 C C . VAL B 1 326 ? 13.801 -21.684 44.705 1.00 34.27 326 VAL B C 1
ATOM 5452 O O . VAL B 1 326 ? 13.619 -21.456 45.943 1.00 34.99 326 VAL B O 1
ATOM 5456 N N . GLN B 1 327 ? 14.229 -22.831 44.199 1.00 34.43 327 GLN B N 1
ATOM 5457 C CA . GLN B 1 327 ? 14.635 -23.986 45.008 1.00 37.24 327 GLN B CA 1
ATOM 5458 C C . GLN B 1 327 ? 16.140 -24.145 44.860 1.00 36.31 327 GLN B C 1
ATOM 5459 O O . GLN B 1 327 ? 16.660 -23.971 43.732 1.00 36.62 327 GLN B O 1
ATOM 5465 N N . ARG B 1 328 ? 16.823 -24.357 45.971 1.00 37.61 328 ARG B N 1
ATOM 5466 C CA . ARG B 1 328 ? 18.267 -24.695 46.000 1.00 37.85 328 ARG B CA 1
ATOM 5467 C C . ARG B 1 328 ? 18.410 -26.191 45.694 1.00 39.34 328 ARG B C 1
ATOM 5468 O O . ARG B 1 328 ? 17.428 -26.918 45.796 1.00 38.73 328 ARG B O 1
ATOM 5476 N N . LYS B 1 329 ? 19.596 -26.623 45.303 1.00 40.81 329 LYS B N 1
ATOM 5477 C CA . LYS B 1 329 ? 19.868 -28.045 45.009 1.00 43.40 329 LYS B CA 1
ATOM 5478 C C . LYS B 1 329 ? 19.423 -28.922 46.199 1.00 44.70 329 LYS B C 1
ATOM 5479 O O . LYS B 1 329 ? 18.916 -29.989 45.963 1.00 45.99 329 LYS B O 1
ATOM 5485 N N . ASN B 1 330 ? 19.576 -28.447 47.432 1.00 44.33 330 ASN B N 1
ATOM 5486 C CA . ASN B 1 330 ? 19.280 -29.234 48.658 1.00 47.03 330 ASN B CA 1
ATOM 5487 C C . ASN B 1 330 ? 17.773 -29.198 48.973 1.00 47.40 330 ASN B C 1
ATOM 5488 O O . ASN B 1 330 ? 17.400 -29.767 49.997 1.00 46.64 330 ASN B O 1
ATOM 5493 N N . GLY B 1 331 ? 16.945 -28.558 48.143 1.00 44.51 331 GLY B N 1
ATOM 5494 C CA . GLY B 1 331 ? 15.474 -28.620 48.286 1.00 44.14 331 GLY B CA 1
ATOM 5495 C C . GLY B 1 331 ? 14.889 -27.452 49.091 1.00 43.94 331 GLY B C 1
ATOM 5496 O O . GLY B 1 331 ? 13.655 -27.276 49.045 1.00 42.24 331 GLY B O 1
ATOM 5497 N N . THR B 1 332 ? 15.722 -26.622 49.719 1.00 43.41 332 THR B N 1
ATOM 5498 C CA . THR B 1 332 ? 15.267 -25.447 50.493 1.00 43.03 332 THR B CA 1
ATOM 5499 C C . THR B 1 332 ? 14.823 -24.331 49.538 1.00 40.66 332 THR B C 1
ATOM 5500 O O . THR B 1 332 ? 15.243 -24.336 48.329 1.00 39.00 332 THR B O 1
ATOM 5504 N N . ILE B 1 333 ? 14.030 -23.397 50.057 1.00 40.34 333 ILE B N 1
ATOM 5505 C CA . ILE B 1 333 ? 13.407 -22.307 49.261 1.00 40.86 333 ILE B CA 1
ATOM 5506 C C . ILE B 1 333 ? 14.154 -20.997 49.536 1.00 41.25 333 ILE B C 1
ATOM 5507 O O . ILE B 1 333 ? 14.428 -20.703 50.681 1.00 42.10 333 ILE B O 1
ATOM 5512 N N . VAL B 1 334 ? 14.511 -20.265 48.480 1.00 40.16 334 VAL B N 1
ATOM 5513 C CA . VAL B 1 334 ? 15.103 -18.903 48.584 1.00 39.41 334 VAL B CA 1
ATOM 5514 C C . VAL B 1 334 ? 13.954 -17.931 48.787 1.00 38.46 334 VAL B C 1
ATOM 5515 O O . VAL B 1 334 ? 13.088 -17.850 47.885 1.00 37.15 334 VAL B O 1
ATOM 5519 N N . ASN B 1 335 ? 13.982 -17.185 49.888 1.00 38.35 335 ASN B N 1
ATOM 5520 C CA . ASN B 1 335 ? 12.910 -16.237 50.269 1.00 39.90 335 ASN B CA 1
ATOM 5521 C C . ASN B 1 335 ? 11.604 -17.033 50.369 1.00 39.61 335 ASN B C 1
ATOM 5522 O O . ASN B 1 335 ? 11.531 -17.928 51.188 1.00 41.90 335 ASN B O 1
ATOM 5527 N N . ALA B 1 336 ? 10.642 -16.761 49.509 1.00 39.76 336 ALA B N 1
ATOM 5528 C CA . ALA B 1 336 ? 9.319 -17.412 49.545 1.00 41.79 336 ALA B CA 1
ATOM 5529 C C . ALA B 1 336 ? 8.736 -17.426 48.144 1.00 39.04 336 ALA B C 1
ATOM 5530 O O . ALA B 1 336 ? 9.225 -16.736 47.268 1.00 36.19 336 ALA B O 1
ATOM 5532 N N . PRO B 1 337 ? 7.676 -18.229 47.912 1.00 39.25 337 PRO B N 1
ATOM 5533 C CA . PRO B 1 337 ? 7.014 -18.256 46.620 1.00 37.06 337 PRO B CA 1
ATOM 5534 C C . PRO B 1 337 ? 6.294 -16.937 46.344 1.00 36.15 337 PRO B C 1
ATOM 5535 O O . PRO B 1 337 ? 5.983 -16.198 47.278 1.00 36.11 337 PRO B O 1
ATOM 5539 N N . TRP B 1 338 ? 6.005 -16.683 45.074 1.00 33.42 338 TRP B N 1
ATOM 5540 C CA . TRP B 1 338 ? 5.025 -15.638 44.685 1.00 33.82 338 TRP B CA 1
ATOM 5541 C C . TRP B 1 338 ? 3.909 -16.279 43.854 1.00 33.46 338 TRP B C 1
ATOM 5542 O O . TRP B 1 338 ? 4.205 -17.146 42.995 1.00 31.62 338 TRP B O 1
ATOM 5553 N N . THR B 1 339 ? 2.674 -15.882 44.120 1.00 33.73 339 THR B N 1
ATOM 5554 C CA . THR B 1 339 ? 1.470 -16.601 43.646 1.00 34.51 339 THR B CA 1
ATOM 5555 C C . THR B 1 339 ? 0.542 -15.598 42.957 1.00 35.55 339 THR B C 1
ATOM 5556 O O . THR B 1 339 ? 0.344 -14.504 43.505 1.00 35.57 339 THR B O 1
ATOM 5560 N N . MET B 1 340 ? 0.027 -15.947 41.787 1.00 35.13 340 MET B N 1
ATOM 5561 C CA . MET B 1 340 ? -0.885 -15.079 41.003 1.00 36.38 340 MET B CA 1
ATOM 5562 C C . MET B 1 340 ? -2.133 -15.873 40.599 1.00 36.02 340 MET B C 1
ATOM 5563 O O . MET B 1 340 ? -2.041 -17.098 40.451 1.00 33.55 340 MET B O 1
ATOM 5568 N N . THR B 1 341 ? -3.255 -15.181 40.434 1.00 36.24 341 THR B N 1
ATOM 5569 C CA . THR B 1 341 ? -4.428 -15.689 39.696 1.00 36.38 341 THR B CA 1
ATOM 5570 C C . THR B 1 341 ? -4.579 -14.856 38.428 1.00 36.62 341 THR B C 1
ATOM 5571 O O . THR B 1 341 ? -4.384 -13.639 38.488 1.00 37.14 341 THR B O 1
ATOM 5575 N N . ASP B 1 342 ? -4.883 -15.513 37.323 1.00 37.33 342 ASP B N 1
ATOM 5576 C CA . ASP B 1 342 ? -4.914 -14.929 35.961 1.00 38.57 342 ASP B CA 1
ATOM 5577 C C . ASP B 1 342 ? -6.381 -14.761 35.540 1.00 41.27 342 ASP B C 1
ATOM 5578 O O . ASP B 1 342 ? -7.027 -15.765 35.199 1.00 42.20 342 ASP B O 1
ATOM 5583 N N . LYS B 1 343 ? -6.890 -13.536 35.571 1.00 43.51 343 LYS B N 1
ATOM 5584 C CA . LYS B 1 343 ? -8.303 -13.237 35.244 1.00 46.82 343 LYS B CA 1
ATOM 5585 C C . LYS B 1 343 ? -8.605 -13.627 33.791 1.00 45.38 343 LYS B C 1
ATOM 5586 O O . LYS B 1 343 ? -9.788 -13.751 33.494 1.00 43.00 343 LYS B O 1
ATOM 5592 N N . THR B 1 344 ? -7.587 -13.752 32.923 1.00 41.69 344 THR B N 1
ATOM 5593 C CA . THR B 1 344 ? -7.768 -14.042 31.475 1.00 42.81 344 THR B CA 1
ATOM 5594 C C . THR B 1 344 ? -7.834 -15.556 31.268 1.00 43.31 344 THR B C 1
ATOM 5595 O O . THR B 1 344 ? -8.121 -15.957 30.148 1.00 44.08 344 THR B O 1
ATOM 5599 N N . ASN B 1 345 ? -7.581 -16.350 32.321 1.00 42.85 345 ASN B N 1
ATOM 5600 C CA . ASN B 1 345 ? -7.644 -17.831 32.294 1.00 42.64 345 ASN B CA 1
ATOM 5601 C C . ASN B 1 345 ? -8.574 -18.300 33.394 1.00 41.54 345 ASN B C 1
ATOM 5602 O O . ASN B 1 345 ? -8.103 -18.995 34.325 1.00 40.46 345 ASN B O 1
ATOM 5607 N N . ALA B 1 346 ? -9.815 -17.851 33.324 1.00 42.52 346 ALA B N 1
ATOM 5608 C CA . ALA B 1 346 ? -10.895 -18.273 34.212 1.00 45.32 346 ALA B CA 1
ATOM 5609 C C . ALA B 1 346 ? -11.954 -18.956 33.350 1.00 46.68 346 ALA B C 1
ATOM 5610 O O . ALA B 1 346 ? -12.088 -18.586 32.172 1.00 48.76 346 ALA B O 1
ATOM 5612 N N . HIS B 1 347 ? -12.586 -19.989 33.885 1.00 46.12 347 HIS B N 1
ATOM 5613 C CA . HIS B 1 347 ? -13.518 -20.862 33.143 1.00 47.21 347 HIS B CA 1
ATOM 5614 C C . HIS B 1 347 ? -14.754 -21.065 33.987 1.00 48.03 347 HIS B C 1
ATOM 5615 O O . HIS B 1 347 ? -14.602 -21.472 35.166 1.00 48.11 347 HIS B O 1
ATOM 5622 N N . ALA B 1 348 ? -15.912 -20.768 33.393 1.00 48.50 348 ALA B N 1
ATOM 5623 C CA . ALA B 1 348 ? -17.236 -21.169 33.888 1.00 49.41 348 ALA B CA 1
ATOM 5624 C C . ALA B 1 348 ? -17.458 -22.626 33.491 1.00 48.19 348 ALA B C 1
ATOM 5625 O O . ALA B 1 348 ? -17.119 -22.987 32.326 1.00 47.30 348 ALA B O 1
ATOM 5627 N N . VAL B 1 349 ? -17.889 -23.440 34.455 1.00 46.29 349 VAL B N 1
ATOM 5628 C CA . VAL B 1 349 ? -18.350 -24.824 34.222 1.00 45.61 349 VAL B CA 1
ATOM 5629 C C . VAL B 1 349 ? -19.776 -24.862 34.724 1.00 46.65 349 VAL B C 1
ATOM 5630 O O . VAL B 1 349 ? -20.036 -24.350 35.822 1.00 44.55 349 VAL B O 1
ATOM 5634 N N . THR B 1 350 ? -20.664 -25.306 33.856 1.00 47.98 350 THR B N 1
ATOM 5635 C CA . THR B 1 350 ? -22.118 -25.311 34.091 1.00 51.34 350 THR B CA 1
ATOM 5636 C C . THR B 1 350 ? -22.635 -26.729 33.919 1.00 52.03 350 THR B C 1
ATOM 5637 O O . THR B 1 350 ? -21.970 -27.562 33.265 1.00 50.87 350 THR B O 1
ATOM 5641 N N . PHE B 1 351 ? -23.787 -26.983 34.481 1.00 54.64 351 PHE B N 1
ATOM 5642 C CA . PHE B 1 351 ? -24.593 -28.188 34.179 1.00 55.77 351 PHE B CA 1
ATOM 5643 C C . PHE B 1 351 ? -26.040 -27.763 34.115 1.00 57.79 351 PHE B C 1
ATOM 5644 O O . PHE B 1 351 ? -26.562 -27.286 35.123 1.00 58.01 351 PHE B O 1
ATOM 5652 N N . PRO B 1 352 ? -26.720 -27.871 32.952 1.00 61.26 352 PRO B N 1
ATOM 5653 C CA . PRO B 1 352 ? -26.122 -28.395 31.719 1.00 62.49 352 PRO B CA 1
ATOM 5654 C C . PRO B 1 352 ? -24.927 -27.619 31.136 1.00 62.07 352 PRO B C 1
ATOM 5655 O O . PRO B 1 352 ? -24.795 -26.446 31.397 1.00 62.68 352 PRO B O 1
ATOM 5659 N N . LYS B 1 353 ? -24.096 -28.281 30.340 1.00 65.11 353 LYS B N 1
ATOM 5660 C CA . LYS B 1 353 ? -22.862 -27.665 29.762 1.00 69.46 353 LYS B CA 1
ATOM 5661 C C . LYS B 1 353 ? -23.256 -26.734 28.598 1.00 73.43 353 LYS B C 1
ATOM 5662 O O . LYS B 1 353 ? -23.954 -27.195 27.690 1.00 73.08 353 LYS B O 1
ATOM 5668 N N . SER B 1 354 ? -22.804 -25.475 28.618 1.00 78.29 354 SER B N 1
ATOM 5669 C CA . SER B 1 354 ? -22.934 -24.502 27.495 1.00 82.03 354 SER B CA 1
ATOM 5670 C C . SER B 1 354 ? -21.627 -23.704 27.356 1.00 85.45 354 SER B C 1
ATOM 5671 O O . SER B 1 354 ? -21.702 -22.481 27.080 1.00 86.26 354 SER B O 1
ATOM 5674 N N . THR B 1 355 ? -20.484 -24.391 27.529 1.00 85.98 355 THR B N 1
ATOM 5675 C CA . THR B 1 355 ? -19.105 -23.826 27.561 1.00 88.71 355 THR B CA 1
ATOM 5676 C C . THR B 1 355 ? -18.965 -22.720 26.507 1.00 90.46 355 THR B C 1
ATOM 5677 O O . THR B 1 355 ? -17.961 -21.998 26.511 1.00 92.28 355 THR B O 1
#

Nearest PDB structures (foldseek):
  8bad-assembly1_A  TM=1.003E+00  e=1.916E-75  Bacillus thuringiensis
  7y78-assembly1_D  TM=8.962E-01  e=1.154E-34  Bacillus thuringiensis
  7y79-assembly1_B  TM=9.514E-01  e=3.744E-22  Bacillus thuringiensis
  5foz-assembly1_B  TM=7.757E-01  e=4.132E-26  Lysinibacillus sphaericus
  7y79-assembly1_A  TM=9.420E-01  e=4.361E-21  Bacillus thuringiensis

Sequence (701 aa):
MTFKVGMKYMFKNKNSRKYLDISGNQTGNNANVQQYEYLADAPSERFFLHPLDNNYYAMINLNSGKVIDISGNQTSNNANIQQYEWLGDAPSSEYWYFHREADGHYVIESKHSGKVLDIEGNQTGNNANVQQYEYLADAPSERFAVEEAGSVSLPSINTQPLSPVPQYETINDQLPEETERVVTAFTIVPAISVKDPHYGGDTAKQIKENPYYMVVKKQWWKKQESYVLAPSERYDFVTTTGIRVTDQETATKTVSWSIGADMGFSFKGFSMMGMMSSQYSQELQTSISHTTEQLKEETQEHHVTNPFLERMAYSRYILVTEYYVQRKNGTIVNAPWTMTDKTNAHAVTFPKSMTFKVGMKYMFKNKNSRKYLDISGNQTGNNANVQQYEYLADAPSERFFLHPLDNNYYAMINLNSGKVIDISGNQTSNNANIQQYEWLGDAPSEYWYFHREADGHYVIESKHSGKVLDIEGNQTGNNANVQQYEYLADAPSERFAVEEAGSVVSLPSINTQPLSPVPQYETINDQLPEETERVVTAFTIVPAISVKDPHYGGDTAKQIKENPYYMVVKKQWWKKQESYVLAPSERYDFVTTTGIRVTDQETATKTVSWSIGADMGFSFKGFSMGMMSSQYSQELQTSISHTTEQLKEETQEHHVTNPFLERMAYSRYILVTEYYVQRKNGTIVNAPWTMTDKTNAHAVTFPKST

InterPro domains:
  IPR000772 Ricin B, lectin domain [PF14200] (12-88)
  IPR000772 Ricin B, lectin domain [PF14200] (98-159)
  IPR008872 Insecticidal crystal toxin [PF05431] (191-341)
  IPR035992 Ricin B-like lectins [SSF50370] (12-138)

CATH classification: 2.80.10.50

Foldseek 3Di:
DPDDAQWKKWWQQQLQSWTFFFPPLDQAAFTFTFTAHDDLDNQRRIWGWDAFPPGWTWTAGLQRRWTWFFVPLDQAAFTFIHTHQQWLVRQRRTWHWDADPVGWTQIAGSRRRWTWFFPPSDNDGRGGIHTHHDDPDHSRRTIHIDGSGGDDFDDDDFDDADDDDADPALPDDTDQKDDKTWHFKAKDALSQFCFPVQHPRSSVCCNFFGIKMKTKIKMKGWQDKDKAFAFDKDKDKGKFWFAPVLQVQCCNTRNWAQAQVRAIRHDISCNRVSCVCCVRSVGHHDPDPHHIHIDMDMDMDHDPDNGIKIKIKIWMKIKIWMATPVGDTGPDITMGTDPVGMDMHMVVGD/DDADAQWKKWWQQQLQRWTFFFPPLDQAAFTFTFTAHDDLDHLRRIWHWDAFPPRWTWTARLQRRWTWFFVPLDLDAFTAIHTHQQWQVRQRRTWHWDADPVGWTQIAGSRRRWTWFFPPSDNDGRGTIGTHHDDPDHSRRTIHIDTSGGDDFADDDFDDADDDDADPDLPDDTDQKDDKTFHFKAKDAPSQFCFVVQHVRSNVCCNQFGIKMKTKIKMKGWQDKDKAFFQDKDKDKGKFWFAPVLQVQCCNTRNWGAALQRAIRHDINCNRVSCVCCVRSVGHHDPDPHHIHIDMDMDIDTHNDNGMKIKIKIWMKIKIWMATSVGDTRPDITMGTDPVRMDIHMVVGPD

Solvent-accessible surface area: 29470 Å² total; per-residue (Å²): 63,135,24,115,50,0,18,55,7,4,0,46,0,79,48,10,159,41,12,1,7,1,29,68,89,83,67,32,55,90,7,44,0,12,0,63,80,119,68,80,126,20,62,1,0,15,0,4,1,2,50,12,26,50,35,30,8,0,0,1,1,28,15,0,4,17,0,0,10,1,32,70,70,76,73,59,46,90,4,45,0,9,0,61,70,13,74,1,100,12,49,1,1,8,0,13,5,2,123,38,102,88,22,34,11,0,0,24,0,94,63,18,30,40,0,0,12,0,76,65,80,77,79,38,57,88,7,35,0,6,0,65,79,60,70,86,140,13,52,4,1,6,0,21,28,59,98,30,38,80,49,110,66,25,83,45,89,20,43,8,53,22,111,28,21,95,10,141,64,38,124,43,177,12,66,121,67,16,116,112,6,17,10,1,53,1,22,0,2,6,22,0,6,98,0,80,124,27,32,61,63,28,8,93,10,7,121,87,4,14,3,0,0,0,0,14,46,16,8,15,84,27,42,39,56,77,57,0,47,61,114,49,152,46,77,20,87,11,83,5,9,5,138,97,67,17,17,104,14,0,42,120,0,0,6,0,5,1,0,28,71,24,2,1,20,28,113,27,49,0,52,5,2,16,17,28,0,6,40,59,0,34,21,84,77,14,132,48,133,115,55,4,116,105,60,88,35,155,30,115,16,74,15,95,61,179,94,116,2,0,10,0,40,0,2,20,3,7,17,4,25,0,31,10,126,112,41,64,64,0,57,46,52,1,45,14,18,15,75,95,57,24,83,60,9,12,53,26,120,119,116,112,28,107,50,1,25,55,0,5,0,58,1,88,53,11,177,44,12,1,6,0,31,69,84,85,58,36,54,89,7,44,0,10,0,57,77,121,70,85,133,11,60,1,0,22,0,4,1,2,54,12,24,49,54,27,29,0,0,2,1,26,36,0,4,20,0,0,10,2,22,72,74,75,71,56,50,84,5,40,0,8,1,58,68,14,72,1,92,14,49,4,1,8,0,20,27,2,106,38,102,88,20,34,9,0,0,24,0,87,56,18,27,39,0,0,12,1,77,60,94,76,81,36,54,88,8,34,0,6,0,64,77,53,70,96,131,13,53,1,1,5,1,22,8,60,85,34,42,75,40,84,62,9,84,43,81,19,50,8,54,23,115,26,19,83,12,149,54,42,116,47,175,14,68,116,63,17,126,113,6,14,9,1,49,1,24,0,2,7,22,0,5,94,0,80,132,36,27,59,55,27,23,124,8,6,162,100,18,16,3,0,1,0,0,14,49,16,8,14,78,25,40,41,54,81,62,0,48,56,88,46,134,40,76,18,86,7,82,4,9,5,141,106,83,16,17,104,13,0,52,117,0,0,7,0,2,0,0,28,68,21,2,0,11,28,74,27,46,0,64,6,2,20,17,28,0,5,42,59,0,36,19,83,80,15,130,50,130,105,44,6,106,100,62,92,39,158,29,108,18,69,8,95,66,158,135,108,4,0,10,0,39,0,3,22,4,7,25,4,15,0,30,9,101,117,39,63,68,0,53,48,52,1,47,12,26,13,77,97,55,22,78,47,2,13,59,56,118,71,146

Organism: Bacillus thuringiensis (NCBI:txid1428)